Protein 4XZ6 (pdb70)

Solvent-accessible surface area: 23447 Å² total; per-residue (Å²): 76,38,110,62,45,0,29,0,1,15,7,58,14,11,1,0,35,0,0,0,18,0,0,0,54,1,0,94,87,56,68,8,53,19,90,83,62,111,34,75,1,24,56,1,3,66,30,0,40,96,24,92,6,4,0,1,1,1,0,3,31,21,10,4,0,43,32,4,93,54,3,71,141,128,33,11,8,46,64,17,25,68,5,104,11,78,2,46,10,1,1,1,0,0,85,25,0,66,120,42,0,110,46,8,36,45,33,123,12,0,43,124,23,3,79,67,6,33,50,110,148,10,46,126,88,0,24,0,11,3,1,15,92,16,8,18,98,34,5,126,45,11,11,118,12,22,59,10,63,4,76,11,60,55,9,77,48,12,61,35,0,21,65,53,0,26,67,0,69,101,105,107,89,25,5,0,0,3,0,13,40,6,8,11,0,32,93,68,32,85,20,52,20,0,59,10,18,122,54,70,144,24,1,30,105,74,10,75,39,30,74,31,76,51,3,6,13,1,7,2,19,13,52,106,1,42,0,31,3,0,0,52,109,13,0,102,85,75,7,66,90,0,30,31,9,0,62,106,0,19,0,42,53,96,38,0,26,77,0,2,96,22,31,45,64,75,147,58,109,27,77,98,0,0,108,50,6,14,144,80,31,90,120,30,11,90,73,28,38,113,73,199,110,93,93,25,0,18,0,1,16,9,49,13,10,1,0,35,0,0,0,15,0,0,0,46,0,0,88,99,54,66,25,54,16,85,70,38,84,5,40,2,20,28,0,2,17,0,0,32,46,17,32,2,2,0,0,1,1,0,3,45,22,8,4,2,44,16,6,98,35,2,61,142,81,39,9,8,57,63,6,27,72,8,103,9,76,2,31,10,0,0,1,0,0,86,30,0,56,98,44,0,99,45,6,38,57,26,119,16,0,35,128,21,5,79,58,8,29,67,93,167,9,47,110,88,0,33,0,10,2,0,7,110,16,7,17,92,46,5,125,71,10,11,140,16,19,62,15,66,7,61,15,74,41,7,77,48,11,64,38,0,21,67,28,0,27,76,0,77,99,110,123,95,28,3,0,0,3,0,11,37,4,9,10,0,37,99,66,34,85,25,47,22,0,64,7,21,102,70,58,132,6,1,34,142,61,56,66,40,29,76,42,77,129,26,54,59,1,6,2,14,17,30,106,5,46,0,41,1,0,0,54,107,20,0,96,92,100,33,78,65,0,44,34,2,0,55,87,0,35,0,39,43,96,41,0,26,78,0,0,96,21,31,47,62,74,152,58,107,31,75,100,0,0,100,55,8,11,133,77,32,66,117,33,7,104,69,29,47,138

Radius of gyration: 27.83 Å; Cα contacts (8 Å, |Δi|>4): 1197; chains: 2; bounding box: 41×76×75 Å

Organism: Ruegeria pomeroyi (strain ATCC 700808 / DSM 15171 / DSS-3) (NCBI:txid246200)

Nearest PDB structures (foldseek):
  4xz6-assembly2_B  TM=9.865E-01  e=1.610E-65  Ruegeria pomeroyi DSS-3
  7yle-assembly1_A  TM=8.391E-01  e=1.009E-19  Roseovarius nubinhibens ISM
  2reg-assembly2_B  TM=8.436E-01  e=3.469E-18  unclassified
  1r9q-assembly1_A  TM=7.915E-01  e=7.989E-17  Escherichia coli
  2rej-assembly2_B  TM=8.122E-01  e=2.324E-16  unclassified

Foldseek 3Di:
DFQDAAEEEAEFAFLQLLVRLLLQVVCVVVPGHYDYHYDQQACVLLCQLVPVHFKGQFQWCFFHVVSNVVSVVVGFKDFLWFFAEWKFKAKWWFALLCVQQVVPLAVVSCQVSQCLQDDPVLVRGHEEEEEACSTRPQPVVLCVQQVGRHDYDYDPGPLVQLVVNVVCVPVSRIYIYIDMAPAQRCVVGPIGGRQFAEDDPPLQPQLCDAPRVHDHDNGHGHPGITTTMMGGPCCCVNPVLSSQLSSVDHDYRVLSRVSSCCCNPVVDDSNVSSVVSCVVPVVPSVCSNPD/DDDDAQEEEAEFAFLQLLVSLLLQVVVVVVVTHYDYHYDQLLCVLLVQLVPVHFKGQWCFCFFHVVSNVVSVVVHFKDWLWFFQEWKFKAKKWQPLLCVQQVVPLAVVSVLVCQCLQDDPVLVNGHEEEEEACSGHPQPVQLCVLVVGRHDYDYDPGPLVVVVVNVVCPPVSRTHIYIDMAPAQCCVPRPIDHRAFAADDVCLQPQCCDEPRHNGHPNHHTHGTHTTTMMGGPPCCVVPVQSSLLSSVDHDYRVRSHVSSCCCNPVNDDSNVSSVVVCVVVVVPRVVSSD

B-factor: mean 31.14, std 8.59, range [14.41, 85.89]

Structure (mmCIF, N/CA/C/O backbone):
data_4XZ6
#
_entry.id   4XZ6
#
_cell.length_a   29.624
_cell.length_b   134.979
_cell.length_c   58.366
_cell.angle_alpha   90.00
_cell.angle_beta   90.15
_cell.angle_gamma   90.00
#
_symmetry.space_group_name_H-M   'P 1 21 1'
#
loop_
_entity.id
_entity.type
_entity.pdbx_description
1 polymer 'Glycine betaine/proline ABC transporter, periplasmic substrate-binding protein'
2 non-polymer 'trimethylamine oxide'
3 non-polymer 'CALCIUM ION'
4 non-polymer GLYCEROL
5 non-polymer 2-AMINO-2-HYDROXYMETHYL-PROPANE-1,3-DIOL
6 water water
#
loop_
_atom_site.group_PDB
_atom_site.id
_atom_site.type_symbol
_atom_site.label_atom_id
_atom_site.label_alt_id
_atom_site.label_comp_id
_atom_site.label_asym_id
_atom_site.label_entity_id
_atom_site.label_seq_id
_atom_site.pdbx_PDB_ins_code
_atom_site.Cartn_x
_atom_site.Cartn_y
_atom_site.Cartn_z
_atom_site.occupancy
_atom_site.B_iso_or_equiv
_atom_site.auth_seq_id
_atom_site.auth_comp_id
_atom_site.auth_asym_id
_atom_site.auth_atom_id
_atom_site.pdbx_PDB_model_num
ATOM 1 N N . ASP A 1 43 ? 14.409 2.603 47.040 1.00 38.24 43 ASP A N 1
ATOM 2 C CA . ASP A 1 43 ? 14.735 2.098 45.705 1.00 37.43 43 ASP A CA 1
ATOM 3 C C . ASP A 1 43 ? 16.223 2.166 45.396 1.00 39.24 43 ASP A C 1
ATOM 4 O O . ASP A 1 43 ? 16.894 3.129 45.755 1.00 34.39 43 ASP A O 1
ATOM 9 N N . SER A 1 44 ? 16.722 1.138 44.713 1.00 38.85 44 SER A N 1
ATOM 10 C CA . SER A 1 44 ? 18.124 1.061 44.305 1.00 38.14 44 SER A CA 1
ATOM 11 C C . SER A 1 44 ? 18.700 2.325 43.652 1.00 39.94 44 SER A C 1
ATOM 12 O O . SER A 1 44 ? 17.979 3.170 43.111 1.00 43.90 44 SER A O 1
ATOM 15 N N . SER A 1 45 ? 20.020 2.438 43.701 1.00 39.64 45 SER A N 1
ATOM 16 C CA . SER A 1 45 ? 20.721 3.563 43.112 1.00 38.59 45 SER A CA 1
ATOM 17 C C . SER A 1 45 ? 20.950 3.374 41.612 1.00 39.61 45 SER A C 1
ATOM 18 O O . SER A 1 45 ? 21.097 4.348 40.867 1.00 36.05 45 SER A O 1
ATOM 21 N N . ASP A 1 46 ? 21.005 2.109 41.194 1.00 38.80 46 ASP A N 1
ATOM 22 C CA . ASP A 1 46 ? 21.080 1.737 39.779 1.00 48.78 46 ASP A CA 1
ATOM 23 C C . ASP A 1 46 ? 19.969 2.417 39.000 1.00 37.09 46 ASP A C 1
ATOM 24 O O . ASP A 1 46 ? 18.825 2.452 39.455 1.00 39.58 46 ASP A O 1
ATOM 29 N N . PRO A 1 47 ? 20.293 2.933 37.807 1.00 40.19 47 PRO A N 1
ATOM 30 C CA . PRO A 1 47 ? 19.302 3.637 36.986 1.00 38.92 47 PRO A CA 1
ATOM 31 C C . PRO A 1 47 ? 18.339 2.643 36.366 1.00 35.87 47 PRO A C 1
ATOM 32 O O . PRO A 1 47 ? 18.710 1.494 36.130 1.00 35.88 47 PRO A O 1
ATOM 36 N N . ILE A 1 48 ? 17.110 3.083 36.130 1.00 32.11 48 ILE A N 1
ATOM 37 C CA . ILE A 1 48 ? 16.140 2.288 35.413 1.00 33.12 48 ILE A CA 1
ATOM 38 C C . ILE A 1 48 ? 16.349 2.477 33.913 1.00 31.82 48 ILE A C 1
ATOM 39 O O . ILE A 1 48 ? 16.504 3.598 33.429 1.00 25.00 48 ILE A O 1
ATOM 44 N N . VAL A 1 49 ? 16.377 1.365 33.185 1.00 27.66 49 VAL A N 1
ATOM 45 C CA . VAL A 1 49 ? 16.673 1.400 31.754 1.00 28.56 49 VAL A CA 1
ATOM 46 C C . VAL A 1 49 ? 15.410 1.232 30.906 1.00 21.79 49 VAL A C 1
ATOM 47 O O . VAL A 1 49 ? 14.783 0.176 30.906 1.00 19.17 49 VAL A O 1
ATOM 51 N N . ILE A 1 50 ? 15.059 2.283 30.174 1.00 26.04 50 ILE A N 1
ATOM 52 C CA . ILE A 1 50 ? 13.838 2.304 29.389 1.00 23.19 50 ILE A CA 1
ATOM 53 C C . ILE A 1 50 ? 14.133 2.233 27.891 1.00 19.76 50 ILE A C 1
ATOM 54 O O . ILE A 1 50 ? 14.797 3.102 27.348 1.00 24.36 50 ILE A O 1
ATOM 59 N N . PRO A 1 51 ? 13.631 1.189 27.221 1.00 25.06 51 PRO A N 1
ATOM 60 C CA . PRO A 1 51 ? 13.869 1.027 25.785 1.00 26.29 51 PRO A CA 1
ATOM 61 C C . PRO A 1 51 ? 12.919 1.895 24.959 1.00 24.85 51 PRO A C 1
ATOM 62 O O . PRO A 1 51 ? 11.740 2.042 25.289 1.00 21.03 51 PRO A O 1
ATOM 66 N N . ILE A 1 52 ? 13.466 2.454 23.886 1.00 24.32 52 ILE A N 1
ATOM 67 C CA . ILE A 1 52 ? 12.768 3.351 22.979 1.00 22.41 52 ILE A CA 1
ATOM 68 C C . ILE A 1 52 ? 12.828 2.707 21.609 1.00 24.40 52 ILE A C 1
ATOM 69 O O . ILE A 1 52 ? 13.880 2.208 21.208 1.00 20.10 52 ILE A O 1
ATOM 74 N N . HIS A 1 53 ? 11.712 2.717 20.888 1.00 22.50 53 HIS A N 1
ATOM 75 C CA . HIS A 1 53 ? 11.682 2.084 19.563 1.00 21.33 53 HIS A CA 1
ATOM 76 C C . HIS A 1 53 ? 11.375 3.155 18.487 1.00 22.90 53 HIS A C 1
ATOM 77 O O . HIS A 1 53 ? 11.683 4.339 18.662 1.00 26.58 53 HIS A O 1
ATOM 84 N N . ASN A 1 54 ? 10.765 2.727 17.384 1.00 22.92 54 ASN A N 1
ATOM 85 C CA . ASN A 1 54 ? 10.641 3.559 16.211 1.00 22.46 54 ASN A CA 1
ATOM 86 C C . ASN A 1 54 ? 9.249 3.973 15.709 1.00 21.33 54 ASN A C 1
ATOM 87 O O . ASN A 1 54 ? 8.978 3.939 14.514 1.00 21.72 54 ASN A O 1
ATOM 92 N N . TRP A 1 55 ? 8.356 4.289 16.636 1.00 21.64 55 TRP A N 1
ATOM 93 C CA . TRP A 1 55 ? 7.085 4.915 16.312 1.00 22.81 55 TRP A CA 1
ATOM 94 C C . TRP A 1 55 ? 6.742 5.850 17.469 1.00 24.69 55 TRP A C 1
ATOM 95 O O . TRP A 1 55 ? 7.261 5.695 18.579 1.00 23.19 55 TRP A O 1
ATOM 106 N N . SER A 1 56 ? 5.863 6.808 17.197 1.00 23.60 56 SER A N 1
ATOM 107 C CA . SER A 1 56 ? 5.765 8.019 17.993 1.00 24.90 56 SER A CA 1
ATOM 108 C C . SER A 1 56 ? 5.243 7.851 19.421 1.00 26.03 56 SER A C 1
ATOM 109 O O . SER A 1 56 ? 5.857 8.359 20.340 1.00 25.03 56 SER A O 1
ATOM 112 N N . SER A 1 57 ? 4.115 7.169 19.617 1.00 22.69 57 SER A N 1
ATOM 113 C CA . SER A 1 57 ? 3.571 7.087 20.970 1.00 23.48 57 SER A CA 1
ATOM 114 C C . SER A 1 57 ? 4.556 6.413 21.929 1.00 25.68 57 SER A C 1
ATOM 115 O O . SER A 1 57 ? 4.757 6.872 23.055 1.00 22.86 57 SER A O 1
ATOM 118 N N . GLN A 1 58 ? 5.187 5.339 21.473 1.00 24.81 58 GLN A N 1
ATOM 119 C CA . GLN A 1 58 ? 6.105 4.599 22.324 1.00 22.45 58 GLN A CA 1
ATOM 120 C C . GLN A 1 58 ? 7.231 5.500 22.847 1.00 26.48 58 GLN A C 1
ATOM 121 O O . GLN A 1 58 ? 7.537 5.483 24.029 1.00 27.14 58 GLN A O 1
ATOM 127 N N . ILE A 1 59 ? 7.829 6.304 21.977 1.00 25.47 59 ILE A N 1
ATOM 128 C CA . ILE A 1 59 ? 8.942 7.145 22.392 1.00 26.34 59 ILE A CA 1
ATOM 129 C C . ILE A 1 59 ? 8.474 8.299 23.278 1.00 27.48 59 ILE A C 1
ATOM 130 O O . ILE A 1 59 ? 9.146 8.668 24.239 1.00 25.46 59 ILE A O 1
ATOM 135 N N . VAL A 1 60 ? 7.325 8.880 22.959 1.00 28.14 60 VAL A N 1
ATOM 136 C CA . VAL A 1 60 ? 6.774 9.900 23.845 1.00 27.26 60 VAL A CA 1
ATOM 137 C C . VAL A 1 60 ? 6.394 9.273 25.191 1.00 29.94 60 VAL A C 1
ATOM 138 O O . VAL A 1 60 ? 6.794 9.763 26.249 1.00 26.78 60 VAL A O 1
ATOM 142 N N . MET A 1 61 ? 5.639 8.175 25.152 1.00 28.45 61 MET A N 1
ATOM 143 C CA . MET A 1 61 ? 5.168 7.552 26.387 1.00 26.77 61 MET A CA 1
ATOM 144 C C . MET A 1 61 ? 6.350 7.257 27.286 1.00 26.75 61 MET A C 1
ATOM 145 O O . MET A 1 61 ? 6.320 7.544 28.486 1.00 30.76 61 MET A O 1
ATOM 150 N N . SER A 1 62 ? 7.396 6.695 26.684 1.00 23.38 62 SER A N 1
ATOM 151 C CA . SER A 1 62 ? 8.599 6.326 27.409 1.00 25.08 62 SER A CA 1
ATOM 152 C C . SER A 1 62 ? 9.205 7.510 28.159 1.00 25.06 62 SER A C 1
ATOM 153 O O . SER A 1 62 ? 9.532 7.398 29.332 1.00 22.36 62 SER A O 1
ATOM 156 N N . ASN A 1 63 ? 9.353 8.638 27.476 1.00 25.64 63 ASN A N 1
ATOM 157 C CA . ASN A 1 63 ? 9.817 9.857 28.124 1.00 25.12 63 ASN A CA 1
ATOM 158 C C . ASN A 1 63 ? 8.852 10.390 29.176 1.00 27.25 63 ASN A C 1
ATOM 159 O O . ASN A 1 63 ? 9.280 10.917 30.206 1.00 26.19 63 ASN A O 1
ATOM 164 N N . VAL A 1 64 ? 7.553 10.269 28.921 1.00 22.60 64 VAL A N 1
ATOM 165 C CA . VAL A 1 64 ? 6.578 10.721 29.896 1.00 21.20 64 VAL A CA 1
ATOM 166 C C . VAL A 1 64 ? 6.820 9.967 31.205 1.00 28.09 64 VAL A C 1
ATOM 167 O O . VAL A 1 64 ? 6.913 10.563 32.274 1.00 29.99 64 VAL A O 1
ATOM 171 N N . VAL A 1 65 ? 6.960 8.651 31.096 1.00 26.26 65 VAL A N 1
ATOM 172 C CA . VAL A 1 65 ? 7.129 7.773 32.246 1.00 24.64 65 VAL A CA 1
ATOM 173 C C . VAL A 1 65 ? 8.466 7.985 32.954 1.00 29.14 65 VAL A C 1
ATOM 174 O O . VAL A 1 65 ? 8.535 7.967 34.188 1.00 27.26 65 VAL A O 1
ATOM 178 N N . GLY A 1 66 ? 9.521 8.184 32.169 1.00 26.20 66 GLY A N 1
ATOM 179 C CA . GLY A 1 66 ? 10.835 8.448 32.717 1.00 30.41 66 GLY A CA 1
ATOM 180 C C . GLY A 1 66 ? 10.815 9.634 33.661 1.00 35.15 66 GLY A C 1
ATOM 181 O O . GLY A 1 66 ? 11.314 9.557 34.790 1.00 36.56 66 GLY A O 1
ATOM 182 N N . GLN A 1 67 ? 10.227 10.736 33.205 1.00 30.64 67 GLN A N 1
ATOM 183 C CA . GLN A 1 67 ? 10.123 11.931 34.033 1.00 36.61 67 GLN A CA 1
ATOM 184 C C . GLN A 1 67 ? 9.295 11.681 35.299 1.00 32.40 67 GLN A C 1
ATOM 185 O O . GLN A 1 67 ? 9.541 12.283 36.332 1.00 30.62 67 GLN A O 1
ATOM 191 N N . ILE A 1 68 ? 8.309 10.797 35.202 1.00 32.25 68 ILE A N 1
ATOM 192 C CA . ILE A 1 68 ? 7.511 10.402 36.355 1.00 33.57 68 ILE A CA 1
ATOM 193 C C . ILE A 1 68 ? 8.380 9.672 37.380 1.00 30.55 68 ILE A C 1
ATOM 194 O O . ILE A 1 68 ? 8.338 9.970 38.566 1.00 33.57 68 ILE A O 1
ATOM 199 N N . PHE A 1 69 ? 9.169 8.714 36.908 1.00 32.60 69 PHE A N 1
ATOM 200 C CA . PHE A 1 69 ? 10.100 7.998 37.768 1.00 35.42 69 PHE A CA 1
ATOM 201 C C . PHE A 1 69 ? 11.100 8.957 38.403 1.00 39.72 69 PHE A C 1
ATOM 202 O O . PHE A 1 69 ? 11.451 8.813 39.571 1.00 36.49 69 PHE A O 1
ATOM 210 N N . GLU A 1 70 ? 11.577 9.924 37.633 1.00 36.65 70 GLU A N 1
ATOM 211 C CA . GLU A 1 70 ? 12.544 10.881 38.141 1.00 39.06 70 GLU A CA 1
ATOM 212 C C . GLU A 1 70 ? 11.884 11.754 39.188 1.00 39.50 70 GLU A C 1
ATOM 213 O O . GLU A 1 70 ? 12.487 12.083 40.193 1.00 38.18 70 GLU A O 1
ATOM 219 N N . GLU A 1 71 ? 10.622 12.078 38.953 1.00 35.68 71 GLU A N 1
ATOM 220 C CA . GLU A 1 71 ? 9.817 12.834 39.895 1.00 40.81 71 GL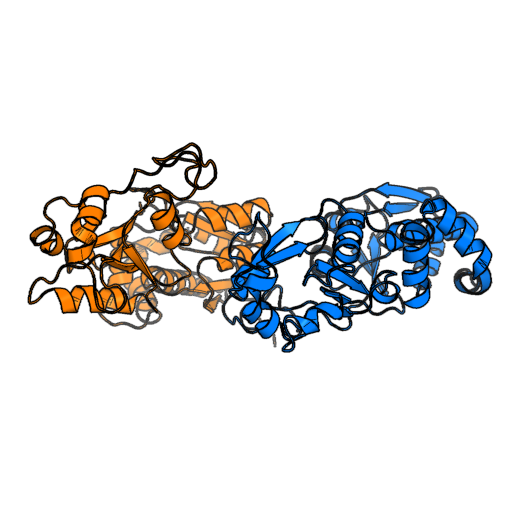U A CA 1
ATOM 221 C C . GLU A 1 71 ? 9.869 12.239 41.302 1.00 41.23 71 GLU A C 1
ATOM 222 O O . GLU A 1 71 ? 9.964 12.963 42.282 1.00 40.73 71 GLU A O 1
ATOM 228 N N . MET A 1 72 ? 9.809 10.919 41.396 1.00 36.12 72 MET A N 1
ATOM 229 C CA . MET A 1 72 ? 9.873 10.264 42.689 1.00 42.09 72 MET A CA 1
ATOM 230 C C . MET A 1 72 ? 11.275 9.797 43.028 1.00 40.42 72 MET A C 1
ATOM 231 O O . MET A 1 72 ? 11.460 8.973 43.909 1.00 42.73 72 MET A O 1
ATOM 236 N N . GLY A 1 73 ? 12.257 10.330 42.316 1.00 37.65 73 GLY A N 1
ATOM 237 C CA . GLY A 1 73 ? 13.655 10.184 42.692 1.00 36.79 73 GLY A CA 1
ATOM 238 C C . GLY A 1 73 ? 14.426 9.008 42.123 1.00 36.83 73 GLY A C 1
ATOM 239 O O . GLY A 1 73 ? 15.553 8.748 42.539 1.00 40.63 73 GLY A O 1
ATOM 240 N N . VAL A 1 74 ? 13.841 8.292 41.171 1.00 37.70 74 VAL A N 1
ATOM 241 C CA . VAL A 1 74 ? 14.561 7.198 40.534 1.00 32.24 74 VAL A CA 1
ATOM 242 C C . VAL A 1 74 ? 15.200 7.660 39.233 1.00 37.13 74 VAL A C 1
ATOM 243 O O . VAL A 1 74 ? 14.539 8.280 38.386 1.00 38.46 74 VAL A O 1
ATOM 247 N N . ALA A 1 75 ? 16.490 7.371 39.085 1.00 31.80 75 ALA A N 1
ATOM 248 C CA . ALA A 1 75 ? 17.229 7.746 37.880 1.00 38.25 75 ALA A CA 1
ATOM 249 C C . ALA A 1 75 ? 16.799 6.859 36.726 1.00 37.58 75 ALA A C 1
ATOM 250 O O . ALA A 1 75 ? 16.583 5.659 36.913 1.00 32.00 75 ALA A O 1
ATOM 252 N N . VAL A 1 76 ? 16.659 7.445 35.538 1.00 37.86 76 VAL A N 1
ATOM 253 C CA . VAL A 1 76 ? 16.335 6.657 34.349 1.00 34.84 76 VAL A CA 1
ATOM 254 C C . VAL A 1 76 ? 17.257 6.977 33.172 1.00 35.58 76 VAL A C 1
ATOM 255 O O . VAL A 1 76 ? 17.767 8.096 33.033 1.00 31.39 76 VAL A O 1
ATOM 259 N N . GLU A 1 77 ? 17.472 5.970 32.336 1.00 38.16 77 GLU A N 1
ATOM 260 C CA . GLU A 1 77 ? 18.299 6.103 31.145 1.00 34.18 77 GLU A CA 1
ATOM 261 C C . GLU A 1 77 ? 17.530 5.506 29.975 1.00 30.11 77 GLU A C 1
ATOM 262 O O . GLU A 1 77 ? 16.802 4.522 30.132 1.00 25.12 77 GLU A O 1
ATOM 268 N N . PHE A 1 78 ? 17.683 6.099 28.799 1.00 32.68 78 PHE A N 1
ATOM 269 C CA . PHE A 1 78 ? 16.992 5.597 27.618 1.00 26.43 78 PHE A CA 1
ATOM 270 C C . PHE A 1 78 ? 17.932 4.837 26.678 1.00 35.21 78 PHE A C 1
ATOM 271 O O . PHE A 1 78 ? 19.117 5.164 26.573 1.00 39.66 78 PHE A O 1
ATOM 279 N N . VAL A 1 79 ? 17.409 3.803 26.022 1.00 24.77 79 VAL A N 1
ATOM 280 C CA . VAL A 1 79 ? 18.121 3.167 24.920 1.00 31.25 79 VAL A CA 1
ATOM 281 C C . VAL A 1 79 ? 17.154 2.774 23.811 1.00 30.89 79 VAL A C 1
ATOM 282 O O . VAL A 1 79 ? 16.053 2.282 24.074 1.00 26.55 79 VAL A O 1
ATOM 286 N N . THR A 1 80 ? 17.580 3.005 22.575 1.00 32.13 80 THR A N 1
ATOM 287 C CA . THR A 1 80 ? 16.826 2.602 21.400 1.00 30.65 80 THR A CA 1
ATOM 288 C C . THR A 1 80 ? 17.127 1.161 21.067 1.00 27.20 80 THR A C 1
ATOM 289 O O . THR A 1 80 ? 18.286 0.789 20.886 1.00 35.94 80 THR A O 1
ATOM 293 N N . THR A 1 81 ? 16.086 0.344 20.979 1.00 26.25 81 THR A N 1
ATOM 294 C CA . THR A 1 81 ? 16.275 -1.047 20.594 1.00 27.11 81 THR A CA 1
ATOM 295 C C . THR A 1 81 ? 15.297 -1.482 19.507 1.00 30.79 81 THR A C 1
ATOM 296 O O . THR A 1 81 ? 14.269 -0.835 19.281 1.00 28.99 81 THR A O 1
ATOM 300 N N . ASP A 1 82 ? 15.657 -2.569 18.826 1.00 33.91 82 ASP A N 1
ATOM 301 C CA . ASP A 1 82 ? 14.781 -3.311 17.917 1.00 20.03 82 ASP A CA 1
ATOM 302 C C . ASP A 1 82 ? 13.534 -3.732 18.717 1.00 32.92 82 ASP A C 1
ATOM 303 O O . ASP A 1 82 ? 13.648 -4.119 19.894 1.00 28.72 82 ASP A O 1
ATOM 308 N N . SER A 1 83 ? 12.355 -3.648 18.096 1.00 27.85 83 SER A N 1
ATOM 309 C CA . SER A 1 83 ? 11.078 -3.703 18.825 1.00 24.43 83 SER A CA 1
ATOM 310 C C . SER A 1 83 ? 10.655 -5.116 19.219 1.00 25.78 83 SER A C 1
ATOM 311 O O . SER A 1 83 ? 9.787 -5.311 20.082 1.00 22.16 83 SER A O 1
ATOM 314 N N . GLN A 1 84 ? 11.263 -6.100 18.577 1.00 21.41 84 GLN A N 1
ATOM 315 C CA . GLN A 1 84 ? 10.932 -7.484 18.835 1.00 25.25 84 GLN A CA 1
ATOM 316 C C . GLN A 1 84 ? 11.951 -8.083 19.798 1.00 30.49 84 GLN A C 1
ATOM 317 O O . GLN A 1 84 ? 11.600 -8.878 20.679 1.00 26.01 84 GLN A O 1
ATOM 323 N N . ALA A 1 85 ? 13.213 -7.683 19.640 1.00 29.72 85 ALA A N 1
ATOM 324 C CA . ALA A 1 85 ? 14.308 -8.239 20.442 1.00 29.74 85 ALA A CA 1
ATOM 325 C C . ALA A 1 85 ? 14.315 -7.758 21.898 1.00 31.45 85 ALA A C 1
ATOM 326 O O . ALA A 1 85 ? 15.005 -8.333 22.748 1.00 27.05 85 ALA A O 1
ATOM 328 N N . VAL A 1 86 ? 13.560 -6.702 22.187 1.00 33.43 86 VAL A N 1
ATOM 329 C CA . VAL A 1 86 ? 13.590 -6.094 23.522 1.00 30.23 86 VAL A CA 1
ATOM 330 C C . VAL A 1 86 ? 13.063 -7.023 24.614 1.00 25.41 86 VAL A C 1
ATOM 331 O O . VAL A 1 86 ? 13.363 -6.835 25.791 1.00 28.25 86 VAL A O 1
ATOM 335 N N . TYR A 1 87 ? 12.282 -8.023 24.230 1.00 26.08 87 TYR A N 1
ATOM 336 C CA . TYR A 1 87 ? 11.670 -8.903 25.211 1.00 24.65 87 TYR A CA 1
ATOM 337 C C . TYR A 1 87 ? 12.665 -9.867 25.830 1.00 27.06 87 TYR A C 1
ATOM 338 O O . TYR A 1 87 ? 12.559 -10.196 27.012 1.00 27.80 87 TYR A O 1
ATOM 347 N N . GLU A 1 88 ? 13.638 -10.298 25.038 1.00 31.23 88 GLU A N 1
ATOM 348 C CA . GLU A 1 88 ? 14.731 -11.123 25.535 1.00 24.91 88 GLU A CA 1
ATOM 349 C C . GLU A 1 88 ? 15.596 -10.256 26.446 1.00 29.10 88 GLU A C 1
ATOM 350 O O . GLU A 1 88 ? 16.051 -10.699 27.502 1.00 24.31 88 GLU A O 1
ATOM 356 N N . SER A 1 89 ? 15.810 -9.008 26.037 1.00 30.24 89 SER A N 1
ATOM 357 C CA . SER A 1 89 ? 16.616 -8.075 26.831 1.00 27.42 89 SER A CA 1
ATOM 358 C C . SER A 1 89 ? 15.992 -7.765 28.193 1.00 26.70 89 SER A C 1
ATOM 359 O O . SER A 1 89 ? 16.704 -7.625 29.187 1.00 25.80 89 SER A O 1
ATOM 362 N N . VAL A 1 90 ? 14.669 -7.631 28.232 1.00 24.29 90 VAL A N 1
ATOM 363 C CA . VAL A 1 90 ? 13.980 -7.376 29.490 1.00 27.39 90 VAL A CA 1
ATOM 364 C C . VAL A 1 90 ? 14.055 -8.618 30.360 1.00 24.44 90 VAL A C 1
ATOM 365 O O . VAL A 1 90 ? 14.285 -8.533 31.561 1.00 25.41 90 VAL A O 1
ATOM 369 N N . ARG A 1 91 ? 13.873 -9.773 29.733 1.00 21.12 91 ARG A N 1
ATOM 370 C CA . ARG A 1 91 ? 13.958 -11.057 30.416 1.00 25.66 91 ARG A CA 1
ATOM 371 C C . ARG A 1 91 ? 15.283 -11.206 31.161 1.00 25.33 91 ARG A C 1
ATOM 372 O O . ARG A 1 91 ? 15.328 -11.741 32.267 1.00 30.24 91 ARG A O 1
ATOM 380 N N . LEU A 1 92 ? 16.356 -10.724 30.540 1.00 25.80 92 LEU A N 1
ATOM 381 C CA . LEU A 1 92 ? 17.699 -10.769 31.107 1.00 26.58 92 LEU A CA 1
ATOM 382 C C . LEU A 1 92 ? 17.998 -9.576 32.027 1.00 28.13 92 LEU A C 1
ATOM 383 O O . LEU A 1 92 ? 18.995 -9.568 32.743 1.00 33.40 92 LEU A O 1
ATOM 388 N N . GLY A 1 93 ? 17.137 -8.570 32.007 1.00 23.51 93 GLY A N 1
ATOM 389 C CA . GLY A 1 93 ? 17.410 -7.352 32.738 1.00 23.65 93 GLY A CA 1
ATOM 390 C C . GLY A 1 93 ? 18.426 -6.441 32.062 1.00 31.25 93 GLY A C 1
ATOM 391 O O . GLY A 1 93 ? 18.891 -5.493 32.675 1.00 32.56 93 GLY A O 1
ATOM 392 N N . ASP A 1 94 ? 18.795 -6.711 30.811 1.00 32.93 94 ASP A N 1
ATOM 393 C CA . ASP A 1 94 ? 19.625 -5.738 30.084 1.00 32.87 94 ASP A CA 1
ATOM 394 C C . ASP A 1 94 ? 18.840 -4.433 29.939 1.00 26.14 94 ASP A C 1
ATOM 395 O O . ASP A 1 94 ? 19.404 -3.344 29.840 1.00 26.92 94 ASP A O 1
ATOM 400 N N . VAL A 1 95 ? 17.521 -4.580 29.934 1.00 28.76 95 VAL A N 1
ATOM 401 C CA . VAL A 1 95 ? 16.574 -3.475 29.911 1.00 27.73 95 VAL A CA 1
ATOM 402 C C . VAL A 1 95 ? 15.553 -3.810 30.996 1.00 22.94 95 VAL A C 1
ATOM 403 O O . VAL A 1 95 ? 15.256 -4.981 31.223 1.00 28.16 95 VAL A O 1
ATOM 407 N N . THR A 1 96 ? 15.034 -2.800 31.683 1.00 27.66 96 THR A N 1
ATOM 408 C CA . THR A 1 96 ? 14.281 -3.030 32.923 1.00 25.15 96 THR A CA 1
ATOM 409 C C . THR A 1 96 ? 12.825 -3.341 32.641 1.00 21.70 96 THR A C 1
ATOM 410 O O . THR A 1 96 ? 12.197 -4.111 33.357 1.00 25.47 96 THR A O 1
ATOM 414 N N . LEU A 1 97 ? 12.286 -2.702 31.611 1.00 22.33 97 LEU A N 1
ATOM 415 C CA . LEU A 1 97 ? 10.857 -2.782 31.332 1.00 24.18 97 LEU A CA 1
ATOM 416 C C . LEU A 1 97 ? 10.526 -2.418 29.879 1.00 27.68 97 LEU A C 1
ATOM 417 O O . LEU A 1 97 ? 11.369 -1.891 29.136 1.00 19.91 97 LEU A O 1
ATOM 422 N N . GLU A 1 98 ? 9.287 -2.712 29.491 1.00 29.97 98 GLU A N 1
ATOM 423 C CA . GLU A 1 98 ? 8.727 -2.246 28.223 1.00 23.90 98 GLU A CA 1
ATOM 424 C C . GLU A 1 98 ? 7.304 -1.743 28.465 1.00 21.73 98 GLU A C 1
ATOM 425 O O . GLU A 1 98 ? 6.486 -2.429 29.104 1.00 23.33 98 GLU A O 1
ATOM 431 N N . LEU A 1 99 ? 7.025 -0.545 27.959 1.00 22.33 99 LEU A N 1
ATOM 432 C CA . LEU A 1 99 ? 5.802 0.190 28.278 1.00 26.22 99 LEU A CA 1
ATOM 433 C C . LEU A 1 99 ? 4.673 -0.026 27.272 1.00 26.81 99 LEU A C 1
ATOM 434 O O . LEU A 1 99 ? 3.504 0.174 27.595 1.00 24.51 99 LEU A O 1
ATOM 439 N N . GLU A 1 100 ? 5.022 -0.413 26.049 1.00 23.84 100 GLU A N 1
ATOM 440 C CA . GLU A 1 100 ? 4.019 -0.669 25.027 1.00 23.77 100 GLU A CA 1
ATOM 441 C C . GLU A 1 100 ? 4.111 -2.088 24.472 1.00 22.47 100 GLU A C 1
ATOM 442 O O . GLU A 1 100 ? 4.633 -2.305 23.369 1.00 21.51 100 GLU A O 1
ATOM 448 N N . VAL A 1 101 ? 3.587 -3.057 25.206 1.00 20.47 101 VAL A N 1
ATOM 449 C CA . VAL A 1 101 ? 3.540 -4.409 24.661 1.00 23.89 101 VAL A CA 1
ATOM 450 C C . VAL A 1 101 ? 2.265 -4.648 23.857 1.00 24.98 101 VAL A C 1
ATOM 451 O O . VAL A 1 101 ? 1.294 -5.207 24.378 1.00 20.18 101 VAL A O 1
ATOM 455 N N . TRP A 1 102 ? 2.279 -4.211 22.594 1.00 23.82 102 TRP A N 1
ATOM 456 C CA . TRP A 1 102 ? 1.147 -4.421 21.695 1.00 22.50 102 TRP A CA 1
ATOM 457 C C . TRP A 1 102 ? 0.905 -5.901 21.541 1.00 21.43 102 TRP A C 1
ATOM 458 O O . TRP A 1 102 ? 1.834 -6.667 21.270 1.00 22.81 102 TRP A O 1
ATOM 469 N N . GLU A 1 103 ? -0.342 -6.317 21.727 1.00 20.81 103 GLU A N 1
ATOM 470 C CA . GLU A 1 103 ? -0.645 -7.732 21.607 1.00 20.79 103 GLU A CA 1
ATOM 471 C C . GLU A 1 103 ? -0.366 -8.241 20.197 1.00 19.82 103 GLU A C 1
ATOM 472 O O . GLU A 1 103 ? 0.234 -9.300 20.029 1.00 18.36 103 G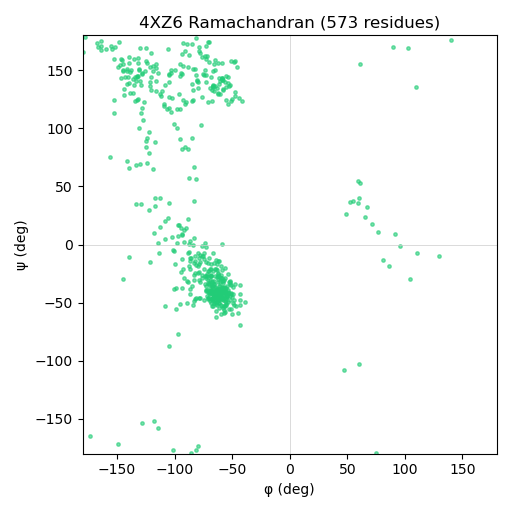LU A O 1
ATOM 478 N N . GLY A 1 104 ? -0.806 -7.488 19.183 1.00 24.02 104 GLY A N 1
ATOM 479 C CA . GLY A 1 104 ? -0.693 -7.940 17.806 1.00 18.02 104 GLY A CA 1
ATOM 480 C C . GLY A 1 104 ? 0.747 -8.101 17.346 1.00 23.53 104 GLY A C 1
ATOM 481 O O . GLY A 1 104 ? 1.186 -9.200 17.014 1.00 21.38 104 GLY A O 1
ATOM 482 N N . ALA A 1 105 ? 1.488 -6.997 17.335 1.00 21.50 105 ALA A N 1
ATOM 483 C CA . ALA A 1 105 ? 2.872 -7.014 16.884 1.00 23.16 105 ALA A CA 1
ATOM 484 C C . ALA A 1 105 ? 3.853 -7.766 17.815 1.00 23.28 105 ALA A C 1
ATOM 485 O O . ALA A 1 105 ? 4.719 -8.496 17.340 1.00 17.82 105 ALA A O 1
ATOM 487 N N . PHE A 1 106 ? 3.714 -7.610 19.130 1.00 20.83 106 PHE A N 1
ATOM 488 C CA . PHE A 1 106 ? 4.738 -8.130 20.040 1.00 24.14 106 PHE A CA 1
ATOM 489 C C . PHE A 1 106 ? 4.307 -9.271 20.982 1.00 23.11 106 PHE A C 1
ATOM 490 O O . PHE A 1 106 ? 5.108 -9.743 21.791 1.00 23.12 106 PHE A O 1
ATOM 498 N N . GLY A 1 107 ? 3.056 -9.705 20.876 1.00 19.50 107 GLY A N 1
ATOM 499 C CA . GLY A 1 107 ? 2.503 -10.672 21.813 1.00 22.14 107 GLY A CA 1
ATOM 500 C C . GLY A 1 107 ? 3.240 -11.999 21.815 1.00 24.80 107 GLY A C 1
ATOM 501 O O . GLY A 1 107 ? 3.388 -12.641 22.853 1.00 26.99 107 GLY A O 1
ATOM 502 N N . ALA A 1 108 ? 3.708 -12.410 20.642 1.00 28.42 108 ALA A N 1
ATOM 503 C CA . ALA A 1 108 ? 4.416 -13.673 20.510 1.00 27.41 108 ALA A CA 1
ATOM 504 C C . ALA A 1 108 ? 5.790 -13.596 21.157 1.00 21.53 108 ALA A C 1
ATOM 505 O O . ALA A 1 108 ? 6.181 -14.505 21.891 1.00 27.04 108 ALA A O 1
ATOM 507 N N . SER A 1 109 ? 6.526 -12.524 20.880 1.00 21.59 109 SER A N 1
ATOM 508 C CA . SER A 1 109 ? 7.842 -12.336 21.485 1.00 23.32 109 SER A CA 1
ATOM 509 C C . SER A 1 109 ? 7.739 -12.220 23.005 1.00 27.23 109 SER A C 1
ATOM 510 O O . SER A 1 109 ? 8.551 -12.777 23.743 1.00 22.43 109 SER A O 1
ATOM 513 N N . PHE A 1 110 ? 6.735 -11.492 23.470 1.00 25.92 110 PHE A N 1
ATOM 514 C CA . PHE A 1 110 ? 6.450 -11.447 24.900 1.00 26.08 110 PHE A CA 1
ATOM 515 C C . PHE A 1 110 ? 6.223 -12.857 25.465 1.00 28.89 110 PHE A C 1
ATOM 516 O O . PHE A 1 110 ? 6.920 -13.288 26.389 1.00 27.46 110 PHE A O 1
ATOM 524 N N . ARG A 1 111 ? 5.246 -13.563 24.901 1.00 27.00 111 ARG A N 1
ATOM 525 C CA . ARG A 1 111 ? 4.892 -14.919 25.330 1.00 24.76 111 ARG A CA 1
ATOM 526 C C . ARG A 1 111 ? 6.102 -15.833 25.399 1.00 22.89 111 ARG A C 1
ATOM 527 O O . ARG A 1 111 ? 6.201 -16.709 26.260 1.00 26.35 111 ARG A O 1
ATOM 535 N N . ALA A 1 112 ? 7.021 -15.613 24.479 1.00 19.34 112 ALA A N 1
ATOM 536 C CA . ALA A 1 112 ? 8.178 -16.462 24.310 1.00 25.86 112 ALA A CA 1
ATOM 537 C C . ALA A 1 112 ? 9.163 -16.193 25.432 1.00 29.69 112 ALA A C 1
ATOM 538 O O . ALA A 1 112 ? 9.674 -17.120 26.074 1.00 30.17 112 ALA A O 1
ATOM 540 N N . ALA A 1 113 ? 9.421 -14.913 25.677 1.00 26.49 113 ALA A N 1
ATOM 541 C CA . ALA A 1 113 ? 10.217 -14.527 26.824 1.00 25.90 113 ALA A CA 1
ATOM 542 C C . ALA A 1 113 ? 9.608 -15.091 28.101 1.00 23.97 113 ALA A C 1
ATOM 543 O O . ALA A 1 113 ? 10.303 -15.724 28.896 1.00 29.03 113 ALA A O 1
ATOM 545 N N . LEU A 1 114 ? 8.310 -14.863 28.294 1.00 23.17 114 LEU A N 1
ATOM 546 C CA . LEU A 1 114 ? 7.636 -15.305 29.512 1.00 29.84 114 LEU A CA 1
ATOM 547 C C . LEU A 1 114 ? 7.855 -16.790 29.726 1.00 26.40 114 LEU A C 1
ATOM 548 O O . LEU A 1 114 ? 8.152 -17.228 30.835 1.00 27.51 114 LEU A O 1
ATOM 553 N N . GLU A 1 115 ? 7.714 -17.552 28.646 1.00 23.82 115 GLU A N 1
ATOM 554 C CA . GLU A 1 115 ? 7.897 -18.997 28.674 1.00 28.53 115 GLU A CA 1
ATOM 555 C C . GLU A 1 115 ? 9.327 -19.365 29.071 1.00 27.18 115 GLU A C 1
ATOM 556 O O . GLU A 1 115 ? 9.529 -20.274 29.881 1.00 28.40 115 GLU A O 1
ATOM 562 N N . LYS A 1 116 ? 10.315 -18.660 28.518 1.00 26.37 116 LYS A N 1
ATOM 563 C CA . LYS A 1 116 ? 11.712 -18.886 28.916 1.00 33.45 116 LYS A CA 1
ATOM 564 C C . LYS A 1 116 ? 11.920 -18.591 30.401 1.00 26.61 116 LYS A C 1
ATOM 565 O O . LYS A 1 116 ? 12.541 -19.375 31.113 1.00 30.68 116 LYS A O 1
ATOM 571 N N . GLY A 1 117 ? 11.384 -17.461 30.858 1.00 31.48 117 GLY A N 1
ATOM 572 C CA . GLY A 1 117 ? 11.456 -17.062 32.252 1.00 23.34 117 GLY A CA 1
ATOM 573 C C . GLY A 1 117 ? 12.380 -15.878 32.433 1.00 27.41 117 GLY A C 1
ATOM 574 O O . GLY A 1 117 ? 13.467 -15.848 31.850 1.00 30.04 117 GLY A O 1
ATOM 575 N N . GLY A 1 118 ? 11.946 -14.904 33.232 1.00 19.46 118 GLY A N 1
ATOM 576 C CA . GLY A 1 118 ? 12.781 -13.770 33.598 1.00 27.67 118 GLY A CA 1
ATOM 577 C C . GLY A 1 118 ? 12.114 -12.423 33.382 1.00 23.63 118 GLY A C 1
ATOM 578 O O . GLY A 1 118 ? 12.627 -11.382 33.795 1.00 20.65 118 GLY A O 1
ATOM 579 N N . ILE A 1 119 ? 10.971 -12.459 32.702 1.00 23.44 119 ILE A N 1
ATOM 580 C CA . ILE A 1 119 ? 10.195 -11.270 32.398 1.00 23.34 119 ILE A CA 1
ATOM 581 C C . ILE A 1 119 ? 8.856 -11.403 33.106 1.00 26.75 119 ILE A C 1
ATOM 582 O O . ILE A 1 119 ? 8.386 -12.516 33.365 1.00 26.02 119 ILE A O 1
ATOM 587 N N . VAL A 1 120 ? 8.253 -10.274 33.444 1.00 24.73 120 VAL A N 1
ATOM 588 C CA . VAL A 1 120 ? 6.999 -10.301 34.191 1.00 26.38 120 VAL A CA 1
ATOM 589 C C . VAL A 1 120 ? 5.945 -9.429 33.534 1.00 26.25 120 VAL A C 1
ATOM 590 O O . VAL A 1 120 ? 6.241 -8.324 33.051 1.00 23.47 120 VAL A O 1
ATOM 594 N N . ASP A 1 121 ? 4.727 -9.969 33.495 1.00 23.40 121 ASP A N 1
ATOM 595 C CA . ASP A 1 121 ? 3.538 -9.258 33.053 1.00 24.95 121 ASP A CA 1
ATOM 596 C C . ASP A 1 121 ? 3.139 -8.348 34.197 1.00 26.92 121 ASP A C 1
ATOM 597 O O . ASP A 1 121 ? 2.596 -8.820 35.201 1.00 30.61 121 ASP A O 1
ATOM 602 N N . VAL A 1 122 ? 3.440 -7.056 34.068 1.00 21.25 122 VAL A N 1
ATOM 603 C CA . VAL A 1 122 ? 3.164 -6.109 35.140 1.00 22.06 122 VAL A CA 1
ATOM 604 C C . VAL A 1 122 ? 1.700 -5.692 35.174 1.00 30.32 122 VAL A C 1
ATOM 605 O O . VAL A 1 122 ? 1.188 -5.295 36.218 1.00 33.82 122 VAL A O 1
ATOM 609 N N . GLY A 1 123 ? 1.026 -5.807 34.035 1.00 25.21 123 GLY A N 1
ATOM 610 C CA . GLY A 1 123 ? -0.367 -5.426 33.932 1.00 28.60 123 GLY A CA 1
ATOM 611 C C . GLY A 1 123 ? -0.627 -4.726 32.611 1.00 25.74 123 GLY A C 1
ATOM 612 O O . GLY A 1 123 ? 0.298 -4.463 31.856 1.00 18.82 123 GLY A O 1
ATOM 613 N N . ASP A 1 124 ? -1.888 -4.403 32.353 1.00 24.94 124 ASP A N 1
ATOM 614 C CA . ASP A 1 124 ? -2.291 -3.777 31.102 1.00 28.83 124 ASP A CA 1
ATOM 615 C C . ASP A 1 124 ? -2.599 -2.301 31.255 1.00 24.90 124 ASP A C 1
ATOM 616 O O . ASP A 1 124 ? -3.118 -1.879 32.278 1.00 24.06 124 ASP A O 1
ATOM 621 N N . HIS A 1 125 ? -2.312 -1.520 30.216 1.00 28.32 125 HIS A N 1
ATOM 622 C CA . HIS A 1 125 ? -2.867 -0.178 30.135 1.00 23.29 125 HIS A CA 1
ATOM 623 C C . HIS A 1 125 ? -4.350 -0.313 29.862 1.00 24.87 125 HIS A C 1
ATOM 624 O O . HIS A 1 125 ? -4.800 -1.318 29.327 1.00 28.90 125 HIS A O 1
ATOM 631 N N . ASP A 1 126 ? -5.109 0.711 30.210 1.00 24.71 126 ASP A N 1
ATOM 632 C CA . ASP A 1 126 ? -6.516 0.734 29.872 1.00 31.82 126 ASP A CA 1
ATOM 633 C C . ASP A 1 126 ? -6.677 1.237 28.431 1.00 36.08 126 ASP A C 1
ATOM 634 O O . ASP A 1 126 ? -7.192 2.333 28.178 1.00 36.06 126 ASP A O 1
ATOM 639 N N . ALA A 1 127 ? -6.191 0.431 27.493 1.00 29.28 127 ALA A N 1
ATOM 640 C CA . ALA A 1 127 ? -6.254 0.747 26.079 1.00 25.86 127 ALA A CA 1
ATOM 641 C C . ALA A 1 127 ? -6.560 -0.548 25.367 1.00 25.51 127 ALA A C 1
ATOM 642 O O . ALA A 1 127 ? -6.188 -1.615 25.850 1.00 31.30 127 ALA A O 1
ATOM 644 N N . VAL A 1 128 ? -7.261 -0.482 24.243 1.00 21.46 128 VAL A N 1
ATOM 645 C CA . VAL A 1 128 ? -7.312 -1.646 23.367 1.00 29.08 128 VAL A CA 1
ATOM 646 C C . VAL A 1 128 ? -6.765 -1.299 21.984 1.00 26.43 128 VAL A C 1
ATOM 647 O O . VAL A 1 128 ? -6.947 -0.189 21.475 1.00 23.97 128 VAL A O 1
ATOM 651 N N . THR A 1 129 ? -6.082 -2.269 21.396 1.00 24.39 129 THR A N 1
ATOM 652 C CA . THR A 1 129 ? -5.223 -2.016 20.262 1.00 23.76 129 THR A CA 1
ATOM 653 C C . THR A 1 129 ? -5.649 -2.841 19.046 1.00 27.16 129 THR A C 1
ATOM 654 O O . THR A 1 129 ? -6.234 -3.916 19.171 1.00 26.34 129 THR A O 1
ATOM 658 N N . ARG A 1 130 ? -5.348 -2.340 17.860 1.00 23.89 130 ARG A N 1
ATOM 659 C CA . ARG A 1 130 ? -5.499 -3.150 16.665 1.00 25.74 130 ARG A CA 1
ATOM 660 C C . ARG A 1 130 ? -4.371 -2.786 15.719 1.00 24.47 130 ARG A C 1
ATOM 661 O O . ARG A 1 130 ? -4.122 -1.616 15.461 1.00 26.13 130 ARG A O 1
ATOM 669 N N . GLU A 1 131 ? -3.656 -3.790 15.237 1.00 22.91 131 GLU A N 1
ATOM 670 C CA . GLU A 1 131 ? -2.545 -3.534 14.346 1.00 21.61 131 GLU A CA 1
ATOM 671 C C . GLU A 1 131 ? -2.742 -4.419 13.148 1.00 24.36 131 GLU A C 1
ATOM 672 O O . GLU A 1 131 ? -2.671 -5.637 13.253 1.00 22.39 131 GLU A O 1
ATOM 678 N N . ASP A 1 132 ? -3.002 -3.822 11.999 1.00 22.27 132 ASP A N 1
ATOM 679 C CA . ASP A 1 132 ? -3.263 -4.656 10.844 1.00 27.09 132 ASP A CA 1
ATOM 680 C C . ASP A 1 132 ? -3.245 -3.869 9.557 1.00 23.79 132 ASP A C 1
ATOM 681 O O . ASP A 1 132 ? -3.114 -2.636 9.564 1.00 22.37 132 ASP A O 1
ATOM 686 N N . TRP A 1 133 ? -3.338 -4.608 8.454 1.00 22.22 133 TRP A N 1
ATOM 687 C CA . TRP A 1 133 ? -3.490 -4.022 7.136 1.00 23.30 133 TRP A CA 1
ATOM 688 C C . TRP A 1 133 ? -4.670 -3.083 7.191 1.00 22.53 133 TRP A C 1
ATOM 689 O O . TRP A 1 133 ? -5.709 -3.394 7.776 1.00 21.92 133 TRP A O 1
ATOM 700 N N . TRP A 1 134 ? -4.524 -1.936 6.557 1.00 25.73 134 TRP A N 1
ATOM 701 C CA . TRP A 1 134 ? -5.487 -0.875 6.737 1.00 23.30 134 TRP A CA 1
ATOM 702 C C . TRP A 1 134 ? -5.632 -0.146 5.418 1.00 20.40 134 TRP A C 1
ATOM 703 O O . TRP A 1 134 ? -4.680 -0.084 4.633 1.00 19.82 134 TRP A O 1
ATOM 714 N N . TYR A 1 135 ? -6.817 0.393 5.152 1.00 17.15 135 TYR A N 1
ATOM 715 C CA . TYR A 1 135 ? -6.989 1.231 3.959 1.00 21.33 135 TYR A CA 1
ATOM 716 C C . TYR A 1 135 ? -7.750 2.508 4.284 1.00 22.61 135 TYR A C 1
ATOM 717 O O . TYR A 1 135 ? -8.644 2.504 5.133 1.00 22.03 135 TYR A O 1
ATOM 726 N N . PRO A 1 136 ? -7.375 3.612 3.623 1.00 21.74 136 PRO A N 1
ATOM 727 C CA . PRO A 1 136 ? -8.162 4.849 3.690 1.00 24.23 136 PRO A CA 1
ATOM 728 C C . PRO A 1 136 ? -9.503 4.663 2.982 1.00 21.01 136 PRO A C 1
ATOM 729 O O . PRO A 1 136 ? -9.583 3.962 1.976 1.00 21.07 136 PRO A O 1
ATOM 733 N N . MET A 1 137 ? -10.540 5.290 3.517 1.00 19.52 137 MET A N 1
ATOM 734 C CA . MET A 1 137 ? -11.918 5.007 3.138 1.00 21.63 137 MET A CA 1
ATOM 735 C C . MET A 1 137 ? -12.212 5.059 1.622 1.00 28.11 137 MET A C 1
ATOM 736 O O . MET A 1 137 ? -13.034 4.290 1.130 1.00 26.67 137 MET A O 1
ATOM 741 N N . TRP A 1 138 ? -11.540 5.947 0.888 1.00 23.80 138 TRP A N 1
ATOM 742 C CA . TRP A 1 138 ? -11.762 6.079 -0.553 1.00 33.57 138 TRP A CA 1
ATOM 743 C C . TRP A 1 138 ? -11.478 4.792 -1.328 1.00 35.20 138 TRP A C 1
ATOM 744 O O . TRP A 1 138 ? -11.917 4.625 -2.466 1.00 38.96 138 TRP A O 1
ATOM 755 N N . THR A 1 139 ? -10.728 3.894 -0.709 1.00 33.14 139 THR A N 1
ATOM 756 C CA . THR A 1 139 ? -10.428 2.599 -1.302 1.00 27.11 139 THR A CA 1
ATOM 757 C C . THR A 1 139 ? -11.711 1.825 -1.618 1.00 29.45 139 THR A C 1
ATOM 758 O O . THR A 1 139 ? -11.807 1.173 -2.648 1.00 31.99 139 THR A O 1
ATOM 762 N N . LYS A 1 140 ? -12.702 1.916 -0.737 1.00 29.21 140 LYS A N 1
ATOM 763 C CA . LYS A 1 140 ? -14.002 1.293 -0.974 1.00 24.84 140 LYS A CA 1
ATOM 764 C C . LYS A 1 140 ? -14.532 1.606 -2.373 1.00 36.05 140 LYS A C 1
ATOM 765 O O . LYS A 1 140 ? -15.218 0.785 -2.996 1.00 31.17 140 LYS A O 1
ATOM 771 N N . ASP A 1 141 ? -14.233 2.802 -2.864 1.00 38.63 141 ASP A N 1
ATOM 772 C CA . ASP A 1 141 ? -14.712 3.202 -4.182 1.00 42.38 141 ASP A CA 1
ATOM 773 C C . ASP A 1 141 ? -14.248 2.208 -5.243 1.00 36.64 141 ASP A C 1
ATOM 774 O O . ASP A 1 141 ? -15.001 1.870 -6.154 1.00 34.66 141 ASP A O 1
ATOM 779 N N . ALA A 1 142 ? -13.015 1.732 -5.080 1.00 35.65 142 ALA A N 1
ATOM 780 C CA . ALA A 1 142 ? -12.353 0.847 -6.028 1.00 32.01 142 ALA A CA 1
ATOM 781 C C . ALA A 1 142 ? -12.658 -0.627 -5.755 1.00 37.52 142 ALA A C 1
ATOM 782 O O . ALA A 1 142 ? -12.476 -1.474 -6.625 1.00 32.23 142 ALA A O 1
ATOM 784 N N . CYS A 1 143 ? -13.115 -0.929 -4.545 1.00 37.77 143 CYS A N 1
ATOM 785 C CA . CYS A 1 143 ? -13.286 -2.310 -4.115 1.00 28.64 143 CYS A CA 1
ATOM 786 C C . CYS A 1 143 ? -14.332 -2.385 -2.997 1.00 30.97 143 CYS A C 1
ATOM 787 O O . CYS A 1 143 ? -13.990 -2.543 -1.827 1.00 31.75 143 CYS A O 1
ATOM 790 N N . PRO A 1 144 ? -15.615 -2.255 -3.360 1.00 30.61 144 PRO A N 1
ATOM 791 C CA . PRO A 1 144 ? -16.711 -2.109 -2.390 1.00 28.55 144 PRO A CA 1
ATOM 792 C C . PRO A 1 144 ? -17.073 -3.394 -1.638 1.00 28.79 144 PRO A C 1
ATOM 793 O O . PRO A 1 144 ? -17.990 -3.396 -0.804 1.00 27.34 144 PRO A O 1
ATOM 797 N N . GLY A 1 145 ? -16.357 -4.472 -1.919 1.00 23.43 145 GLY A N 1
ATOM 798 C CA . GLY A 1 145 ? -16.501 -5.679 -1.130 1.00 28.81 145 GLY A CA 1
ATOM 799 C C . GLY A 1 145 ? -15.793 -5.574 0.217 1.00 27.93 145 GLY A C 1
ATOM 800 O O . GLY A 1 145 ? -15.963 -6.432 1.088 1.00 25.72 145 GLY A O 1
ATOM 801 N N . LEU A 1 146 ? -14.996 -4.522 0.389 1.00 24.75 146 LEU A N 1
ATOM 802 C CA . LEU A 1 146 ? -14.223 -4.333 1.617 1.00 25.35 146 LEU A CA 1
ATOM 803 C C . LEU A 1 146 ? -15.147 -4.107 2.821 1.00 31.17 146 LEU A C 1
ATOM 804 O O . LEU A 1 146 ? -16.303 -3.696 2.651 1.00 25.40 146 LEU A O 1
ATOM 809 N N . PRO A 1 147 ? -14.637 -4.358 4.047 1.00 28.52 147 PRO A N 1
ATOM 810 C CA . PRO A 1 147 ? -13.230 -4.648 4.368 1.00 25.06 147 PRO A CA 1
ATOM 811 C C . PRO A 1 147 ? -12.816 -6.118 4.256 1.00 25.53 147 PRO A C 1
ATOM 812 O O . PRO A 1 147 ? -11.673 -6.430 4.576 1.00 25.38 147 PRO A O 1
ATOM 816 N N . ASP A 1 148 ? -13.712 -7.002 3.832 1.00 26.52 148 ASP A N 1
ATOM 817 C CA . ASP A 1 148 ? -13.381 -8.424 3.718 1.00 24.68 148 ASP A CA 1
ATOM 818 C C . ASP A 1 148 ? -12.051 -8.631 2.993 1.00 26.30 148 ASP A C 1
ATOM 819 O O . ASP A 1 148 ? -11.847 -8.116 1.896 1.00 21.66 148 ASP A O 1
ATOM 824 N N . TRP A 1 149 ? -11.159 -9.400 3.613 1.00 25.85 149 TRP A N 1
ATOM 825 C CA . TRP A 1 149 ? -9.838 -9.668 3.054 1.00 24.24 149 TRP A CA 1
ATOM 826 C C . TRP A 1 149 ? -9.928 -10.379 1.712 1.00 23.53 149 TRP A C 1
ATOM 827 O O . TRP A 1 149 ? -9.034 -10.234 0.881 1.00 26.08 149 TRP A O 1
ATOM 838 N N . LYS A 1 150 ? -11.007 -11.134 1.495 1.00 20.94 150 LYS A N 1
ATOM 839 C CA . LYS A 1 150 ? -11.216 -11.800 0.202 1.00 27.24 150 LYS A CA 1
ATOM 840 C C . LYS A 1 150 ? -11.559 -10.804 -0.930 1.00 27.16 150 LYS A C 1
ATOM 841 O O . LYS A 1 150 ? -11.186 -11.008 -2.083 1.00 25.10 150 LYS A O 1
ATOM 847 N N . ALA A 1 151 ? -12.280 -9.740 -0.586 1.00 25.78 151 ALA A N 1
ATOM 848 C CA . ALA A 1 151 ? -12.507 -8.618 -1.490 1.00 24.49 151 ALA A CA 1
ATOM 849 C C . ALA A 1 151 ? -11.170 -7.983 -1.853 1.00 25.83 151 ALA A C 1
ATOM 850 O O . ALA A 1 151 ? -10.872 -7.757 -3.024 1.00 34.71 151 ALA A O 1
ATOM 852 N N . LEU A 1 152 ? -10.377 -7.693 -0.830 1.00 24.47 152 LEU A N 1
ATOM 853 C CA . LEU A 1 152 ? -9.060 -7.096 -0.993 1.00 28.01 152 LEU A CA 1
ATOM 854 C C . LEU A 1 152 ? -8.279 -7.864 -2.045 1.00 20.74 152 LEU A C 1
ATOM 855 O O . LEU A 1 152 ? -7.680 -7.285 -2.946 1.00 24.02 152 LEU A O 1
ATOM 860 N N . ASN A 1 153 ? -8.297 -9.181 -1.914 1.00 21.45 153 ASN A N 1
ATOM 861 C CA . ASN A 1 153 ? -7.558 -10.056 -2.810 1.00 25.70 153 ASN A CA 1
ATOM 862 C C . ASN A 1 153 ? -8.222 -10.115 -4.188 1.00 26.34 153 ASN A C 1
ATOM 863 O O . ASN A 1 153 ? -7.549 -10.105 -5.217 1.00 29.08 153 ASN A O 1
ATOM 868 N N . ASP A 1 154 ? -9.547 -10.149 -4.205 1.00 27.96 154 ASP A N 1
ATOM 869 C CA . ASP A 1 154 ? -10.296 -10.061 -5.459 1.00 29.07 154 ASP A CA 1
ATOM 870 C C . ASP A 1 154 ? -9.916 -8.803 -6.267 1.00 31.58 154 ASP A C 1
ATOM 871 O O . ASP A 1 154 ? -9.831 -8.847 -7.506 1.00 27.45 154 ASP A O 1
ATOM 876 N N . CYS A 1 155 ? -9.675 -7.696 -5.564 1.00 25.45 155 CYS A N 1
ATOM 877 C CA . CYS A 1 155 ? -9.331 -6.422 -6.204 1.00 25.08 155 CYS A CA 1
ATOM 878 C C . CYS A 1 155 ? -7.826 -6.232 -6.280 1.00 24.81 155 CYS A C 1
ATOM 879 O O . CYS A 1 155 ? -7.349 -5.131 -6.514 1.00 19.91 155 CYS A O 1
ATOM 882 N N . ALA A 1 156 ? -7.077 -7.302 -6.048 1.00 22.46 156 ALA A N 1
ATOM 883 C CA . ALA A 1 156 ? -5.631 -7.184 -5.932 1.00 27.05 156 ALA A CA 1
ATOM 884 C C . ALA A 1 156 ? -5.004 -6.276 -6.998 1.00 24.72 156 ALA A C 1
ATOM 885 O O . ALA A 1 156 ? -4.252 -5.364 -6.675 1.00 27.30 156 ALA A O 1
ATOM 887 N N . ALA A 1 157 ? -5.306 -6.527 -8.263 1.00 25.46 157 ALA A N 1
ATOM 888 C CA . ALA A 1 157 ? -4.624 -5.827 -9.361 1.00 32.43 157 ALA A CA 1
ATOM 889 C C . ALA A 1 157 ? -4.743 -4.309 -9.253 1.00 27.51 157 ALA A C 1
ATOM 890 O O . ALA A 1 157 ? -3.956 -3.561 -9.833 1.00 25.00 157 ALA A O 1
ATOM 892 N N . VAL A 1 158 ? -5.740 -3.868 -8.497 1.00 30.26 158 VAL A N 1
ATOM 893 C CA . VAL A 1 158 ? -5.985 -2.448 -8.263 1.00 31.21 158 VAL A CA 1
ATOM 894 C C . VAL A 1 158 ? -4.922 -1.828 -7.341 1.00 29.41 158 VAL A C 1
ATOM 895 O O . VAL A 1 158 ? -4.670 -0.623 -7.384 1.00 22.85 158 VAL A O 1
ATOM 899 N N . PHE A 1 159 ? -4.308 -2.673 -6.513 1.00 27.27 159 PHE A N 1
ATOM 900 C CA . PHE A 1 159 ? -3.279 -2.262 -5.554 1.00 28.74 159 PHE A CA 1
ATOM 901 C C . PHE A 1 159 ? -1.854 -2.476 -6.061 1.00 29.11 159 PHE A C 1
ATOM 902 O O . PHE A 1 159 ? -0.894 -2.307 -5.297 1.00 23.34 159 PHE A O 1
ATOM 910 N N . ALA A 1 160 ? -1.714 -2.848 -7.334 1.00 22.58 160 ALA A N 1
ATOM 911 C CA . ALA A 1 160 ? -0.396 -3.126 -7.894 1.00 26.95 160 ALA A CA 1
ATOM 912 C C . ALA A 1 160 ? 0.394 -1.841 -8.149 1.00 31.96 160 ALA A C 1
ATOM 913 O O . ALA A 1 160 ? -0.181 -0.798 -8.471 1.00 29.22 160 ALA A O 1
ATOM 915 N N . THR A 1 161 ? 1.711 -1.924 -7.977 1.00 32.15 161 THR A N 1
ATOM 916 C CA . THR A 1 161 ? 2.612 -0.824 -8.292 1.00 26.84 161 THR 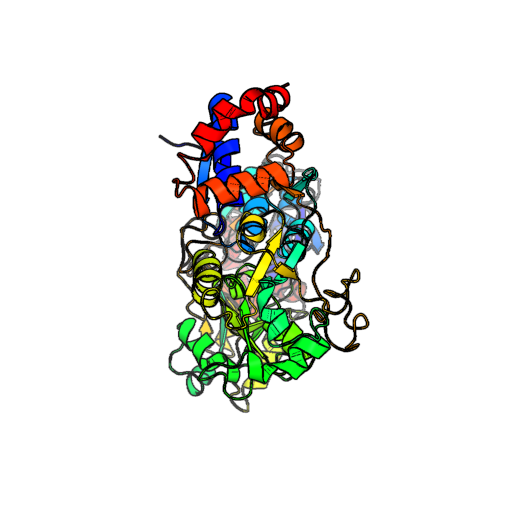A CA 1
ATOM 917 C C . THR A 1 161 ? 3.654 -1.349 -9.260 1.00 31.90 161 THR A C 1
ATOM 918 O O . THR A 1 161 ? 3.751 -2.558 -9.470 1.00 32.20 161 THR A O 1
ATOM 922 N N . ALA A 1 162 ? 4.441 -0.451 -9.840 1.00 31.02 162 ALA A N 1
ATOM 923 C CA . ALA A 1 162 ? 5.405 -0.852 -10.856 1.00 37.57 162 ALA A CA 1
ATOM 924 C C . ALA A 1 162 ? 6.219 -2.030 -10.360 1.00 31.81 162 ALA A C 1
ATOM 925 O O . ALA A 1 162 ? 6.542 -2.938 -11.120 1.00 31.76 162 ALA A O 1
ATOM 927 N N . GLU A 1 163 ? 6.521 -2.010 -9.066 1.00 37.81 163 GLU A N 1
ATOM 928 C CA . GLU A 1 163 ? 7.405 -2.992 -8.445 1.00 36.07 163 GLU A CA 1
ATOM 929 C C . GLU A 1 163 ? 6.790 -4.373 -8.186 1.00 36.90 163 GLU A C 1
ATOM 930 O O . GLU A 1 163 ? 7.508 -5.369 -8.135 1.00 36.35 163 GLU A O 1
ATOM 936 N N . THR A 1 164 ? 5.471 -4.429 -8.021 1.00 31.99 164 THR A N 1
ATOM 937 C CA . THR A 1 164 ? 4.786 -5.696 -7.801 1.00 34.50 164 THR A CA 1
ATOM 938 C C . THR A 1 164 ? 4.116 -6.216 -9.081 1.00 35.70 164 THR A C 1
ATOM 939 O O . THR A 1 164 ? 3.584 -7.329 -9.125 1.00 27.85 164 THR A O 1
ATOM 943 N N . GLY A 1 165 ? 4.159 -5.395 -10.124 1.00 35.85 165 GLY A N 1
ATOM 944 C CA . GLY A 1 165 ? 3.656 -5.788 -11.425 1.00 29.76 165 GLY A CA 1
ATOM 945 C C . GLY A 1 165 ? 2.187 -6.143 -11.384 1.00 36.78 165 GLY A C 1
ATOM 946 O O . GLY A 1 165 ? 1.335 -5.252 -11.333 1.00 35.93 165 GLY A O 1
ATOM 947 N N . ASP A 1 166 ? 1.894 -7.445 -11.396 1.00 32.74 166 ASP A N 1
ATOM 948 C CA A ASP A 1 166 ? 0.508 -7.901 -11.410 0.57 32.12 166 ASP A CA 1
ATOM 949 C CA B ASP A 1 166 ? 0.525 -7.951 -11.418 0.43 31.99 166 ASP A CA 1
ATOM 950 C C . ASP A 1 166 ? -0.030 -8.250 -10.026 1.00 33.61 166 ASP A C 1
ATOM 951 O O . ASP A 1 166 ? -1.219 -8.548 -9.875 1.00 34.12 166 ASP A O 1
ATOM 960 N N . LYS A 1 167 ? 0.830 -8.195 -9.015 1.00 30.41 167 LYS A N 1
ATOM 961 C CA . LYS A 1 167 ? 0.383 -8.478 -7.659 1.00 33.05 167 LYS A CA 1
ATOM 962 C C . LYS A 1 167 ? 0.004 -7.191 -6.937 1.00 28.35 167 LYS A C 1
ATOM 963 O O . LYS A 1 167 ? 0.583 -6.129 -7.196 1.00 32.73 167 LYS A O 1
ATOM 969 N N . GLY A 1 168 ? -0.977 -7.278 -6.044 1.00 24.89 168 GLY A N 1
ATOM 970 C CA . GLY A 1 168 ? -1.245 -6.180 -5.128 1.00 25.90 168 GLY A CA 1
ATOM 971 C C . GLY A 1 168 ? -0.017 -5.846 -4.275 1.00 27.59 168 GLY A C 1
ATOM 972 O O . GLY A 1 168 ? 0.723 -6.737 -3.855 1.00 24.66 168 GLY A O 1
ATOM 973 N N . ARG A 1 169 ? 0.203 -4.555 -4.039 1.00 26.05 169 ARG A N 1
ATOM 974 C CA . ARG A 1 169 ? 1.270 -4.085 -3.160 1.00 29.51 169 ARG A CA 1
ATOM 975 C C . ARG A 1 169 ? 0.729 -3.839 -1.749 1.00 29.00 169 ARG A C 1
ATOM 976 O O . ARG A 1 169 ? -0.131 -2.982 -1.542 1.00 29.26 169 ARG A O 1
ATOM 984 N N . TYR A 1 170 ? 1.219 -4.591 -0.771 1.00 31.22 170 TYR A N 1
ATOM 985 C CA . TYR A 1 170 ? 0.962 -4.217 0.617 1.00 28.10 170 TYR A CA 1
ATOM 986 C C . TYR A 1 170 ? 2.206 -3.560 1.182 1.00 22.67 170 TYR A C 1
ATOM 987 O O . TYR A 1 170 ? 3.294 -4.124 1.103 1.00 23.75 170 TYR A O 1
ATOM 996 N N . LEU A 1 171 ? 2.047 -2.355 1.726 1.00 24.13 171 LEU A N 1
ATOM 997 C CA . LEU A 1 171 ? 3.164 -1.664 2.359 1.00 24.56 171 LEU A CA 1
ATOM 998 C C . LEU A 1 171 ? 3.136 -1.860 3.870 1.00 26.96 171 LEU A C 1
ATOM 999 O O . LEU A 1 171 ? 2.373 -1.200 4.574 1.00 25.35 171 LEU A O 1
ATOM 1004 N N . ASP A 1 172 ? 3.968 -2.782 4.350 1.00 26.54 172 ASP A N 1
ATOM 1005 C CA . ASP A 1 172 ? 4.130 -3.033 5.777 1.00 26.74 172 ASP A CA 1
ATOM 1006 C C . ASP A 1 172 ? 5.021 -1.958 6.413 1.00 31.14 172 ASP A C 1
ATOM 1007 O O . ASP A 1 172 ? 5.717 -1.215 5.712 1.00 25.64 172 ASP A O 1
ATOM 1012 N N . GLY A 1 173 ? 5.002 -1.866 7.737 1.00 23.08 173 GLY A N 1
ATOM 1013 C CA . GLY A 1 173 ? 5.920 -0.973 8.416 1.00 25.01 173 GLY A CA 1
ATOM 1014 C C . GLY A 1 173 ? 7.299 -1.607 8.526 1.00 24.61 173 GLY A C 1
ATOM 1015 O O . GLY A 1 173 ? 7.539 -2.664 7.959 1.00 22.72 173 GLY A O 1
ATOM 1016 N N . PRO A 1 174 ? 8.218 -0.959 9.253 1.00 28.60 174 PRO A N 1
ATOM 1017 C CA . PRO A 1 174 ? 9.549 -1.532 9.489 1.00 26.12 174 PRO A CA 1
ATOM 1018 C C . PRO A 1 174 ? 9.468 -2.995 9.898 1.00 27.49 174 PRO A C 1
ATOM 1019 O O . PRO A 1 174 ? 8.466 -3.415 10.487 1.00 22.71 174 PRO A O 1
ATOM 1023 N N . VAL A 1 175 ? 10.522 -3.748 9.595 1.00 26.96 175 VAL A N 1
ATOM 1024 C CA . VAL A 1 175 ? 10.520 -5.198 9.739 1.00 27.92 175 VAL A CA 1
ATOM 1025 C C . VAL A 1 175 ? 10.516 -5.677 11.194 1.00 34.19 175 VAL A C 1
ATOM 1026 O O . VAL A 1 175 ? 10.311 -6.861 11.447 1.00 33.01 175 VAL A O 1
ATOM 1030 N N . ASP A 1 176 ? 10.743 -4.776 12.151 1.00 28.23 176 ASP A N 1
ATOM 1031 C CA . ASP A 1 176 ? 10.701 -5.184 13.558 1.00 28.42 176 ASP A CA 1
ATOM 1032 C C . ASP A 1 176 ? 9.303 -5.041 14.172 1.00 31.02 176 ASP A C 1
ATOM 1033 O O . ASP A 1 176 ? 9.139 -5.088 15.389 1.00 31.10 176 ASP A O 1
ATOM 1038 N N . TRP A 1 177 ? 8.296 -4.874 13.323 1.00 25.17 177 TRP A N 1
ATOM 1039 C CA . TRP A 1 177 ? 6.916 -4.814 13.796 1.00 30.51 177 TRP A CA 1
ATOM 1040 C C . TRP A 1 177 ? 5.973 -5.998 13.602 1.00 29.36 177 TRP A C 1
ATOM 1041 O O . TRP A 1 177 ? 5.852 -6.851 14.475 1.00 29.47 177 TRP A O 1
ATOM 1052 N N . LEU A 1 178 ? 5.301 -6.046 12.459 1.00 33.60 178 LEU A N 1
ATOM 1053 C CA . LEU A 1 178 ? 4.537 -7.235 12.102 1.00 34.39 178 LEU A CA 1
ATOM 1054 C C . LEU A 1 178 ? 5.631 -8.086 11.462 1.00 35.20 178 LEU A C 1
ATOM 1055 O O . LEU A 1 178 ? 6.309 -7.653 10.531 1.00 33.72 178 LEU A O 1
ATOM 1060 N N . LYS A 1 179 ? 5.837 -9.288 11.979 1.00 35.38 179 LYS A N 1
ATOM 1061 C CA . LYS A 1 179 ? 6.940 -10.093 11.475 1.00 42.95 179 LYS A CA 1
ATOM 1062 C C . LYS A 1 179 ? 6.562 -10.850 10.202 1.00 44.44 179 LYS A C 1
ATOM 1063 O O . LYS A 1 179 ? 7.401 -11.071 9.328 1.00 42.72 179 LYS A O 1
ATOM 1069 N N . HIS A 1 180 ? 5.288 -11.206 10.086 1.00 36.72 180 HIS A N 1
ATOM 1070 C CA . HIS A 1 180 ? 4.899 -12.294 9.207 1.00 38.15 180 HIS A CA 1
ATOM 1071 C C . HIS A 1 180 ? 3.982 -11.937 8.039 1.00 32.01 180 HIS A C 1
ATOM 1072 O O . HIS A 1 180 ? 3.154 -12.749 7.606 1.00 27.57 180 HIS A O 1
ATOM 1079 N N . GLY A 1 181 ? 4.150 -10.728 7.515 1.00 33.92 181 GLY A N 1
ATOM 1080 C CA . GLY A 1 181 ? 3.403 -10.306 6.345 1.00 25.08 181 GLY A CA 1
ATOM 1081 C C . GLY A 1 181 ? 3.505 -11.345 5.243 1.00 34.78 181 GLY A C 1
ATOM 1082 O O . GLY A 1 181 ? 2.492 -11.901 4.799 1.00 29.90 181 GLY A O 1
ATOM 1083 N N . LYS A 1 182 ? 4.734 -11.619 4.811 1.00 21.98 182 LYS A N 1
ATOM 1084 C CA . LYS A 1 182 ? 4.965 -12.542 3.716 1.00 29.23 182 LYS A CA 1
ATOM 1085 C C . LYS A 1 182 ? 4.393 -13.906 4.044 1.00 33.24 182 LYS A C 1
ATOM 1086 O O . LYS A 1 182 ? 3.836 -14.581 3.179 1.00 34.43 182 LYS A O 1
ATOM 1092 N N . GLU A 1 183 ? 4.531 -14.313 5.299 1.00 31.28 183 GLU A N 1
ATOM 1093 C CA . GLU A 1 183 ? 3.960 -15.574 5.719 1.00 30.27 183 GLU A CA 1
ATOM 1094 C C . GLU A 1 183 ? 2.442 -15.552 5.597 1.00 27.14 183 GLU A C 1
ATOM 1095 O O . GLU A 1 183 ? 1.842 -16.507 5.121 1.00 33.61 183 GLU A O 1
ATOM 1101 N N . ARG A 1 184 ? 1.819 -14.464 6.018 1.00 24.09 184 ARG A N 1
ATOM 1102 C CA . ARG A 1 184 ? 0.371 -14.369 5.923 1.00 28.16 184 ARG A CA 1
ATOM 1103 C C . ARG A 1 184 ? -0.102 -14.459 4.466 1.00 30.60 184 ARG A C 1
ATOM 1104 O O . ARG A 1 184 ? -1.115 -15.089 4.174 1.00 24.56 184 ARG A O 1
ATOM 1112 N N . VAL A 1 185 ? 0.629 -13.808 3.563 1.00 30.94 185 VAL A N 1
ATOM 1113 C CA . VAL A 1 185 ? 0.279 -13.809 2.143 1.00 34.76 185 VAL A CA 1
ATOM 1114 C C . VAL A 1 185 ? 0.324 -15.227 1.594 1.00 30.23 185 VAL A C 1
ATOM 1115 O O . VAL A 1 185 ? -0.600 -15.667 0.915 1.00 29.33 185 VAL A O 1
ATOM 1119 N N . GLU A 1 186 ? 1.391 -15.945 1.912 1.00 26.28 186 GLU A N 1
ATOM 1120 C CA . GLU A 1 186 ? 1.530 -17.321 1.457 1.00 31.16 186 GLU A CA 1
ATOM 1121 C C . GLU A 1 186 ? 0.466 -18.236 2.076 1.00 25.53 186 GLU A C 1
ATOM 1122 O O . GLU A 1 186 ? -0.105 -19.081 1.397 1.00 28.51 186 GLU A O 1
ATOM 1128 N N . ALA A 1 187 ? 0.183 -18.063 3.358 1.00 25.69 187 ALA A N 1
ATOM 1129 C CA . ALA A 1 187 ? -0.781 -18.937 4.033 1.00 30.38 187 ALA A CA 1
ATOM 1130 C C . ALA A 1 187 ? -2.190 -18.777 3.461 1.00 29.03 187 ALA A C 1
ATOM 1131 O O . ALA A 1 187 ? -2.909 -19.753 3.266 1.00 28.13 187 ALA A O 1
ATOM 1133 N N . LEU A 1 188 ? -2.581 -17.539 3.197 1.00 23.65 188 LEU A N 1
ATOM 1134 C CA . LEU A 1 188 ? -3.908 -17.271 2.675 1.00 30.09 188 LEU A CA 1
ATOM 1135 C C . LEU A 1 188 ? -3.922 -17.353 1.153 1.00 28.05 188 LEU A C 1
ATOM 1136 O O . LEU A 1 188 ? -4.979 -17.276 0.541 1.00 32.14 188 LEU A O 1
ATOM 1141 N N . GLY A 1 189 ? -2.743 -17.509 0.557 1.00 27.28 189 GLY A N 1
ATOM 1142 C CA . GLY A 1 189 ? -2.615 -17.632 -0.887 1.00 27.95 189 GLY A CA 1
ATOM 1143 C C . GLY A 1 189 ? -3.115 -16.404 -1.618 1.00 24.95 189 GLY A C 1
ATOM 1144 O O . GLY A 1 189 ? -3.946 -16.497 -2.516 1.00 30.14 189 GLY A O 1
ATOM 1145 N N . MET A 1 190 ? -2.609 -15.246 -1.220 1.00 27.01 190 MET A N 1
ATOM 1146 C CA . MET A 1 190 ? -3.082 -13.978 -1.738 1.00 22.80 190 MET A CA 1
ATOM 1147 C C . MET A 1 190 ? -2.205 -13.528 -2.869 1.00 27.51 190 MET A C 1
ATOM 1148 O O . MET A 1 190 ? -1.001 -13.751 -2.848 1.00 30.12 190 MET A O 1
ATOM 1153 N N . ASN A 1 191 ? -2.826 -12.875 -3.847 1.00 24.73 191 ASN A N 1
ATOM 1154 C CA . ASN A 1 191 ? -2.118 -12.282 -4.959 1.00 26.28 191 ASN A CA 1
ATOM 1155 C C . ASN A 1 191 ? -1.559 -10.934 -4.560 1.00 22.87 191 ASN A C 1
ATOM 1156 O O . ASN A 1 191 ? -1.859 -9.914 -5.181 1.00 26.79 191 ASN A O 1
ATOM 1161 N N . PHE A 1 192 ? -0.757 -10.927 -3.502 1.00 29.21 192 PHE A N 1
ATOM 1162 C CA . PHE A 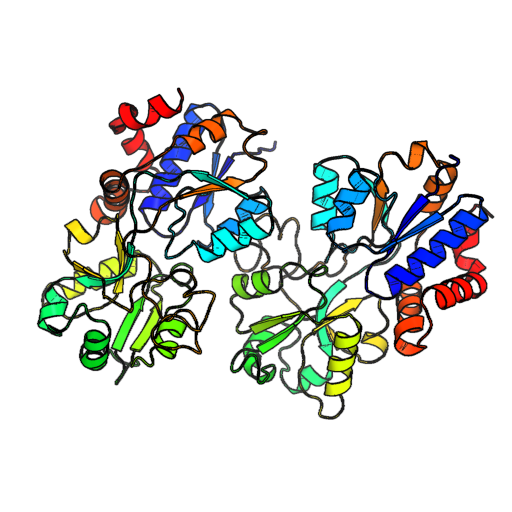1 192 ? -0.154 -9.694 -3.014 1.00 27.36 192 PHE A CA 1
ATOM 1163 C C . PHE A 1 192 ? 1.322 -9.938 -2.787 1.00 29.06 192 PHE A C 1
ATOM 1164 O O . PHE A 1 192 ? 1.741 -11.077 -2.594 1.00 32.83 192 PHE A O 1
ATOM 1172 N N . GLU A 1 193 ? 2.101 -8.863 -2.819 1.00 25.61 193 GLU A N 1
ATOM 1173 C CA . GLU A 1 193 ? 3.497 -8.900 -2.416 1.00 30.81 193 GLU A CA 1
ATOM 1174 C C . GLU A 1 193 ? 3.739 -7.831 -1.353 1.00 28.82 193 GLU A C 1
ATOM 1175 O O . GLU A 1 193 ? 3.076 -6.788 -1.357 1.00 22.46 193 GLU A O 1
ATOM 1181 N N . VAL A 1 194 ? 4.682 -8.089 -0.448 1.00 24.40 194 VAL A N 1
ATOM 1182 C CA . VAL A 1 194 ? 4.880 -7.221 0.705 1.00 28.96 194 VAL A CA 1
ATOM 1183 C C . VAL A 1 194 ? 6.198 -6.461 0.694 1.00 32.97 194 VAL A C 1
ATOM 1184 O O . VAL A 1 194 ? 7.268 -7.042 0.525 1.00 27.52 194 VAL A O 1
ATOM 1188 N N . ILE A 1 195 ? 6.097 -5.152 0.901 1.00 29.66 195 ILE A N 1
ATOM 1189 C CA . ILE A 1 195 ? 7.257 -4.273 0.959 1.00 30.43 195 ILE A CA 1
ATOM 1190 C C . ILE A 1 195 ? 7.278 -3.598 2.321 1.00 31.02 195 ILE A C 1
ATOM 1191 O O . ILE A 1 195 ? 6.250 -3.126 2.814 1.00 27.97 195 ILE A O 1
ATOM 1196 N N . ASN A 1 196 ? 8.444 -3.592 2.952 1.00 31.42 196 ASN A N 1
ATOM 1197 C CA . ASN A 1 196 ? 8.576 -2.999 4.269 1.00 25.54 196 ASN A CA 1
ATOM 1198 C C . ASN A 1 196 ? 8.965 -1.544 4.154 1.00 28.60 196 ASN A C 1
ATOM 1199 O O . ASN A 1 196 ? 10.001 -1.218 3.570 1.00 27.48 196 ASN A O 1
ATOM 1204 N N . ALA A 1 197 ? 8.127 -0.666 4.694 1.00 27.99 197 ALA A N 1
ATOM 1205 C CA . ALA A 1 197 ? 8.450 0.757 4.709 1.00 32.95 197 ALA A CA 1
ATOM 1206 C C . ALA A 1 197 ? 9.715 0.935 5.531 1.00 25.26 197 ALA A C 1
ATOM 1207 O O . ALA A 1 197 ? 10.051 0.091 6.355 1.00 23.98 197 ALA A O 1
ATOM 1209 N N . GLY A 1 198 ? 10.435 2.015 5.288 1.00 26.79 198 GLY A N 1
ATOM 1210 C CA . GLY A 1 198 ? 11.672 2.241 6.003 1.00 28.21 198 GLY A CA 1
ATOM 1211 C C . GLY A 1 198 ? 11.426 2.943 7.317 1.00 29.65 198 GLY A C 1
ATOM 1212 O O . GLY A 1 198 ? 12.327 3.036 8.150 1.00 31.85 198 GLY A O 1
ATOM 1213 N N . SER A 1 199 ? 10.208 3.443 7.509 1.00 25.37 199 SER A N 1
ATOM 1214 C CA . SER A 1 199 ? 9.869 4.129 8.756 1.00 27.15 199 SER A CA 1
ATOM 1215 C C . SER A 1 199 ? 8.364 4.259 8.907 1.00 25.75 199 SER A C 1
ATOM 1216 O O . SER A 1 199 ? 7.613 3.883 8.017 1.00 28.27 199 SER A O 1
ATOM 1219 N N . ALA A 1 200 ? 7.921 4.780 10.044 1.00 26.65 200 ALA A N 1
ATOM 1220 C CA . ALA A 1 200 ? 6.497 4.975 10.256 1.00 27.57 200 ALA A CA 1
ATOM 1221 C C . ALA A 1 200 ? 6.010 6.079 9.333 1.00 24.17 200 ALA A C 1
ATOM 1222 O O . ALA A 1 200 ? 4.900 6.013 8.809 1.00 23.66 200 ALA A O 1
ATOM 1224 N N . ALA A 1 201 ? 6.855 7.095 9.151 1.00 26.49 201 ALA A N 1
ATOM 1225 C CA . ALA A 1 201 ? 6.527 8.271 8.345 1.00 22.79 201 ALA A CA 1
ATOM 1226 C C . ALA A 1 201 ? 6.189 7.924 6.900 1.00 26.50 201 ALA A C 1
ATOM 1227 O O . ALA A 1 201 ? 5.379 8.604 6.259 1.00 29.36 201 ALA A O 1
ATOM 1229 N N . ALA A 1 202 ? 6.812 6.871 6.381 1.00 24.64 202 ALA A N 1
ATOM 1230 C CA . ALA A 1 202 ? 6.559 6.466 5.011 1.00 26.39 202 ALA A CA 1
ATOM 1231 C C . ALA A 1 202 ? 5.139 5.931 4.891 1.00 30.01 202 ALA A C 1
ATOM 1232 O O . ALA A 1 202 ? 4.530 5.995 3.831 1.00 24.18 202 ALA A O 1
ATOM 1234 N N . LEU A 1 203 ? 4.604 5.397 5.983 1.00 30.96 203 LEU A N 1
ATOM 1235 C CA . LEU A 1 203 ? 3.232 4.908 5.944 1.00 26.74 203 LEU A CA 1
ATOM 1236 C C . LEU A 1 203 ? 2.321 6.121 5.765 1.00 26.12 203 LEU A C 1
ATOM 1237 O O . LEU A 1 203 ? 1.366 6.099 4.979 1.00 24.03 203 LEU A O 1
ATOM 1242 N N . TRP A 1 204 ? 2.633 7.192 6.487 1.00 23.17 204 TRP A N 1
ATOM 1243 C CA . TRP A 1 204 ? 1.790 8.373 6.455 1.00 23.96 204 TRP A CA 1
ATOM 1244 C C . TRP A 1 204 ? 1.963 9.081 5.119 1.00 20.54 204 TRP A C 1
ATOM 1245 O O . TRP A 1 204 ? 1.004 9.621 4.577 1.00 26.21 204 TRP A O 1
ATOM 1256 N N . ALA A 1 205 ? 3.182 9.069 4.581 1.00 24.24 205 ALA A N 1
ATOM 1257 C CA . ALA A 1 205 ? 3.436 9.658 3.269 1.00 22.86 205 ALA A CA 1
ATOM 1258 C C . ALA A 1 205 ? 2.574 9.002 2.206 1.00 32.22 205 ALA A C 1
ATOM 1259 O O . ALA A 1 205 ? 1.875 9.693 1.458 1.00 28.12 205 ALA A O 1
ATOM 1261 N N . GLU A 1 206 ? 2.631 7.669 2.143 1.00 31.21 206 GLU A N 1
ATOM 1262 C CA . GLU A 1 206 ? 1.863 6.900 1.163 1.00 20.60 206 GLU A CA 1
ATOM 1263 C C . GLU A 1 206 ? 0.376 7.177 1.257 1.00 24.96 206 GLU A C 1
ATOM 1264 O O . GLU A 1 206 ? -0.236 7.561 0.276 1.00 28.87 206 GLU A O 1
ATOM 1270 N N . ILE A 1 207 ? -0.208 6.974 2.435 1.00 23.36 207 ILE A N 1
ATOM 1271 C CA . ILE A 1 207 ? -1.629 7.248 2.632 1.00 22.91 207 ILE A CA 1
ATOM 1272 C C . ILE A 1 207 ? -1.989 8.662 2.177 1.00 28.96 207 ILE A C 1
ATOM 1273 O O . ILE A 1 207 ? -2.971 8.861 1.458 1.00 30.89 207 ILE A O 1
ATOM 1278 N N . GLY A 1 208 ? -1.193 9.642 2.595 1.00 26.70 208 GLY A N 1
ATOM 1279 C CA . GLY A 1 208 ? -1.478 11.029 2.268 1.00 30.03 208 GLY A CA 1
ATOM 1280 C C . GLY A 1 208 ? -1.445 11.289 0.775 1.00 32.50 208 GLY A C 1
ATOM 1281 O O . GLY A 1 208 ? -2.287 12.002 0.233 1.00 30.11 208 GLY A O 1
ATOM 1282 N N . ALA A 1 209 ? -0.473 10.671 0.115 1.00 31.49 209 ALA A N 1
ATOM 1283 C CA . ALA A 1 209 ? -0.193 10.882 -1.299 1.00 31.91 209 ALA A CA 1
ATOM 1284 C C . ALA A 1 209 ? -1.230 10.199 -2.213 1.00 39.76 209 ALA A C 1
ATOM 1285 O O . ALA A 1 209 ? -1.292 10.457 -3.418 1.00 35.04 209 ALA A O 1
ATOM 1287 N N . ALA A 1 210 ? -2.049 9.333 -1.631 1.00 35.38 210 ALA A N 1
ATOM 1288 C CA . ALA A 1 210 ? -3.063 8.634 -2.401 1.00 34.37 210 ALA A CA 1
ATOM 1289 C C . ALA A 1 210 ? -4.370 9.395 -2.340 1.00 29.13 210 ALA A C 1
ATOM 1290 O O . ALA A 1 210 ? -5.284 9.121 -3.096 1.00 30.61 210 ALA A O 1
ATOM 1292 N N . GLU A 1 211 ? -4.456 10.358 -1.434 1.00 34.30 211 GLU A N 1
ATOM 1293 C CA . GLU A 1 211 ? -5.722 11.049 -1.211 1.00 35.36 211 GLU A CA 1
ATOM 1294 C C . GLU A 1 211 ? -6.198 11.818 -2.449 1.00 31.11 211 GLU A C 1
ATOM 1295 O O . GLU A 1 211 ? -7.368 11.728 -2.830 1.00 30.67 211 GLU A O 1
ATOM 1301 N N . ALA A 1 212 ? -5.290 12.543 -3.097 1.00 34.21 212 ALA A N 1
ATOM 1302 C CA . ALA A 1 212 ? -5.680 13.450 -4.184 1.00 29.70 212 ALA A CA 1
ATOM 1303 C C . ALA A 1 212 ? -6.423 12.746 -5.304 1.00 35.20 212 ALA A C 1
ATOM 1304 O O . ALA A 1 212 ? -7.510 13.176 -5.693 1.00 37.06 212 ALA A O 1
ATOM 1306 N N . ASP A 1 213 ? -5.842 11.679 -5.846 1.00 38.11 213 ASP A N 1
ATOM 1307 C CA . ASP A 1 213 ? -6.552 10.920 -6.880 1.00 33.84 213 ASP A CA 1
ATOM 1308 C C . ASP A 1 213 ? -7.349 9.737 -6.334 1.00 29.95 213 ASP A C 1
ATOM 1309 O O . ASP A 1 213 ? -7.881 8.936 -7.097 1.00 25.81 213 ASP A O 1
ATOM 1314 N N . LYS A 1 214 ? -7.455 9.648 -5.009 1.00 30.81 214 LYS A N 1
ATOM 1315 C CA . LYS A 1 214 ? -8.247 8.598 -4.377 1.00 29.60 214 LYS A CA 1
ATOM 1316 C C . LYS A 1 214 ? -7.782 7.221 -4.861 1.00 34.03 214 LYS A C 1
ATOM 1317 O O . LYS A 1 214 ? -8.581 6.301 -5.083 1.00 29.17 214 LYS A O 1
ATOM 1323 N N . ARG A 1 215 ? -6.471 7.110 -5.032 1.00 26.62 215 ARG A N 1
ATOM 1324 C CA . ARG A 1 215 ? -5.834 5.872 -5.416 1.00 29.88 215 ARG A CA 1
ATOM 1325 C C . ARG A 1 215 ? -5.990 4.821 -4.307 1.00 31.80 215 ARG A C 1
ATOM 1326 O O . ARG A 1 215 ? -5.747 5.102 -3.137 1.00 31.07 215 ARG A O 1
ATOM 1334 N N . PRO A 1 216 ? -6.403 3.600 -4.673 1.00 27.88 216 PRO A N 1
ATOM 1335 C CA . PRO A 1 216 ? -6.541 2.547 -3.668 1.00 32.80 216 PRO A CA 1
ATOM 1336 C C . PRO A 1 216 ? -5.173 2.163 -3.121 1.00 31.69 216 PRO A C 1
ATOM 1337 O O . PRO A 1 216 ? -4.226 1.973 -3.897 1.00 30.23 216 PRO A O 1
ATOM 1341 N N . VAL A 1 217 ? -5.079 2.081 -1.798 1.00 24.10 217 VAL A N 1
ATOM 1342 C CA . VAL A 1 217 ? -3.868 1.641 -1.126 1.00 24.97 217 VAL A CA 1
ATOM 1343 C C . VAL A 1 217 ? -4.216 0.835 0.120 1.00 27.97 217 VAL A C 1
ATOM 1344 O O . VAL A 1 217 ? -5.256 1.028 0.754 1.00 23.56 217 VAL A O 1
ATOM 1348 N N . VAL A 1 218 ? -3.326 -0.085 0.448 1.00 20.80 218 VAL A N 1
ATOM 1349 C CA . VAL A 1 218 ? -3.436 -0.865 1.649 1.00 22.55 218 VAL A CA 1
ATOM 1350 C C . VAL A 1 218 ? -2.052 -0.837 2.304 1.00 23.15 218 VAL A C 1
ATOM 1351 O O . VAL A 1 218 ? -1.032 -1.133 1.670 1.00 23.72 218 VAL A O 1
ATOM 1355 N N . VAL A 1 219 ? -2.020 -0.407 3.558 1.00 25.70 219 VAL A N 1
ATOM 1356 C CA . VAL A 1 219 ? -0.770 -0.218 4.287 1.00 28.19 219 VAL A CA 1
ATOM 1357 C C . VAL A 1 219 ? -0.994 -0.558 5.743 1.00 24.49 219 VAL A C 1
ATOM 1358 O O . VAL A 1 219 ? -2.125 -0.524 6.227 1.00 22.67 219 VAL A O 1
ATOM 1362 N N . PHE A 1 220 ? 0.091 -0.857 6.442 1.00 21.65 220 PHE A N 1
ATOM 1363 C CA . PHE A 1 220 ? 0.016 -1.158 7.858 1.00 28.09 220 PHE A CA 1
ATOM 1364 C C . PHE A 1 220 ? -0.398 0.069 8.661 1.00 25.25 220 PHE A C 1
ATOM 1365 O O . PHE A 1 220 ? 0.092 1.165 8.420 1.00 21.79 220 PHE A O 1
ATOM 1373 N N . ASN A 1 221 ? -1.291 -0.120 9.625 1.00 23.34 221 ASN A N 1
ATOM 1374 C CA . ASN A 1 221 ? -1.701 0.979 10.499 1.00 23.13 221 ASN A CA 1
ATOM 1375 C C . ASN A 1 221 ? -2.214 0.424 11.822 1.00 26.04 221 ASN A C 1
ATOM 1376 O O . ASN A 1 221 ? -2.398 -0.791 11.969 1.00 26.18 221 ASN A O 1
ATOM 1381 N N . TRP A 1 222 ? -2.441 1.298 12.795 1.00 26.16 222 TRP A N 1
ATOM 1382 C CA . TRP A 1 222 ? -2.866 0.824 14.096 1.00 23.95 222 TRP A CA 1
ATOM 1383 C C . TRP A 1 222 ? -3.688 1.856 14.849 1.00 28.78 222 TRP A C 1
ATOM 1384 O O . TRP A 1 222 ? -3.658 3.049 14.552 1.00 27.24 222 TRP A O 1
ATOM 1395 N N . THR A 1 223 ? -4.443 1.374 15.817 1.00 21.81 223 THR A N 1
ATOM 1396 C CA . THR A 1 223 ? -5.126 2.241 16.743 1.00 26.47 223 THR A CA 1
ATOM 1397 C C . THR A 1 223 ? -4.863 1.647 18.121 1.00 26.07 223 THR A C 1
ATOM 1398 O O . THR A 1 223 ? -4.883 0.422 18.267 1.00 23.14 223 THR A O 1
ATOM 1402 N N . PRO A 1 224 ? -4.628 2.509 19.135 1.00 23.46 224 PRO A N 1
ATOM 1403 C CA . PRO A 1 224 ? -4.782 3.958 18.986 1.00 19.02 224 PRO A CA 1
ATOM 1404 C C . PRO A 1 224 ? -3.560 4.617 18.350 1.00 19.43 224 PRO A C 1
ATOM 1405 O O . PRO A 1 224 ? -2.437 4.142 18.480 1.00 19.84 224 PRO A O 1
ATOM 1409 N N . ASN A 1 225 ? -3.805 5.720 17.653 1.00 22.30 225 ASN A N 1
ATOM 1410 C CA . ASN A 1 225 ? -2.790 6.379 16.847 1.00 25.14 225 ASN A CA 1
ATOM 1411 C C . ASN A 1 225 ? -3.454 7.609 16.226 1.00 22.70 225 ASN A C 1
ATOM 1412 O O . ASN A 1 225 ? -4.679 7.724 16.247 1.00 24.46 225 ASN A O 1
ATOM 1417 N N . PHE A 1 226 ? -2.667 8.531 15.686 1.00 23.47 226 PHE A N 1
ATOM 1418 C CA . PHE A 1 226 ? -3.223 9.785 15.153 1.00 23.90 226 PHE A CA 1
ATOM 1419 C C . PHE A 1 226 ? -3.857 9.669 13.750 1.00 26.34 226 PHE A C 1
ATOM 1420 O O . PHE A 1 226 ? -4.702 10.493 13.380 1.00 26.34 226 PHE A O 1
ATOM 1428 N N . ALA A 1 227 ? -3.429 8.676 12.967 1.00 23.71 227 ALA A N 1
ATOM 1429 C CA . ALA A 1 227 ? -3.638 8.678 11.498 1.00 23.77 227 ALA A CA 1
ATOM 1430 C C . ALA A 1 227 ? -5.094 8.631 11.034 1.00 27.77 227 ALA A C 1
ATOM 1431 O O . ALA A 1 227 ? -5.517 9.426 10.200 1.00 26.83 227 ALA A O 1
ATOM 1433 N N . GLU A 1 228 ? -5.836 7.666 11.560 1.00 24.49 228 GLU A N 1
ATOM 1434 C CA . GLU A 1 228 ? -7.240 7.452 11.224 1.00 25.91 228 GLU A CA 1
ATOM 1435 C C . GLU A 1 228 ? -8.066 8.719 11.374 1.00 24.35 228 GLU A C 1
ATOM 1436 O O . GLU A 1 228 ? -9.048 8.932 10.659 1.00 30.82 228 GLU A O 1
ATOM 1442 N N . ALA A 1 229 ? -7.661 9.559 12.316 1.00 23.04 229 ALA A N 1
ATOM 1443 C CA . ALA A 1 229 ? -8.330 10.822 12.582 1.00 24.69 229 ALA A CA 1
ATOM 1444 C C . ALA A 1 229 ? -8.028 11.791 11.458 1.00 26.47 229 ALA A C 1
ATOM 1445 O O . ALA A 1 229 ? -8.818 12.688 11.162 1.00 25.84 229 ALA A O 1
ATOM 1447 N N . VAL A 1 230 ? -6.867 11.613 10.837 1.00 22.51 230 VAL A N 1
ATOM 1448 C CA . VAL A 1 230 ? -6.519 12.410 9.675 1.00 24.28 230 VAL A CA 1
ATOM 1449 C C . VAL A 1 230 ? -7.137 11.834 8.396 1.00 22.23 230 VAL A C 1
ATOM 1450 O O . VAL A 1 230 ? -7.749 12.557 7.628 1.00 22.33 230 VAL A O 1
ATOM 1454 N N . TRP A 1 231 ? -6.984 10.527 8.188 1.00 23.74 231 TRP A N 1
ATOM 1455 C CA . TRP A 1 231 ? -7.525 9.858 7.010 1.00 22.59 231 TRP A CA 1
ATOM 1456 C C . TRP A 1 231 ? -8.443 8.711 7.408 1.00 24.52 231 TRP A C 1
ATOM 1457 O O . TRP A 1 231 ? -7.990 7.581 7.603 1.00 25.51 231 TRP A O 1
ATOM 1468 N N . PRO A 1 232 ? -9.743 8.991 7.532 1.00 24.12 232 PRO A N 1
ATOM 1469 C CA . PRO A 1 232 ? -10.672 7.945 7.969 1.00 28.03 232 PRO A CA 1
ATOM 1470 C C . PRO A 1 232 ? -10.545 6.697 7.093 1.00 26.34 232 PRO A C 1
ATOM 1471 O O . PRO A 1 232 ? -10.315 6.813 5.893 1.00 27.26 232 PRO A O 1
ATOM 1475 N N . GLY A 1 233 ? -10.688 5.518 7.682 1.00 23.98 233 GLY A N 1
ATOM 1476 C CA . GLY A 1 233 ? -10.494 4.290 6.937 1.00 20.68 233 GLY A CA 1
ATOM 1477 C C . GLY A 1 233 ? -10.874 3.103 7.786 1.00 29.88 233 GLY A C 1
ATOM 1478 O O . GLY A 1 233 ? -11.537 3.245 8.815 1.00 28.59 233 GLY A O 1
ATOM 1479 N N . GLU A 1 234 ? -10.460 1.921 7.357 1.00 24.37 234 GLU A N 1
ATOM 1480 C CA . GLU A 1 234 ? -10.791 0.715 8.083 1.00 24.21 234 GLU A CA 1
ATOM 1481 C C . GLU A 1 234 ? -9.635 -0.227 7.983 1.00 25.47 234 GLU A C 1
ATOM 1482 O O . GLU A 1 234 ? -8.854 -0.170 7.024 1.00 21.31 234 GLU A O 1
ATOM 1488 N N . PHE A 1 235 ? -9.547 -1.116 8.964 1.00 20.50 235 PHE A N 1
ATOM 1489 C CA . PHE A 1 235 ? -8.658 -2.250 8.858 1.00 22.59 235 PHE A CA 1
ATOM 1490 C C . PHE A 1 235 ? -9.279 -3.259 7.914 1.00 22.22 235 PHE A C 1
ATOM 1491 O O . PHE A 1 235 ? -10.498 -3.384 7.829 1.00 24.22 235 PHE A O 1
ATOM 1499 N N . VAL A 1 236 ? -8.435 -3.964 7.183 1.00 24.84 236 VAL A N 1
ATOM 1500 C CA . VAL A 1 236 ? -8.897 -5.091 6.411 1.00 20.59 236 VAL A CA 1
ATOM 1501 C C . VAL A 1 236 ? -9.422 -6.120 7.402 1.00 24.41 236 VAL A C 1
ATOM 1502 O O . VAL A 1 236 ? -8.794 -6.383 8.422 1.00 22.77 236 VAL A O 1
ATOM 1506 N N . GLU A 1 237 ? -10.581 -6.694 7.118 1.00 24.52 237 GLU A N 1
ATOM 1507 C CA . GLU A 1 237 ? -11.073 -7.774 7.945 1.00 23.95 237 GLU A CA 1
ATOM 1508 C C . GLU A 1 237 ? -10.474 -9.087 7.476 1.00 22.46 237 GLU A C 1
ATOM 1509 O O . GLU A 1 237 ? -11.004 -9.743 6.566 1.00 23.91 237 GLU A O 1
ATOM 1515 N N . PHE A 1 238 ? -9.336 -9.431 8.076 1.00 20.89 238 PHE A N 1
ATOM 1516 C CA . PHE A 1 238 ? -8.716 -10.731 7.899 1.00 18.30 238 PHE A CA 1
ATOM 1517 C C . PHE A 1 238 ? -9.386 -11.749 8.812 1.00 19.29 238 PHE A C 1
ATOM 1518 O O . PHE A 1 238 ? -10.311 -11.404 9.535 1.00 21.00 238 PHE A O 1
ATOM 1526 N N . PRO A 1 239 ? -8.961 -13.021 8.747 1.00 23.45 239 PRO A N 1
ATOM 1527 C CA . PRO A 1 239 ? -9.601 -14.012 9.608 1.00 27.50 239 PRO A CA 1
ATOM 1528 C C . PRO A 1 239 ? -9.483 -13.629 11.084 1.00 27.65 239 PRO A C 1
ATOM 1529 O O . PRO A 1 239 ? -8.446 -13.096 11.522 1.00 22.85 239 PRO A O 1
ATOM 1533 N N . GLU A 1 240 ? -10.552 -13.886 11.834 1.00 29.94 240 GLU A N 1
ATOM 1534 C CA . GLU A 1 240 ? -10.612 -13.501 13.235 1.00 28.69 240 GLU A CA 1
ATOM 1535 C C . GLU A 1 240 ? -9.418 -14.080 13.974 1.00 30.46 240 GLU A C 1
ATOM 1536 O O . GLU A 1 240 ? -9.049 -15.242 13.772 1.00 28.17 240 GLU A O 1
ATOM 1542 N N . TRP A 1 241 ? -8.782 -13.277 14.815 1.00 31.39 241 TRP A N 1
ATOM 1543 C CA . TRP A 1 241 ? -7.730 -13.846 15.629 1.00 32.84 241 TRP A CA 1
ATOM 1544 C C . TRP A 1 241 ? -8.364 -14.781 16.642 1.00 36.90 241 TRP A C 1
ATOM 1545 O O . TRP A 1 241 ? -9.377 -14.454 17.265 1.00 40.02 241 TRP A O 1
ATOM 1556 N N . VAL A 1 242 ? -7.782 -15.959 16.795 1.00 39.95 242 VAL A N 1
ATOM 1557 C CA . VAL A 1 242 ? -8.182 -16.822 17.890 1.00 41.59 242 VAL A CA 1
ATOM 1558 C C . VAL A 1 242 ? -6.958 -17.411 18.561 1.00 36.25 242 VAL A C 1
ATOM 1559 O O . VAL A 1 242 ? -5.868 -17.428 17.984 1.00 33.93 242 VAL A O 1
ATOM 1563 N N . ASP A 1 243 ? -7.156 -17.865 19.795 1.00 42.02 243 ASP A N 1
ATOM 1564 C CA . ASP A 1 243 ? -6.092 -18.410 20.626 1.00 42.46 243 ASP A CA 1
ATOM 1565 C C . ASP A 1 243 ? -5.158 -19.294 19.818 1.00 36.91 243 ASP A C 1
ATOM 1566 O O . ASP A 1 243 ? -5.588 -20.251 19.180 1.00 32.79 243 ASP A O 1
ATOM 1571 N N . GLY A 1 244 ? -3.875 -18.945 19.843 1.00 42.62 244 GLY A N 1
ATOM 1572 C CA . GLY A 1 244 ? -2.844 -19.738 19.203 1.00 50.81 244 GLY A CA 1
ATOM 1573 C C . GLY A 1 244 ? -3.011 -19.941 17.710 1.00 51.33 244 GLY A C 1
ATOM 1574 O O . GLY A 1 244 ? -3.031 -21.078 17.232 1.00 49.80 244 GLY A O 1
ATOM 1575 N N . CYS A 1 245 ? -3.140 -18.847 16.967 1.00 48.05 245 CYS A N 1
ATOM 1576 C CA . CYS A 1 245 ? -3.093 -18.929 15.514 1.00 48.51 245 CYS A CA 1
ATOM 1577 C C . CYS A 1 245 ? -1.635 -18.837 15.055 1.00 55.11 245 CYS A C 1
ATOM 1578 O O . CYS A 1 245 ? -1.307 -19.150 13.904 1.00 55.90 245 CYS A O 1
ATOM 1581 N N . ASP A 1 246 ? -0.771 -18.409 15.973 1.00 58.69 246 ASP A N 1
ATOM 1582 C CA . ASP A 1 246 ? 0.668 -18.301 15.721 1.00 59.96 246 ASP A CA 1
ATOM 1583 C C . ASP A 1 246 ? 1.417 -19.523 16.244 1.00 58.18 246 ASP A C 1
ATOM 1584 O O . ASP A 1 246 ? 2.639 -19.489 16.418 1.00 54.51 246 ASP A O 1
ATOM 1589 N N . LYS A 1 247 ? 0.672 -20.596 16.497 1.00 56.79 247 LYS A N 1
ATOM 1590 C CA . LYS A 1 247 ? 1.257 -21.852 16.938 1.00 53.12 247 LYS A CA 1
ATOM 1591 C C . LYS A 1 247 ? 0.529 -23.086 16.378 1.00 53.73 247 LYS A C 1
ATOM 1592 O O . LYS A 1 247 ? 1.159 -24.116 16.161 1.00 51.99 247 LYS A O 1
ATOM 1598 N N . ASP A 1 248 ? -0.775 -22.988 16.117 1.00 48.04 248 ASP A N 1
ATOM 1599 C CA . ASP A 1 248 ? -1.539 -24.183 15.740 1.00 54.07 248 ASP A CA 1
ATOM 1600 C C . ASP A 1 248 ? -2.259 -24.136 14.388 1.00 53.44 248 ASP A C 1
ATOM 1601 O O . ASP A 1 248 ? -3.386 -23.643 14.294 1.00 47.73 248 ASP A O 1
ATOM 1606 N N . PRO A 1 249 ? -1.625 -24.708 13.350 1.00 50.45 249 PRO A N 1
ATOM 1607 C CA . PRO A 1 249 ? -2.127 -24.750 11.970 1.00 42.66 249 PRO A CA 1
ATOM 1608 C C . PRO A 1 249 ? -3.614 -25.088 11.826 1.00 41.85 249 PRO A C 1
ATOM 1609 O O . PRO A 1 249 ? -4.247 -24.564 10.922 1.00 40.99 249 PRO A O 1
ATOM 1613 N N . ALA A 1 250 ? -4.160 -25.949 12.682 1.00 49.85 250 ALA A N 1
ATOM 1614 C CA . ALA A 1 250 ? -5.536 -26.428 12.499 1.00 49.02 250 ALA A CA 1
ATOM 1615 C C . ALA A 1 250 ? -6.572 -25.307 12.561 1.00 48.39 250 ALA A C 1
ATOM 1616 O O . ALA A 1 250 ? -7.728 -25.488 12.159 1.00 46.70 250 ALA A O 1
ATOM 1618 N N . VAL A 1 251 ? -6.156 -24.147 13.056 1.00 45.00 251 VAL A N 1
ATOM 1619 C CA . VAL A 1 251 ? -7.062 -23.008 13.141 1.00 44.58 251 VAL A CA 1
ATOM 1620 C C . VAL A 1 251 ? -6.919 -22.080 11.921 1.00 42.88 251 VAL A C 1
ATOM 1621 O O . VAL A 1 251 ? -5.889 -22.058 11.261 1.00 34.06 251 VAL A O 1
ATOM 1625 N N . GLY A 1 252 ? -7.964 -21.324 11.615 1.00 31.65 252 GLY A N 1
ATOM 1626 C CA . GLY A 1 252 ? -7.884 -20.363 10.543 1.00 30.63 252 GLY A CA 1
ATOM 1627 C C . GLY A 1 252 ? -8.281 -20.967 9.217 1.00 32.40 252 GLY A C 1
ATOM 1628 O O . GLY A 1 252 ? -8.450 -22.178 9.100 1.00 38.80 252 GLY A O 1
ATOM 1629 N N . PRO A 1 253 ? -8.433 -20.118 8.201 1.00 34.24 253 PRO A N 1
ATOM 1630 C CA . PRO A 1 253 ? -8.892 -20.539 6.876 1.00 32.68 253 PRO A CA 1
ATOM 1631 C C . PRO A 1 253 ? -7.906 -21.498 6.204 1.00 42.26 253 PRO A C 1
ATOM 1632 O O . PRO A 1 253 ? -8.253 -22.116 5.192 1.00 34.40 253 PRO A O 1
ATOM 1636 N N . ASN A 1 254 ? -6.693 -21.601 6.748 1.00 35.15 254 ASN A N 1
ATOM 1637 C CA . ASN A 1 254 ? -5.721 -22.570 6.259 1.00 33.90 254 ASN A CA 1
ATOM 1638 C C . ASN A 1 254 ? -5.389 -23.557 7.358 1.00 35.35 254 ASN A C 1
ATOM 1639 O O . ASN A 1 254 ? -4.457 -23.350 8.120 1.00 31.75 254 ASN A O 1
ATOM 1644 N N . PRO A 1 255 ? -6.164 -24.640 7.447 1.00 40.43 255 PRO A N 1
ATOM 1645 C CA . PRO A 1 255 ? -5.918 -25.667 8.466 1.00 38.75 255 PRO A CA 1
ATOM 1646 C C . PRO A 1 255 ? -4.526 -26.318 8.387 1.00 39.50 255 PRO A C 1
ATOM 1647 O O . PRO A 1 255 ? -4.239 -27.179 9.218 1.00 40.05 255 PRO A O 1
ATOM 1651 N N . ASP A 1 256 ? -3.681 -25.911 7.434 1.00 38.21 256 ASP A N 1
ATOM 1652 C CA . ASP A 1 256 ? -2.385 -26.566 7.205 1.00 35.14 256 ASP A CA 1
ATOM 1653 C C . ASP A 1 256 ? -1.134 -25.694 7.406 1.00 32.35 256 ASP A C 1
ATOM 1654 O O . ASP A 1 256 ? -0.031 -26.107 7.058 1.00 25.31 256 ASP A O 1
ATOM 1659 N N . ALA A 1 257 ? -1.288 -24.493 7.951 1.00 34.87 257 ALA A N 1
ATOM 1660 C CA . ALA A 1 257 ? -0.129 -23.626 8.153 1.00 31.22 257 ALA A CA 1
ATOM 1661 C C . ALA A 1 257 ? -0.466 -22.503 9.114 1.00 33.93 257 ALA A C 1
ATOM 1662 O O . ALA A 1 257 ? -1.627 -22.271 9.399 1.00 30.82 257 ALA A O 1
ATOM 1664 N N . LEU A 1 258 ? 0.555 -21.801 9.593 1.00 34.46 258 LEU A N 1
ATOM 1665 C CA . LEU A 1 258 ? 0.371 -20.694 10.523 1.00 38.82 258 LEU A CA 1
ATOM 1666 C C . LEU A 1 258 ? 0.168 -19.349 9.831 1.00 37.39 258 LEU A C 1
ATOM 1667 O O . LEU A 1 258 ? 0.317 -19.227 8.615 1.00 33.63 258 LEU A O 1
ATOM 1672 N N . TYR A 1 259 ? -0.159 -18.344 10.640 1.00 37.38 259 TYR A N 1
ATOM 1673 C CA . TYR A 1 259 ? -0.123 -16.945 10.230 1.00 35.90 259 TYR A CA 1
ATOM 1674 C C . TYR A 1 259 ? -1.228 -16.579 9.250 1.00 38.64 259 TYR A C 1
ATOM 1675 O O . TYR A 1 259 ? -1.147 -15.557 8.571 1.00 32.03 259 TYR A O 1
ATOM 1684 N N . ASP A 1 260 ? -2.259 -17.412 9.178 1.00 33.43 260 ASP A N 1
ATOM 1685 C CA . ASP A 1 260 ? -3.379 -17.129 8.299 1.00 32.96 260 ASP A CA 1
ATOM 1686 C C . ASP A 1 260 ? -4.453 -16.353 9.050 1.00 36.35 260 ASP A C 1
ATOM 1687 O O . ASP A 1 260 ? -5.581 -16.206 8.561 1.00 39.59 260 ASP A O 1
ATOM 1692 N N . CYS A 1 261 ? -4.111 -15.854 10.233 1.00 33.61 261 CYS A N 1
ATOM 1693 C CA . CYS A 1 261 ? -5.066 -15.067 11.003 1.00 28.92 261 CYS A CA 1
ATOM 1694 C C . CYS A 1 261 ? -4.746 -13.588 10.914 1.00 27.56 261 CYS A C 1
ATOM 1695 O O . CYS A 1 261 ? -3.587 -13.201 10.810 1.00 28.50 261 CYS A O 1
ATOM 1698 N N . GLY A 1 262 ? -5.778 -12.755 10.955 1.00 26.70 262 GLY A N 1
ATOM 1699 C CA . GLY A 1 262 ? -5.564 -11.334 11.154 1.00 24.86 262 GLY A CA 1
ATOM 1700 C C . GLY A 1 262 ? -5.167 -11.164 12.616 1.00 30.89 262 GLY A C 1
ATOM 1701 O O . GLY A 1 262 ? -5.246 -12.121 13.386 1.00 30.64 262 GLY A O 1
ATOM 1702 N N . ASN A 1 263 ? -4.741 -9.967 13.005 1.00 24.97 263 ASN A N 1
ATOM 1703 C CA . ASN A 1 263 ? -4.390 -9.709 14.401 1.00 25.89 263 ASN A CA 1
ATOM 1704 C C . ASN A 1 263 ? -5.628 -9.486 15.281 1.00 25.13 263 ASN A C 1
ATOM 1705 O O . ASN A 1 263 ? -6.733 -9.310 14.782 1.00 31.67 263 ASN A O 1
ATOM 1710 N N . PRO A 1 264 ? -5.455 -9.525 16.602 1.00 31.53 264 PRO A N 1
ATOM 1711 C CA . PRO A 1 264 ? -6.608 -9.341 17.488 1.00 25.42 264 PRO A CA 1
ATOM 1712 C C . PRO A 1 264 ? -7.327 -8.013 17.254 1.00 26.90 264 PRO A C 1
ATOM 1713 O O . PRO A 1 264 ? -6.688 -6.965 17.148 1.00 28.94 264 PRO A O 1
ATOM 1717 N N . ALA A 1 265 ? -8.650 -8.055 17.174 1.00 23.33 265 ALA A N 1
ATOM 1718 C CA . ALA A 1 265 ? -9.423 -6.834 17.002 1.00 25.94 265 ALA A CA 1
ATOM 1719 C C . ALA A 1 265 ? -9.387 -5.985 18.266 1.00 32.92 265 ALA A C 1
ATOM 1720 O O . ALA A 1 265 ? -9.412 -4.746 18.194 1.00 27.05 265 ALA A O 1
ATOM 1722 N N . THR A 1 266 ? -9.348 -6.658 19.420 1.00 30.39 266 THR A N 1
ATOM 1723 C CA . THR A 1 266 ? -9.212 -5.979 20.705 1.00 27.35 266 THR A CA 1
ATOM 1724 C C . THR A 1 266 ? -7.931 -6.416 21.403 1.00 30.26 266 THR A C 1
ATOM 1725 O O . THR A 1 266 ? -7.965 -7.046 22.456 1.00 27.85 266 THR A O 1
ATOM 1729 N N . GLY A 1 267 ? -6.798 -6.086 20.800 1.00 24.06 267 GLY A N 1
ATOM 1730 C CA . GLY A 1 267 ? -5.522 -6.425 21.380 1.00 25.65 267 GLY A CA 1
ATOM 1731 C C . GLY A 1 267 ? -5.293 -5.662 22.671 1.00 28.89 267 GLY A C 1
ATOM 1732 O O . GLY A 1 267 ? -5.775 -4.539 22.853 1.00 23.33 267 GLY A O 1
ATOM 1733 N N . TYR A 1 268 ? -4.551 -6.278 23.579 1.00 25.71 268 TYR A N 1
ATOM 1734 C CA . TYR A 1 268 ? -4.144 -5.583 24.786 1.00 24.14 268 TYR A CA 1
ATOM 1735 C C . TYR A 1 268 ? -2.973 -4.660 24.489 1.00 24.72 268 TYR A C 1
ATOM 1736 O O . TYR A 1 268 ? -2.390 -4.698 23.390 1.00 24.57 268 TYR A O 1
ATOM 1745 N N . LEU A 1 269 ? -2.648 -3.816 25.465 1.00 24.02 269 LEU A N 1
ATOM 1746 C CA . LEU A 1 269 ? -1.370 -3.116 25.488 1.00 22.86 269 LEU A CA 1
ATOM 1747 C C . LEU A 1 269 ? -0.743 -3.281 26.880 1.00 23.88 269 LEU A C 1
ATOM 1748 O O . LEU A 1 269 ? -1.122 -2.586 27.828 1.00 30.60 269 LEU A O 1
ATOM 1753 N N . LYS A 1 270 ? 0.211 -4.201 26.997 1.00 27.66 270 LYS A N 1
ATOM 1754 C CA . LYS A 1 270 ? 0.737 -4.607 28.297 1.00 26.10 270 LYS A CA 1
ATOM 1755 C C . LYS A 1 270 ? 1.975 -3.844 28.739 1.00 27.59 270 LYS A C 1
ATOM 1756 O O . LYS A 1 270 ? 2.630 -3.187 27.937 1.00 25.78 270 LYS A O 1
ATOM 1762 N N . LYS A 1 271 ? 2.284 -3.951 30.030 1.00 23.23 271 LYS A N 1
ATOM 1763 C CA . LYS A 1 271 ? 3.564 -3.488 30.569 1.00 22.68 271 LYS A CA 1
ATOM 1764 C C . LYS A 1 271 ? 4.382 -4.699 31.010 1.00 21.51 271 LYS A C 1
ATOM 1765 O O . LYS A 1 271 ? 3.894 -5.560 31.740 1.00 20.26 271 LYS A O 1
ATOM 1771 N N . ALA A 1 272 ? 5.618 -4.782 30.538 1.00 23.71 272 ALA A N 1
ATOM 1772 C CA . ALA A 1 272 ? 6.486 -5.886 30.917 1.00 22.05 272 ALA A CA 1
ATOM 1773 C C . ALA A 1 272 ? 7.666 -5.369 31.732 1.00 29.88 272 ALA A C 1
ATOM 1774 O O . ALA A 1 272 ? 8.131 -4.246 31.514 1.00 24.99 272 ALA A O 1
ATOM 1776 N N . ALA A 1 273 ? 8.139 -6.188 32.673 1.00 23.02 273 ALA A N 1
ATOM 1777 C CA . ALA A 1 273 ? 9.295 -5.828 33.478 1.00 23.81 273 ALA A CA 1
ATOM 1778 C C . ALA A 1 273 ? 10.264 -6.993 33.684 1.00 25.56 273 ALA A C 1
ATOM 1779 O O . ALA A 1 273 ? 9.878 -8.167 33.720 1.00 24.08 273 ALA A O 1
ATOM 1781 N N . TRP A 1 274 ? 11.531 -6.646 33.832 1.00 23.47 274 TRP A N 1
ATOM 1782 C CA . TRP A 1 274 ? 12.522 -7.583 34.313 1.00 21.47 274 TRP A CA 1
ATOM 1783 C C . TRP A 1 274 ? 12.124 -8.094 35.702 1.00 26.81 274 TRP A C 1
ATOM 1784 O O . TRP A 1 274 ? 11.579 -7.343 36.521 1.00 25.82 274 TRP A O 1
ATOM 1795 N N . GLU A 1 275 ? 12.399 -9.373 35.958 1.00 25.64 275 GLU A N 1
ATOM 1796 C CA . GLU A 1 275 ? 12.035 -10.024 37.206 1.00 23.32 275 GLU A CA 1
ATOM 1797 C C . GLU A 1 275 ? 12.695 -9.351 38.395 1.00 27.40 275 GLU A C 1
ATOM 1798 O O . GLU A 1 275 ? 12.162 -9.370 39.501 1.00 23.85 275 GLU A O 1
ATOM 1804 N N . GLY A 1 276 ? 13.858 -8.755 38.168 1.00 25.31 276 GLY A N 1
ATOM 1805 C CA . GLY A 1 276 ? 14.557 -8.080 39.237 1.00 25.65 276 GLY A CA 1
ATOM 1806 C C . GLY A 1 276 ? 14.010 -6.701 39.582 1.00 30.27 276 GLY A C 1
ATOM 1807 O O . GLY A 1 276 ? 14.418 -6.118 40.586 1.00 32.97 276 GLY A O 1
ATOM 1808 N N . MET A 1 277 ? 13.095 -6.163 38.776 1.00 25.62 277 MET A N 1
ATOM 1809 C CA . MET A 1 277 ? 12.693 -4.765 38.975 1.00 25.96 277 MET A CA 1
ATOM 1810 C C . MET A 1 277 ? 11.945 -4.506 40.298 1.00 28.83 277 MET A C 1
ATOM 1811 O O . MET A 1 277 ? 12.250 -3.546 41.003 1.00 27.75 277 MET A O 1
ATOM 1816 N N . GLU A 1 278 ? 10.973 -5.355 40.629 1.00 29.27 278 GLU A N 1
ATOM 1817 C CA . GLU A 1 278 ? 10.232 -5.209 41.886 1.00 30.77 278 GLU A CA 1
ATOM 1818 C C . GLU A 1 278 ? 11.164 -5.254 43.101 1.00 32.60 278 GLU A C 1
ATOM 1819 O O . GLU A 1 278 ? 10.963 -4.528 44.074 1.00 26.18 278 GLU A O 1
ATOM 1825 N N . ALA A 1 279 ? 12.183 -6.106 43.042 1.00 29.59 279 ALA A N 1
ATOM 1826 C CA . ALA A 1 279 ? 13.139 -6.220 44.143 1.00 27.63 279 ALA A CA 1
ATOM 1827 C C . ALA A 1 279 ? 13.986 -4.962 44.328 1.00 34.40 279 ALA A C 1
ATOM 1828 O O . ALA A 1 279 ? 14.181 -4.486 45.450 1.00 35.63 279 ALA A O 1
ATOM 1830 N N . LYS A 1 280 ? 14.498 -4.432 43.224 1.00 30.32 280 LYS A N 1
ATOM 1831 C CA . LYS A 1 280 ? 15.418 -3.304 43.273 1.00 30.02 280 LYS A CA 1
ATOM 1832 C C . LYS A 1 280 ? 14.701 -1.982 43.487 1.00 31.57 280 LYS A C 1
ATOM 1833 O O . LYS A 1 280 ? 15.119 -1.181 44.313 1.00 34.92 280 LYS A O 1
ATOM 1839 N N . TRP A 1 281 ? 13.619 -1.759 42.744 1.00 29.48 281 TRP A N 1
ATOM 1840 C CA . TRP A 1 281 ? 12.914 -0.488 42.803 1.00 27.15 281 TRP A CA 1
ATOM 1841 C C . TRP A 1 281 ? 11.447 -0.676 43.152 1.00 27.23 281 TRP A C 1
ATOM 1842 O O . TRP A 1 281 ? 10.579 -0.456 42.312 1.00 26.81 281 TRP A O 1
ATOM 1853 N N . PRO A 1 282 ? 11.159 -1.067 44.404 1.00 32.13 282 PRO A N 1
ATOM 1854 C CA . PRO A 1 282 ? 9.775 -1.388 44.769 1.00 29.22 282 PRO A CA 1
ATOM 1855 C C . PRO A 1 282 ? 8.815 -0.229 44.503 1.00 24.49 282 PRO A C 1
ATOM 1856 O O . PRO A 1 282 ? 7.714 -0.462 44.031 1.00 30.76 282 PRO A O 1
ATOM 1860 N N . ASP A 1 283 ? 9.237 0.992 44.798 1.00 22.47 283 ASP A N 1
ATOM 1861 C CA . ASP A 1 283 ? 8.404 2.172 44.622 1.00 23.89 283 ASP A CA 1
ATOM 1862 C C . ASP A 1 283 ? 8.147 2.442 43.127 1.00 27.67 283 ASP A C 1
ATOM 1863 O O . ASP A 1 283 ? 7.013 2.680 42.714 1.00 24.15 283 ASP A O 1
ATOM 1868 N N . ALA A 1 284 ? 9.205 2.396 42.320 1.00 26.53 284 ALA A N 1
ATOM 1869 C CA . ALA A 1 284 ? 9.079 2.608 40.881 1.00 29.12 284 ALA A CA 1
ATOM 1870 C C . ALA A 1 284 ? 8.230 1.503 40.268 1.00 28.45 284 ALA A C 1
ATOM 1871 O O . ALA A 1 284 ? 7.438 1.741 39.353 1.00 25.34 284 ALA A O 1
ATOM 1873 N N . TYR A 1 285 ? 8.399 0.294 40.788 1.00 25.16 285 TYR A N 1
ATOM 1874 C CA . TYR A 1 285 ? 7.624 -0.842 40.333 1.00 24.91 285 TYR A CA 1
ATOM 1875 C C . TYR A 1 285 ? 6.157 -0.658 40.672 1.00 27.00 285 TYR A C 1
ATOM 1876 O O . TYR A 1 285 ? 5.287 -0.997 39.882 1.00 29.94 285 TYR A O 1
ATOM 1885 N N . ALA A 1 286 ? 5.885 -0.134 41.862 1.00 28.28 286 ALA A N 1
ATOM 1886 C CA . ALA A 1 286 ? 4.505 0.052 42.303 1.00 31.54 286 ALA A CA 1
ATOM 1887 C C . ALA A 1 286 ? 3.819 1.096 41.434 1.00 27.40 286 ALA A C 1
ATOM 1888 O O . ALA A 1 286 ? 2.669 0.928 41.040 1.00 26.75 286 ALA A O 1
ATOM 1890 N N . VAL A 1 287 ? 4.535 2.176 41.136 1.00 24.47 287 VAL A N 1
ATOM 1891 C CA . VAL A 1 287 ? 4.029 3.200 40.230 1.00 21.25 287 VAL A CA 1
ATOM 1892 C C . VAL A 1 287 ? 3.779 2.570 38.862 1.00 27.40 287 VAL A C 1
ATOM 1893 O O . VAL A 1 287 ? 2.742 2.814 38.232 1.00 28.13 287 VAL A O 1
ATOM 1897 N N . LEU A 1 288 ? 4.718 1.738 38.419 1.00 27.82 288 LEU A N 1
ATOM 1898 C CA . LEU A 1 288 ? 4.591 1.078 37.125 1.00 25.28 288 LEU A CA 1
ATOM 1899 C C . LEU A 1 288 ? 3.332 0.227 37.054 1.00 25.40 288 LEU A C 1
ATOM 1900 O O . LEU A 1 288 ? 2.695 0.174 36.015 1.00 30.10 288 LEU A O 1
ATOM 1905 N N . THR A 1 289 ? 2.953 -0.415 38.156 1.00 26.83 289 THR A N 1
ATOM 1906 C CA . THR A 1 289 ? 1.725 -1.208 38.169 1.00 24.18 289 THR A CA 1
ATOM 1907 C C . THR A 1 289 ? 0.504 -0.307 38.057 1.00 29.84 289 THR A C 1
ATOM 1908 O O . THR A 1 289 ? -0.572 -0.750 37.654 1.00 34.87 289 THR A O 1
ATOM 1912 N N . ARG A 1 290 ? 0.668 0.963 38.403 1.00 26.69 290 ARG A N 1
ATOM 1913 C CA . ARG A 1 290 ? -0.457 1.894 38.367 1.00 31.70 290 ARG A CA 1
ATOM 1914 C C . ARG A 1 290 ? -0.561 2.622 37.026 1.00 31.59 290 ARG A C 1
ATOM 1915 O O . ARG A 1 290 ? -1.657 2.998 36.601 1.00 29.70 290 ARG A O 1
ATOM 1923 N N . ILE A 1 291 ? 0.584 2.793 36.366 1.00 31.00 291 ILE A N 1
ATOM 1924 C CA . ILE A 1 291 ? 0.671 3.466 35.067 1.00 26.21 291 ILE A CA 1
ATOM 1925 C C . ILE A 1 291 ? -0.253 2.893 33.987 1.00 26.11 291 ILE A C 1
ATOM 1926 O O . ILE A 1 291 ? -0.172 1.718 33.621 1.00 26.72 291 ILE A O 1
ATOM 1931 N N . SER A 1 292 ? -1.125 3.744 33.463 1.00 23.76 292 SER A N 1
ATOM 1932 C CA . SER A 1 292 ? -2.105 3.310 32.484 1.00 23.47 292 SER A CA 1
ATOM 1933 C C . SER A 1 292 ? -2.516 4.464 31.569 1.00 28.47 292 SER A C 1
ATOM 1934 O O . SER A 1 292 ? -3.124 5.447 32.018 1.00 28.63 292 SER A O 1
ATOM 1937 N N . PHE A 1 293 ? -2.160 4.365 30.291 1.00 25.26 293 PHE A N 1
ATOM 1938 C CA . PHE A 1 293 ? -2.606 5.365 29.325 1.00 27.28 293 PHE A CA 1
ATOM 1939 C C . PHE A 1 293 ? -3.739 4.798 28.481 1.00 31.07 293 PHE A C 1
ATOM 1940 O O . PHE A 1 293 ? -3.812 3.582 28.246 1.00 27.25 293 PHE A O 1
ATOM 1948 N N . THR A 1 294 ? -4.621 5.686 28.029 1.00 27.33 294 THR A N 1
ATOM 1949 C CA . THR A 1 294 ? -5.799 5.280 27.284 1.00 25.99 294 THR A CA 1
ATOM 1950 C C . THR A 1 294 ? -5.661 5.597 25.791 1.00 28.73 294 THR A C 1
ATOM 1951 O O . THR A 1 294 ? -4.746 6.312 25.370 1.00 28.71 294 THR A O 1
ATOM 1955 N N . ASN A 1 295 ? -6.567 5.060 24.990 1.00 20.95 295 ASN A N 1
ATOM 1956 C CA . ASN A 1 295 ? -6.555 5.358 23.563 1.00 29.07 295 ASN A CA 1
ATOM 1957 C C . ASN A 1 295 ? -6.347 6.854 23.269 1.00 28.60 295 ASN A C 1
ATOM 1958 O O . ASN A 1 295 ? -5.366 7.233 22.615 1.00 26.98 295 ASN A O 1
ATOM 1963 N N . PRO A 1 296 ? -7.250 7.712 23.775 1.00 24.72 296 PRO A N 1
ATOM 1964 C CA . PRO A 1 296 ? -7.125 9.143 23.480 1.00 23.40 296 PRO A CA 1
ATOM 1965 C C . PRO A 1 296 ? -5.728 9.681 23.783 1.00 22.00 296 PRO A C 1
ATOM 1966 O O . PRO A 1 296 ? -5.157 10.440 22.998 1.00 27.30 296 PRO A O 1
ATOM 1970 N N . GLN A 1 297 ? -5.180 9.299 24.925 1.00 26.22 297 GLN A N 1
ATOM 1971 C CA . GLN A 1 297 ? -3.900 9.845 25.360 1.00 23.36 297 GLN A CA 1
ATOM 1972 C C . GLN A 1 297 ? -2.787 9.358 24.447 1.00 23.07 297 GLN A C 1
ATOM 1973 O O . GLN A 1 297 ? -1.906 10.118 24.052 1.00 23.38 297 GLN A O 1
ATOM 1979 N N . ILE A 1 298 ? -2.860 8.085 24.090 1.00 23.82 298 ILE A N 1
ATOM 1980 C CA . ILE A 1 298 ? -1.889 7.493 23.192 1.00 26.14 298 ILE A CA 1
ATOM 1981 C C . ILE A 1 298 ? -1.989 8.129 21.800 1.00 22.35 298 ILE A C 1
ATOM 1982 O O . ILE A 1 298 ? -0.990 8.568 21.256 1.00 19.90 298 ILE A O 1
ATOM 1987 N N . ALA A 1 299 ? -3.197 8.214 21.251 1.00 24.94 299 ALA A N 1
ATOM 1988 C CA . ALA A 1 299 ? -3.399 8.859 19.955 1.00 25.37 299 ALA A CA 1
ATOM 1989 C C . ALA A 1 299 ? -2.896 10.306 19.978 1.00 25.95 299 ALA A C 1
ATOM 1990 O O . ALA A 1 299 ? -2.334 10.799 18.992 1.00 24.37 299 ALA A O 1
ATOM 1992 N N . GLU A 1 300 ? -3.080 10.982 21.108 1.00 24.75 300 GLU A N 1
ATOM 1993 C CA . GLU A 1 300 ? -2.599 12.356 21.240 1.00 26.03 300 GLU A CA 1
ATOM 1994 C C . GLU A 1 300 ? -1.070 12.455 21.220 1.00 23.19 300 GLU A C 1
ATOM 1995 O O . GLU A 1 300 ? -0.494 13.315 20.553 1.00 24.55 300 GLU A O 1
ATOM 2001 N N . MET A 1 301 ? -0.420 11.590 21.983 1.00 25.32 301 MET A N 1
ATOM 2002 C CA . MET A 1 301 ? 1.033 11.509 21.987 1.00 24.22 301 MET A CA 1
ATOM 2003 C C . MET A 1 301 ? 1.574 11.275 20.572 1.00 26.54 301 MET A C 1
ATOM 2004 O O . MET A 1 301 ? 2.520 11.928 20.137 1.00 25.28 301 MET A O 1
ATOM 2009 N N . ALA A 1 302 ? 0.964 10.339 19.849 1.00 25.33 302 ALA A N 1
ATOM 2010 C CA . ALA A 1 302 ? 1.367 10.085 18.474 1.00 28.56 302 ALA A CA 1
ATOM 2011 C C . ALA A 1 302 ? 1.211 11.373 17.663 1.00 26.51 302 ALA A C 1
ATOM 2012 O O . ALA A 1 302 ? 2.123 11.780 16.939 1.00 26.11 302 ALA A O 1
ATOM 2014 N N . LYS A 1 303 ? 0.061 12.025 17.821 1.00 25.18 303 LYS A N 1
ATOM 2015 C CA . LYS A 1 303 ? -0.274 13.224 17.059 1.00 24.88 303 LYS A CA 1
ATOM 2016 C C . LYS A 1 303 ? 0.738 14.353 17.234 1.00 31.90 303 LYS A C 1
ATOM 2017 O O . LYS A 1 303 ? 0.977 15.137 16.304 1.00 33.07 303 LYS A O 1
ATOM 2023 N N . LEU A 1 304 ? 1.328 14.433 18.426 1.00 28.89 304 LEU A N 1
ATOM 2024 C CA . LEU A 1 304 ? 2.220 15.533 18.777 1.00 27.43 304 LEU A CA 1
ATOM 2025 C C . LEU A 1 304 ? 3.512 15.493 17.968 1.00 28.94 304 LEU A C 1
ATOM 2026 O O . LEU A 1 304 ? 4.097 16.524 17.655 1.00 33.10 304 LEU A O 1
ATOM 2031 N N . VAL A 1 305 ? 3.957 14.295 17.632 1.00 26.97 305 VAL A N 1
ATOM 2032 C CA . VAL A 1 305 ? 5.158 14.135 16.829 1.00 32.35 305 VAL A CA 1
ATOM 2033 C C . VAL A 1 305 ? 4.838 14.201 15.340 1.00 33.57 305 VAL A C 1
ATOM 2034 O O . VAL A 1 305 ? 5.557 14.838 14.573 1.00 36.64 305 VAL A O 1
ATOM 2038 N N . ASP A 1 306 ? 3.752 13.546 14.940 1.00 31.65 306 ASP A N 1
ATOM 2039 C CA . ASP A 1 306 ? 3.504 13.283 13.528 1.00 29.67 306 ASP A CA 1
ATOM 2040 C C . ASP A 1 306 ? 2.749 14.397 12.827 1.00 31.97 306 ASP A C 1
ATOM 2041 O O . ASP A 1 306 ? 2.947 14.639 11.641 1.00 39.44 306 ASP A O 1
ATOM 2046 N N . VAL A 1 307 ? 1.874 15.064 13.562 1.00 29.81 307 VAL A N 1
ATOM 2047 C CA . VAL A 1 307 ? 1.139 16.197 13.027 1.00 27.80 307 VAL A CA 1
ATOM 2048 C C . VAL A 1 307 ? 1.797 17.504 13.469 1.00 30.14 307 VAL A C 1
ATOM 2049 O O . VAL A 1 307 ? 2.148 18.339 12.643 1.00 34.76 307 VAL A O 1
ATOM 2053 N N . ASP A 1 308 ? 1.966 17.672 14.780 1.00 31.92 308 ASP A N 1
ATOM 2054 C CA . ASP A 1 308 ? 2.472 18.923 15.332 1.00 27.10 308 ASP A CA 1
ATOM 2055 C C . ASP A 1 308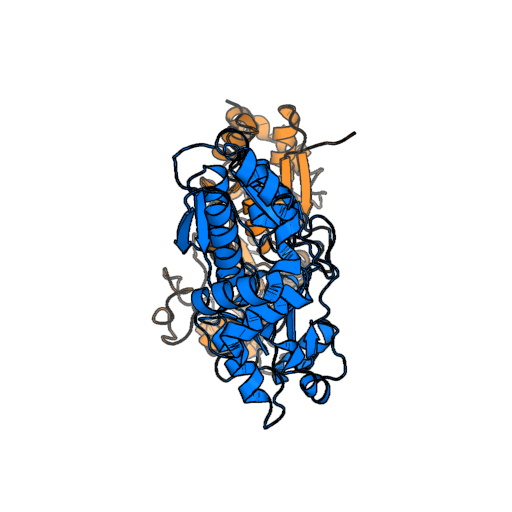 ? 3.979 19.017 15.201 1.00 29.23 308 ASP A C 1
ATOM 2056 O O . ASP A 1 308 ? 4.571 20.053 15.503 1.00 29.33 308 ASP A O 1
ATOM 2061 N N . GLU A 1 309 ? 4.586 17.922 14.758 1.00 30.58 309 GLU A N 1
ATOM 2062 C CA . GLU A 1 309 ? 6.008 17.885 14.415 1.00 37.72 309 GLU A CA 1
ATOM 2063 C C . GLU A 1 309 ? 6.936 18.232 15.581 1.00 38.67 309 GLU A C 1
ATOM 2064 O O . GLU A 1 309 ? 7.948 18.913 15.417 1.00 37.51 309 GLU A O 1
ATOM 2070 N N . MET A 1 310 ? 6.598 17.745 16.763 1.00 36.08 310 MET A N 1
ATOM 2071 C CA . MET A 1 310 ? 7.450 17.984 17.915 1.00 39.33 310 MET A CA 1
ATOM 2072 C C . MET A 1 310 ? 8.433 16.850 18.089 1.00 42.06 310 MET A C 1
ATOM 2073 O O . MET A 1 310 ? 8.177 15.727 17.644 1.00 42.92 310 MET A O 1
ATOM 2078 N N . GLU A 1 311 ? 9.572 17.154 18.706 1.00 39.77 311 GLU A N 1
ATOM 2079 C CA . GLU A 1 311 ? 10.484 16.117 19.165 1.00 42.05 311 GLU A CA 1
ATOM 2080 C C . GLU A 1 311 ? 9.783 15.353 20.279 1.00 39.69 311 GLU A C 1
ATOM 2081 O O . GLU A 1 311 ? 9.127 15.952 21.130 1.00 32.12 311 GLU A O 1
ATOM 2087 N N . PRO A 1 312 ? 9.893 14.018 20.255 1.00 43.41 312 PRO A N 1
ATOM 2088 C CA . PRO A 1 312 ? 9.217 13.166 21.234 1.00 37.35 312 PRO A CA 1
ATOM 2089 C C . PRO A 1 312 ? 9.433 13.600 22.686 1.00 33.77 312 PRO A C 1
ATOM 2090 O O . PRO A 1 312 ? 8.473 13.588 23.455 1.00 38.82 312 PRO A O 1
ATOM 2094 N N . ASP A 1 313 ? 10.653 13.983 23.057 1.00 40.30 313 ASP A N 1
ATOM 2095 C CA . ASP A 1 313 ? 10.938 14.395 24.438 1.00 41.97 313 ASP A CA 1
ATOM 2096 C C . ASP A 1 313 ? 10.317 15.749 24.807 1.00 40.56 313 ASP A C 1
ATOM 2097 O O . ASP A 1 313 ? 9.978 15.996 25.970 1.00 33.64 313 ASP A O 1
ATOM 2102 N N . GLU A 1 314 ? 10.193 16.629 23.815 1.00 39.05 314 GLU A N 1
ATOM 2103 C CA . GLU A 1 314 ? 9.551 17.921 24.017 1.00 39.34 314 GLU A CA 1
ATOM 2104 C C . GLU A 1 314 ? 8.073 17.700 24.298 1.00 35.24 314 GLU A C 1
ATOM 2105 O O . GLU A 1 314 ? 7.503 18.280 25.222 1.00 35.25 314 GLU A O 1
ATOM 2111 N N . ALA A 1 315 ? 7.462 16.837 23.495 1.00 36.63 315 ALA A N 1
ATOM 2112 C CA . ALA A 1 315 ? 6.045 16.542 23.621 1.00 36.53 315 ALA A CA 1
ATOM 2113 C C . ALA A 1 315 ? 5.773 15.895 24.969 1.00 35.81 315 ALA A C 1
ATOM 2114 O O . ALA A 1 315 ? 4.818 16.252 25.665 1.00 32.72 315 ALA A O 1
ATOM 2116 N N . ALA A 1 316 ? 6.632 14.950 25.335 1.00 33.90 316 ALA A N 1
ATOM 2117 C CA . ALA A 1 316 ? 6.522 14.280 26.625 1.00 34.15 316 ALA A CA 1
ATOM 2118 C C . ALA A 1 316 ? 6.516 15.290 27.766 1.00 31.73 316 ALA A C 1
ATOM 2119 O O . ALA A 1 316 ? 5.629 15.263 28.621 1.00 33.95 316 ALA A O 1
ATOM 2121 N N . GLU A 1 317 ? 7.500 16.185 27.785 1.00 35.14 317 GLU A N 1
ATOM 2122 C CA . GLU A 1 317 ? 7.545 17.204 28.837 1.00 42.99 317 GLU A CA 1
ATOM 2123 C C . GLU A 1 317 ? 6.309 18.107 28.805 1.00 36.88 317 GLU A C 1
ATOM 2124 O O . GLU A 1 317 ? 5.773 18.475 29.850 1.00 34.57 317 GLU A O 1
ATOM 2130 N N . ALA A 1 318 ? 5.847 18.441 27.602 1.00 34.88 318 ALA A N 1
ATOM 2131 C CA . ALA A 1 318 ? 4.645 19.253 27.462 1.00 36.37 318 ALA A CA 1
ATOM 2132 C C . ALA A 1 318 ? 3.409 18.487 27.932 1.00 35.25 318 ALA A C 1
ATOM 2133 O O . ALA A 1 318 ? 2.581 19.010 28.682 1.00 32.58 318 ALA A O 1
ATOM 2135 N N . TRP A 1 319 ? 3.285 17.245 27.487 1.00 33.86 319 TRP A N 1
ATOM 2136 C CA . TRP A 1 319 ? 2.120 16.450 27.822 1.00 31.70 319 TRP A CA 1
ATOM 2137 C C . TRP A 1 319 ? 2.003 16.257 29.331 1.00 37.42 319 TRP A C 1
ATOM 2138 O O . TRP A 1 319 ? 0.916 16.355 29.904 1.00 35.06 319 TRP A O 1
ATOM 2149 N N . LEU A 1 320 ? 3.134 15.977 29.967 1.00 33.44 320 LEU A N 1
ATOM 2150 C CA . LEU A 1 320 ? 3.172 15.794 31.407 1.00 38.47 320 LEU A CA 1
ATOM 2151 C C . LEU A 1 320 ? 2.617 17.018 32.136 1.00 38.98 320 LEU A C 1
ATOM 2152 O O . LEU A 1 320 ? 1.729 16.903 32.991 1.00 35.77 320 LEU A O 1
ATOM 2157 N N . GLU A 1 321 ? 3.169 18.181 31.794 1.00 36.99 321 GLU A N 1
ATOM 2158 C CA . GLU A 1 321 ? 2.792 19.455 32.402 1.00 42.71 321 GLU A CA 1
ATOM 2159 C C . GLU A 1 321 ? 1.322 19.785 32.160 1.00 40.17 321 GLU A C 1
ATOM 2160 O O . GLU A 1 321 ? 0.655 20.359 33.018 1.00 37.24 321 GLU A O 1
ATOM 2166 N N . ALA A 1 322 ? 0.819 19.412 30.989 1.00 37.32 322 ALA A N 1
ATOM 2167 C CA . ALA A 1 322 ? -0.553 19.741 30.620 1.00 38.83 322 ALA A CA 1
ATOM 2168 C C . ALA A 1 322 ? -1.569 18.752 31.187 1.00 41.05 322 ALA A C 1
ATOM 2169 O O . ALA A 1 322 ? -2.763 19.042 31.240 1.00 40.37 322 ALA A O 1
ATOM 2171 N N . ASN A 1 323 ? -1.090 17.595 31.635 1.00 41.42 323 ASN A N 1
ATOM 2172 C CA . ASN A 1 323 ? -1.984 16.534 32.076 1.00 40.66 323 ASN A CA 1
ATOM 2173 C C . ASN A 1 323 ? -1.659 15.971 33.462 1.00 43.00 323 ASN A C 1
ATOM 2174 O O . ASN A 1 323 ? -1.846 14.776 33.704 1.00 44.62 323 ASN A O 1
ATOM 2179 N N . GLU A 1 324 ? -1.187 16.807 34.380 1.00 42.56 324 GLU A N 1
ATOM 2180 C CA . GLU A 1 324 ? -0.851 16.283 35.704 1.00 42.94 324 GLU A CA 1
ATOM 2181 C C . GLU A 1 324 ? -2.090 15.797 36.462 1.00 46.27 324 GLU A C 1
ATOM 2182 O O . GLU A 1 324 ? -1.964 15.175 37.512 1.00 45.13 324 GLU A O 1
ATOM 2188 N N . ASP A 1 325 ? -3.282 16.045 35.914 1.00 41.85 325 ASP A N 1
ATOM 2189 C CA . ASP A 1 325 ? -4.496 15.461 36.493 1.00 45.25 325 ASP A CA 1
ATOM 2190 C C . ASP A 1 325 ? -4.490 13.952 36.259 1.00 40.62 325 ASP A C 1
ATOM 2191 O O . ASP A 1 325 ? -5.160 13.192 36.954 1.00 33.85 325 ASP A O 1
ATOM 2196 N N . VAL A 1 326 ? -3.708 13.532 35.271 1.00 44.65 326 VAL A N 1
ATOM 2197 C CA . VAL A 1 326 ? -3.705 12.148 34.817 1.00 43.73 326 VAL A CA 1
ATOM 2198 C C . VAL A 1 326 ? -2.792 11.249 35.648 1.00 40.41 326 VAL A C 1
ATOM 2199 O O . VAL A 1 326 ? -3.220 10.204 36.141 1.00 40.61 326 VAL A O 1
ATOM 2203 N N . TRP A 1 327 ? -1.539 11.658 35.816 1.00 39.60 327 TRP A N 1
ATOM 2204 C CA . TRP A 1 327 ? -0.529 10.751 36.360 1.00 41.15 327 TRP A CA 1
ATOM 2205 C C . TRP A 1 327 ? -0.232 10.948 37.844 1.00 41.28 327 TRP A C 1
ATOM 2206 O O . TRP A 1 327 ? 0.361 10.082 38.486 1.00 33.88 327 TRP A O 1
ATOM 2217 N N . ARG A 1 328 ? -0.643 12.092 38.379 1.00 46.66 328 ARG A N 1
ATOM 2218 C CA . ARG A 1 328 ? -0.430 12.401 39.786 1.00 36.84 328 ARG A CA 1
ATOM 2219 C C . ARG A 1 328 ? -0.803 11.263 40.741 1.00 43.47 328 ARG A C 1
ATOM 2220 O O . ARG A 1 328 ? 0.013 10.876 41.582 1.00 44.90 328 ARG A O 1
ATOM 2228 N N . PRO A 1 329 ? -2.033 10.728 40.621 1.00 40.46 329 PRO A N 1
ATOM 2229 C CA . PRO A 1 329 ? -2.525 9.712 41.564 1.00 40.81 329 PRO A CA 1
ATOM 2230 C C . PRO A 1 329 ? -1.717 8.421 41.532 1.00 46.36 329 PRO A C 1
ATOM 2231 O O . PRO A 1 329 ? -1.805 7.602 42.461 1.00 43.87 329 PRO A O 1
ATOM 2235 N N . TRP A 1 330 ? -0.935 8.246 40.471 1.00 37.54 330 TRP A N 1
ATOM 2236 C CA . TRP A 1 330 ? -0.072 7.081 40.341 1.00 37.96 330 TRP A CA 1
ATOM 2237 C C . TRP A 1 330 ? 1.046 7.137 41.378 1.00 38.99 330 TRP A C 1
ATOM 2238 O O . TRP A 1 330 ? 1.566 6.111 41.798 1.00 36.05 330 TRP A O 1
ATOM 2249 N N . LEU A 1 331 ? 1.400 8.345 41.791 1.00 43.95 331 LEU A N 1
ATOM 2250 C CA . LEU A 1 331 ? 2.421 8.547 42.808 1.00 44.63 331 LEU A CA 1
ATOM 2251 C C . LEU A 1 331 ? 1.796 8.499 44.203 1.00 45.65 331 LEU A C 1
ATOM 2252 O O . LEU A 1 331 ? 2.486 8.641 45.197 1.00 43.98 331 LEU A O 1
ATOM 2257 N N . ASP A 1 332 ? 0.483 8.282 44.226 1.00 47.89 332 ASP A N 1
ATOM 2258 C CA . ASP A 1 332 ? -0.400 8.431 45.383 1.00 50.94 332 ASP A CA 1
ATOM 2259 C C . ASP A 1 332 ? -0.881 9.823 45.745 1.00 50.90 332 ASP A C 1
ATOM 2260 O O . ASP A 1 332 ? -1.802 9.985 46.541 1.00 54.82 332 ASP A O 1
ATOM 2265 N N . GLY A 1 333 ? -0.259 10.831 45.154 1.00 52.74 333 GLY A N 1
ATOM 2266 C CA . GLY A 1 333 ? -0.669 12.197 45.422 1.00 58.45 333 GLY A CA 1
ATOM 2267 C C . GLY A 1 333 ? -1.381 12.501 44.119 1.00 55.44 333 GLY A C 1
ATOM 2268 O O . GLY A 1 333 ? -2.589 12.286 43.999 1.00 54.00 333 GLY A O 1
ATOM 2269 N N . ASP B 1 43 ? -5.195 -33.724 32.518 1.00 68.12 43 ASP B N 1
ATOM 2270 C CA . ASP B 1 43 ? -6.119 -33.817 31.389 1.00 83.19 43 ASP B CA 1
ATOM 2271 C C . ASP B 1 43 ? -5.487 -33.308 30.096 1.00 81.34 43 ASP B C 1
ATOM 2272 O O . ASP B 1 43 ? -6.157 -33.201 29.064 1.00 81.43 43 ASP B O 1
ATOM 2277 N N . SER B 1 44 ? -4.198 -32.989 30.159 1.00 78.07 44 SER B N 1
ATOM 2278 C CA . SER B 1 44 ? -3.489 -32.445 29.006 1.00 71.69 44 SER B CA 1
ATOM 2279 C C . SER B 1 44 ? -2.310 -33.318 28.596 1.00 66.03 44 SER B C 1
ATOM 2280 O O . SER B 1 44 ? -1.871 -34.192 29.349 1.00 61.21 44 SER B O 1
ATOM 2283 N N . SER B 1 45 ? -1.815 -33.071 27.388 1.00 62.37 45 SER B N 1
ATOM 2284 C CA . SER B 1 45 ? -0.689 -33.806 26.838 1.00 44.84 45 SER B CA 1
ATOM 2285 C C . SER B 1 45 ? 0.222 -32.828 26.105 1.00 45.20 45 SER B C 1
ATOM 2286 O O . SER B 1 45 ? -0.205 -31.751 25.687 1.00 42.85 45 SER B O 1
ATOM 2289 N N . ASP B 1 46 ? 1.488 -33.195 25.976 1.00 41.91 46 ASP B N 1
ATOM 2290 C CA . ASP B 1 46 ? 2.438 -32.366 25.257 1.00 34.82 46 ASP B CA 1
ATOM 2291 C C . ASP B 1 46 ? 3.341 -33.266 24.420 1.00 34.92 46 ASP B C 1
ATOM 2292 O O . ASP B 1 46 ? 4.544 -33.359 24.662 1.00 33.69 46 ASP B O 1
ATOM 2297 N N . PRO B 1 47 ? 2.753 -33.929 23.418 1.00 34.89 47 PRO B N 1
ATOM 2298 C CA . PRO B 1 47 ? 3.470 -34.947 22.652 1.00 37.70 47 PRO B CA 1
ATOM 2299 C C . PRO B 1 47 ? 4.499 -34.338 21.708 1.00 30.31 47 PRO B C 1
ATOM 2300 O O . PRO B 1 47 ? 4.453 -33.146 21.407 1.00 27.25 47 PRO B O 1
ATOM 2304 N N . ILE B 1 48 ? 5.438 -35.159 21.259 1.00 27.21 48 ILE B N 1
ATOM 2305 C CA . ILE B 1 48 ? 6.220 -34.785 20.102 1.00 30.85 48 ILE B CA 1
ATOM 2306 C C . ILE B 1 48 ? 5.222 -34.663 18.962 1.00 31.16 48 ILE B C 1
ATOM 2307 O O . ILE B 1 48 ? 4.383 -35.547 18.752 1.00 34.01 48 ILE B O 1
ATOM 2312 N N . VAL B 1 49 ? 5.281 -33.545 18.258 1.00 26.49 49 VAL B N 1
ATOM 2313 C CA . VAL B 1 49 ? 4.356 -33.284 17.164 1.00 29.66 49 VAL B CA 1
ATOM 2314 C C . VAL B 1 49 ? 5.068 -33.480 15.820 1.00 27.61 49 VAL B C 1
ATOM 2315 O O . VAL B 1 49 ? 6.037 -32.784 15.501 1.00 26.23 49 VAL B O 1
ATOM 2319 N N . ILE B 1 50 ? 4.592 -34.444 15.042 1.00 33.22 50 ILE B N 1
ATOM 2320 C CA . ILE B 1 50 ? 5.238 -34.785 13.782 1.00 24.73 50 ILE B CA 1
ATOM 2321 C C . ILE B 1 50 ? 4.370 -34.337 12.613 1.00 26.93 50 ILE B C 1
ATOM 2322 O O . ILE B 1 50 ? 3.218 -34.749 12.505 1.00 34.27 50 ILE B O 1
ATOM 2327 N N . PRO B 1 51 ? 4.920 -33.464 11.748 1.00 27.82 51 PRO B N 1
ATOM 2328 C CA . PRO B 1 51 ? 4.193 -32.914 10.601 1.00 27.61 51 PRO B CA 1
ATOM 2329 C C . PRO B 1 51 ? 4.162 -33.898 9.461 1.00 29.95 51 PRO B C 1
ATOM 2330 O O . PRO B 1 51 ? 5.152 -34.576 9.183 1.00 32.89 51 PRO B O 1
ATOM 2334 N N . ILE B 1 52 ? 3.018 -33.964 8.801 1.00 32.49 52 ILE B N 1
ATOM 2335 C CA . ILE B 1 52 ? 2.827 -34.875 7.691 1.00 31.64 52 ILE B CA 1
ATOM 2336 C C . ILE B 1 52 ? 2.290 -34.093 6.513 1.00 28.95 52 ILE B C 1
ATOM 2337 O O . ILE B 1 52 ? 1.573 -33.107 6.682 1.00 27.12 52 ILE B O 1
ATOM 2342 N N . HIS B 1 53 ? 2.665 -34.519 5.316 1.00 25.21 53 HIS B N 1
ATOM 2343 C CA . HIS B 1 53 ? 2.350 -33.737 4.137 1.00 21.43 53 HIS B CA 1
ATOM 2344 C C . HIS B 1 53 ? 1.677 -34.636 3.115 1.00 29.64 53 HIS B C 1
ATOM 2345 O O . HIS B 1 53 ? 1.052 -35.643 3.489 1.00 26.22 53 HIS B O 1
ATOM 2352 N N . ASN B 1 54 ? 1.802 -34.287 1.837 1.00 26.48 54 ASN B N 1
ATOM 2353 C CA . ASN B 1 54 ? 1.010 -34.939 0.795 1.00 23.84 54 ASN B CA 1
ATOM 2354 C C . ASN B 1 54 ? 1.732 -35.810 -0.231 1.00 26.02 54 ASN B C 1
ATOM 2355 O O . ASN B 1 54 ? 1.413 -35.774 -1.417 1.00 29.67 54 ASN B O 1
ATOM 2360 N N . TRP B 1 55 ? 2.714 -36.578 0.226 1.00 23.26 55 TRP B N 1
ATOM 2361 C CA . TRP B 1 55 ? 3.303 -37.620 -0.598 1.00 24.25 55 TRP B CA 1
ATOM 2362 C C . TRP B 1 55 ? 3.725 -38.772 0.287 1.00 23.87 55 TRP B C 1
ATOM 2363 O O . TRP B 1 55 ? 4.007 -38.595 1.477 1.00 26.21 55 TRP B O 1
ATOM 2374 N N . SER B 1 56 ? 3.773 -39.950 -0.322 1.00 25.73 56 SER B N 1
ATOM 2375 C CA . SER B 1 56 ? 3.820 -41.213 0.396 1.00 23.37 56 SER B CA 1
ATOM 2376 C C . SER B 1 56 ? 4.969 -41.403 1.379 1.00 24.59 56 SER B C 1
ATOM 2377 O O . SER B 1 56 ? 4.733 -41.640 2.561 1.00 22.35 56 SER B O 1
ATOM 2380 N N . SER B 1 57 ? 6.203 -41.313 0.891 1.00 22.46 57 SER B N 1
ATOM 2381 C CA . SER B 1 57 ? 7.351 -41.646 1.708 1.00 20.49 57 SER B CA 1
ATOM 2382 C C . SER B 1 57 ? 7.439 -40.771 2.962 1.00 28.58 57 SER B C 1
ATOM 2383 O O . SER B 1 57 ? 7.792 -41.243 4.040 1.00 28.52 57 SER B O 1
ATOM 2386 N N . GLN B 1 58 ? 7.119 -39.494 2.826 1.00 26.01 58 GLN B N 1
ATOM 2387 C CA . GLN B 1 58 ? 7.180 -38.607 3.970 1.00 24.28 58 GLN B CA 1
ATOM 2388 C C . GLN B 1 58 ? 6.201 -39.072 5.051 1.00 27.90 58 GLN B C 1
ATOM 2389 O O . GLN B 1 58 ? 6.553 -39.166 6.231 1.00 27.51 58 GLN B O 1
ATOM 2395 N N . ILE B 1 59 ? 4.973 -39.365 4.647 1.00 23.85 59 ILE B N 1
ATOM 2396 C CA . ILE B 1 59 ? 3.950 -39.762 5.606 1.00 27.35 59 ILE B CA 1
ATOM 2397 C C . ILE B 1 59 ? 4.309 -41.097 6.251 1.00 30.51 59 ILE B C 1
ATOM 2398 O O . ILE B 1 59 ? 4.186 -41.274 7.463 1.00 29.52 59 ILE B O 1
ATOM 2403 N N . VAL B 1 60 ? 4.756 -42.042 5.438 1.00 30.31 60 VAL B N 1
ATOM 2404 C CA . VAL B 1 60 ? 5.200 -43.310 5.980 1.00 28.62 60 VAL B CA 1
ATOM 2405 C C . VAL B 1 60 ? 6.385 -43.099 6.928 1.00 29.60 60 VAL B C 1
ATOM 2406 O O . VAL B 1 60 ? 6.371 -43.587 8.053 1.00 30.23 60 VAL B O 1
ATOM 2410 N N . MET B 1 61 ? 7.400 -42.364 6.482 1.00 28.57 61 MET B N 1
ATOM 2411 C CA . MET B 1 61 ? 8.598 -42.187 7.296 1.00 28.08 61 MET B CA 1
ATOM 2412 C C . MET B 1 61 ? 8.234 -41.567 8.626 1.00 26.47 61 MET B C 1
ATOM 2413 O O . MET B 1 61 ? 8.764 -41.957 9.666 1.00 25.39 61 MET B O 1
ATOM 2418 N N . SER B 1 62 ? 7.328 -40.594 8.577 1.00 27.99 62 SER B N 1
ATOM 2419 C CA . SER B 1 62 ? 6.863 -39.894 9.772 1.00 30.49 62 SER B CA 1
ATOM 2420 C C . SER B 1 62 ? 6.215 -40.878 10.729 1.00 30.34 62 SER B C 1
ATOM 2421 O O . SER B 1 62 ? 6.430 -40.817 11.942 1.00 25.42 62 SER B O 1
ATOM 2424 N N . ASN B 1 63 ? 5.413 -41.785 10.178 1.00 27.63 63 ASN B N 1
ATOM 2425 C CA . ASN B 1 63 ? 4.719 -42.770 11.006 1.00 30.98 63 ASN B CA 1
ATOM 2426 C C . ASN B 1 63 ? 5.635 -43.854 11.564 1.00 30.23 63 ASN B C 1
ATOM 2427 O O . ASN B 1 63 ? 5.366 -44.425 12.622 1.00 32.57 63 ASN B O 1
ATOM 2432 N N . VAL B 1 64 ? 6.721 -44.132 10.851 1.00 26.80 64 VAL B N 1
ATOM 2433 C CA . VAL B 1 64 ? 7.746 -45.036 11.346 1.00 26.08 64 VAL B CA 1
ATOM 2434 C C . VAL B 1 64 ? 8.400 -44.456 12.600 1.00 27.94 64 VAL B C 1
ATOM 2435 O O . VAL B 1 64 ? 8.430 -45.079 13.661 1.00 32.07 64 VAL B O 1
ATOM 2439 N N . VAL B 1 65 ? 8.944 -43.257 12.461 1.00 29.77 65 VAL B N 1
ATOM 2440 C CA . VAL B 1 65 ? 9.638 -42.601 13.552 1.00 23.39 65 VAL B CA 1
ATOM 2441 C C . VAL B 1 65 ? 8.694 -42.346 14.703 1.00 21.26 65 VAL B C 1
ATOM 2442 O O . VAL B 1 65 ? 9.059 -42.487 15.860 1.00 31.12 65 VAL B O 1
ATOM 2446 N N . GLY B 1 66 ? 7.469 -41.962 14.382 1.00 28.20 66 GLY B N 1
ATOM 2447 C CA . GLY B 1 66 ? 6.453 -41.780 15.400 1.00 27.81 66 GLY B CA 1
ATOM 2448 C C . GLY B 1 66 ? 6.353 -42.974 16.332 1.00 34.11 66 GLY B C 1
ATOM 2449 O O . GLY B 1 66 ? 6.273 -42.814 17.552 1.00 33.05 66 GLY B O 1
ATOM 2450 N N . GLN B 1 67 ? 6.359 -44.171 15.748 1.00 32.10 67 GLN B N 1
ATOM 2451 C CA . GLN B 1 67 ? 6.194 -45.413 16.497 1.00 34.18 67 GLN B CA 1
ATOM 2452 C C . GLN B 1 67 ? 7.509 -45.854 17.127 1.00 35.02 67 GLN B C 1
ATOM 2453 O O . GLN B 1 67 ? 7.532 -46.686 18.028 1.00 34.28 67 GLN B O 1
ATOM 2459 N N . ILE B 1 68 ? 8.608 -45.308 16.631 1.00 29.05 68 ILE B N 1
ATOM 2460 C CA . ILE B 1 68 ? 9.889 -45.552 17.25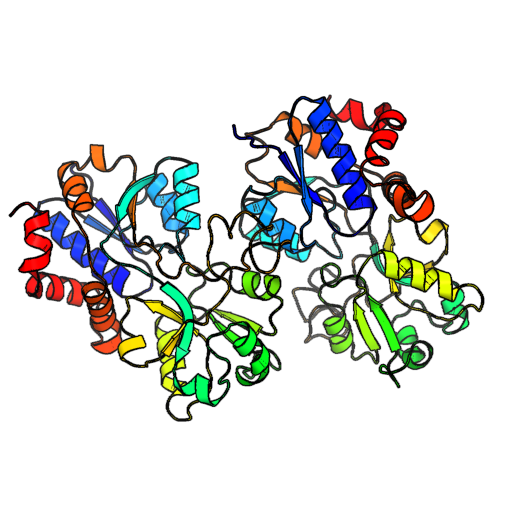3 1.00 33.41 68 ILE B CA 1
ATOM 2461 C C . ILE B 1 68 ? 9.925 -44.787 18.570 1.00 38.41 68 ILE B C 1
ATOM 2462 O O . ILE B 1 68 ? 10.332 -45.318 19.598 1.00 33.34 68 ILE B O 1
ATOM 2467 N N . PHE B 1 69 ? 9.471 -43.540 18.527 1.00 36.21 69 PHE B N 1
ATOM 2468 C CA . PHE B 1 69 ? 9.404 -42.708 19.718 1.00 32.23 69 PHE B CA 1
ATOM 2469 C C . PHE B 1 69 ? 8.412 -43.258 20.733 1.00 30.99 69 PHE B C 1
ATOM 2470 O O . PHE B 1 69 ? 8.673 -43.236 21.927 1.00 38.78 69 PHE B O 1
ATOM 2478 N N . GLU B 1 70 ? 7.273 -43.750 20.270 1.00 34.48 70 GLU B N 1
ATOM 2479 C CA . GLU B 1 70 ? 6.279 -44.291 21.194 1.00 41.07 70 GLU B CA 1
ATOM 2480 C C . GLU B 1 70 ? 6.760 -45.588 21.833 1.00 42.32 70 GLU B C 1
ATOM 2481 O O . GLU B 1 70 ? 6.396 -45.909 22.964 1.00 40.39 70 GLU B O 1
ATOM 2487 N N . GLU B 1 71 ? 7.572 -46.332 21.094 1.00 38.95 71 GLU B N 1
ATOM 2488 C CA . GLU B 1 71 ? 8.257 -47.477 21.651 1.00 40.20 71 GLU B CA 1
ATOM 2489 C C . GLU B 1 71 ? 9.065 -47.005 22.850 1.00 46.13 71 GLU B C 1
ATOM 2490 O O . GLU B 1 71 ? 9.075 -47.659 23.898 1.00 44.72 71 GLU B O 1
ATOM 2496 N N . MET B 1 72 ? 9.728 -45.855 22.694 1.00 39.72 72 MET B N 1
ATOM 2497 C CA . MET B 1 72 ? 10.593 -45.307 23.743 1.00 40.21 72 MET B CA 1
ATOM 2498 C C . MET B 1 72 ? 9.823 -44.732 24.934 1.00 34.54 72 MET B C 1
ATOM 2499 O O . MET B 1 72 ? 10.428 -44.279 25.901 1.00 37.37 72 MET B O 1
ATOM 2504 N N . GLY B 1 73 ? 8.496 -44.751 24.861 1.00 36.56 73 GLY B N 1
ATOM 2505 C CA . GLY B 1 73 ? 7.662 -44.234 25.935 1.00 40.25 73 GLY B CA 1
ATOM 2506 C C . GLY B 1 73 ? 7.040 -42.880 25.625 1.00 39.35 73 GLY B C 1
ATOM 2507 O O . GLY B 1 73 ? 5.949 -42.564 26.109 1.00 34.20 73 GLY B O 1
ATOM 2508 N N . VAL B 1 74 ? 7.733 -42.083 24.811 1.00 40.85 74 VAL B N 1
ATOM 2509 C CA . VAL B 1 74 ? 7.247 -40.758 24.421 1.00 38.54 74 VAL B CA 1
ATOM 2510 C C . VAL B 1 74 ? 5.922 -40.849 23.681 1.00 37.91 74 VAL B C 1
ATOM 2511 O O . VAL B 1 74 ? 5.722 -41.754 22.871 1.00 43.86 74 VAL B O 1
ATOM 2515 N N . ALA B 1 75 ? 5.017 -39.915 23.962 1.00 33.56 75 ALA B N 1
ATOM 2516 C CA . ALA B 1 75 ? 3.784 -39.801 23.186 1.00 37.79 75 ALA B CA 1
ATOM 2517 C C . ALA B 1 75 ? 4.032 -38.960 21.936 1.00 33.46 75 ALA B C 1
ATOM 2518 O O . ALA B 1 75 ? 4.733 -37.948 21.988 1.00 34.39 75 ALA B O 1
ATOM 2520 N N . VAL B 1 76 ? 3.473 -39.383 20.808 1.00 38.55 76 VAL B N 1
ATOM 2521 C CA . VAL B 1 76 ? 3.621 -38.622 19.574 1.00 34.28 76 VAL B CA 1
ATOM 2522 C C . VAL B 1 76 ? 2.281 -38.393 18.892 1.00 40.32 76 VAL B C 1
ATOM 2523 O O . VAL B 1 76 ? 1.415 -39.271 18.878 1.00 42.54 76 VAL B O 1
ATOM 2527 N N . GLU B 1 77 ? 2.116 -37.192 18.345 1.00 39.46 77 GLU B N 1
ATOM 2528 C CA . GLU B 1 77 ? 0.921 -36.833 17.597 1.00 39.41 77 GLU B CA 1
ATOM 2529 C C . GLU B 1 77 ? 1.321 -36.491 16.170 1.00 38.49 77 GLU B C 1
ATOM 2530 O O . GLU B 1 77 ? 2.423 -35.996 15.944 1.00 33.74 77 GLU B O 1
ATOM 2536 N N . PHE B 1 78 ? 0.430 -36.753 15.214 1.00 34.77 78 PHE B N 1
ATOM 2537 C CA . PHE B 1 78 ? 0.682 -36.397 13.817 1.00 35.50 78 PHE B CA 1
ATOM 2538 C C . PHE B 1 78 ? -0.184 -35.229 13.355 1.00 38.46 78 PHE B C 1
ATOM 2539 O O . PHE B 1 78 ? -1.371 -35.170 13.667 1.00 38.63 78 PHE B O 1
ATOM 2547 N N . VAL B 1 79 ? 0.417 -34.297 12.618 1.00 33.57 79 VAL B N 1
ATOM 2548 C CA . VAL B 1 79 ? -0.327 -33.151 12.092 1.00 37.17 79 VAL B CA 1
ATOM 2549 C C . VAL B 1 79 ? -0.017 -32.860 10.615 1.00 31.94 79 VAL B C 1
ATOM 2550 O O . VAL B 1 79 ? 1.134 -32.655 10.230 1.00 30.29 79 VAL B O 1
ATOM 2554 N N . THR B 1 80 ? -1.060 -32.858 9.794 1.00 40.30 80 THR B N 1
ATOM 2555 C CA . THR B 1 80 ? -0.939 -32.505 8.385 1.00 34.47 80 THR B CA 1
ATOM 2556 C C . THR B 1 80 ? -0.671 -31.013 8.242 1.00 34.95 80 THR B C 1
ATOM 2557 O O . THR B 1 80 ? -1.459 -30.196 8.721 1.00 33.07 80 THR B O 1
ATOM 2561 N N . THR B 1 81 ? 0.435 -30.660 7.589 1.00 32.57 81 THR B N 1
ATOM 2562 C CA . THR B 1 81 ? 0.713 -29.259 7.267 1.00 33.30 81 THR B CA 1
ATOM 2563 C C . THR B 1 81 ? 1.080 -29.046 5.801 1.00 33.65 81 THR B C 1
ATOM 2564 O O . THR B 1 81 ? 1.325 -30.000 5.052 1.00 29.99 81 THR B O 1
ATOM 2568 N N . ASP B 1 82 ? 1.117 -27.778 5.404 1.00 32.82 82 ASP B N 1
ATOM 2569 C CA . ASP B 1 82 ? 1.631 -27.384 4.101 1.00 27.54 82 ASP B CA 1
ATOM 2570 C C . ASP B 1 82 ? 3.121 -27.711 4.062 1.00 27.39 82 ASP B C 1
ATOM 2571 O O . ASP B 1 82 ? 3.837 -27.441 5.019 1.00 30.58 82 ASP B O 1
ATOM 2576 N N . SER B 1 83 ? 3.590 -28.283 2.961 1.00 25.17 83 SER B N 1
ATOM 2577 C CA . SER B 1 83 ? 4.976 -28.747 2.880 1.00 28.97 83 SER B CA 1
ATOM 2578 C C . SER B 1 83 ? 6.029 -27.652 3.023 1.00 23.31 83 SER B C 1
ATOM 2579 O O . SER B 1 83 ? 7.165 -27.928 3.406 1.00 26.33 83 SER B O 1
ATOM 2582 N N . GLN B 1 84 ? 5.660 -26.419 2.709 1.00 26.47 84 GLN B N 1
ATOM 2583 C CA . GLN B 1 84 ? 6.594 -25.299 2.828 1.00 28.75 84 GLN B CA 1
ATOM 2584 C C . GLN B 1 84 ? 6.466 -24.608 4.188 1.00 27.26 84 GLN B C 1
ATOM 2585 O O . GLN B 1 84 ? 7.460 -24.154 4.767 1.00 23.92 84 GLN B O 1
ATOM 2591 N N . ALA B 1 85 ? 5.232 -24.515 4.679 1.00 22.32 85 ALA B N 1
ATOM 2592 C CA . ALA B 1 85 ? 4.932 -23.734 5.879 1.00 26.84 85 ALA B CA 1
ATOM 2593 C C . ALA B 1 85 ? 5.379 -24.446 7.144 1.00 33.76 85 ALA B C 1
ATOM 2594 O O . ALA B 1 85 ? 5.362 -23.862 8.232 1.00 29.84 85 ALA B O 1
ATOM 2596 N N . VAL B 1 86 ? 5.770 -25.709 7.001 1.00 29.62 86 VAL B N 1
ATOM 2597 C CA . VAL B 1 86 ? 6.095 -26.523 8.166 1.00 31.74 86 VAL B CA 1
ATOM 2598 C C . VAL B 1 86 ? 7.334 -26.010 8.890 1.00 26.21 86 VAL B C 1
ATOM 2599 O O . VAL B 1 86 ? 7.447 -26.136 10.097 1.00 29.82 86 VAL B O 1
ATOM 2603 N N . TYR B 1 87 ? 8.260 -25.422 8.147 1.00 26.81 87 TYR B N 1
ATOM 2604 C CA . TYR B 1 87 ? 9.509 -24.973 8.731 1.00 28.16 87 TYR B CA 1
ATOM 2605 C C . TYR B 1 87 ? 9.286 -23.831 9.701 1.00 30.21 87 TYR B C 1
ATOM 2606 O O . TYR B 1 87 ? 9.946 -23.732 10.735 1.00 29.41 87 TYR B O 1
ATOM 2615 N N . GLU B 1 88 ? 8.331 -22.978 9.380 1.00 36.22 88 GLU B N 1
ATOM 2616 C CA . GLU B 1 88 ? 8.009 -21.880 10.273 1.00 38.14 88 GLU B CA 1
ATOM 2617 C C . GLU B 1 88 ? 7.295 -22.428 11.506 1.00 33.00 88 GLU B C 1
ATOM 2618 O O . GLU B 1 88 ? 7.364 -21.842 12.579 1.00 36.50 88 GLU B O 1
ATOM 2624 N N . SER B 1 89 ? 6.625 -23.563 11.340 1.00 28.51 89 SER B N 1
ATOM 2625 C CA . SER B 1 89 ? 5.933 -24.248 12.440 1.00 40.49 89 SER B CA 1
ATOM 2626 C C . SER B 1 89 ? 6.899 -24.927 13.404 1.00 31.04 89 SER B C 1
ATOM 2627 O O . SER B 1 89 ? 6.684 -24.930 14.618 1.00 34.04 89 SER B O 1
ATOM 2630 N N . VAL B 1 90 ? 7.946 -25.526 12.846 1.00 29.26 90 VAL B N 1
ATOM 2631 C CA . VAL B 1 90 ? 8.974 -26.198 13.628 1.00 33.06 90 VAL B CA 1
ATOM 2632 C C . VAL B 1 90 ? 9.782 -25.196 14.449 1.00 30.69 90 VAL B C 1
ATOM 2633 O O . VAL B 1 90 ? 10.200 -25.473 15.573 1.00 33.34 90 VAL B O 1
ATOM 2637 N N . ARG B 1 91 ? 9.998 -24.030 13.857 1.00 32.00 91 ARG B N 1
ATOM 2638 C CA . ARG B 1 91 ? 10.815 -22.968 14.426 1.00 31.11 91 ARG B CA 1
ATOM 2639 C C . ARG B 1 91 ? 10.226 -22.462 15.735 1.00 33.97 91 ARG B C 1
ATOM 2640 O O . ARG B 1 91 ? 10.946 -22.004 16.627 1.00 35.43 91 ARG B O 1
ATOM 2648 N N . LEU B 1 92 ? 8.907 -22.549 15.848 1.00 34.05 92 LEU B N 1
ATOM 2649 C CA . LEU B 1 92 ? 8.213 -22.019 17.013 1.00 31.20 92 LEU B CA 1
ATOM 2650 C C . LEU B 1 92 ? 7.893 -23.084 18.055 1.00 34.55 92 LEU B C 1
ATOM 2651 O O . LEU B 1 92 ? 7.269 -22.784 19.067 1.00 37.45 92 LEU B O 1
ATOM 2656 N N . GLY B 1 93 ? 8.298 -24.326 17.802 1.00 30.36 93 GLY B N 1
ATOM 2657 C CA . GLY B 1 93 ? 8.126 -25.391 18.772 1.00 30.71 93 GLY B CA 1
ATOM 2658 C C . GLY B 1 93 ? 6.799 -26.138 18.783 1.00 36.99 93 GLY B C 1
ATOM 2659 O O . GLY B 1 93 ? 6.719 -27.237 19.335 1.00 39.91 93 GLY B O 1
ATOM 2660 N N . ASP B 1 94 ? 5.758 -25.559 18.193 1.00 31.99 94 ASP B N 1
ATOM 2661 C CA . ASP B 1 94 ? 4.447 -26.212 18.119 1.00 32.70 94 ASP B CA 1
ATOM 2662 C C . ASP B 1 94 ? 4.509 -27.519 17.335 1.00 41.65 94 ASP B C 1
ATOM 2663 O O . ASP B 1 94 ? 3.864 -28.509 17.694 1.00 35.31 94 ASP B O 1
ATOM 2668 N N . VAL B 1 95 ? 5.266 -27.506 16.243 1.00 35.16 95 VAL B N 1
ATOM 2669 C CA . VAL B 1 95 ? 5.612 -28.730 15.547 1.00 28.77 95 VAL B CA 1
ATOM 2670 C C . VAL B 1 95 ? 7.058 -29.010 15.906 1.00 27.98 95 VAL B C 1
ATOM 2671 O O . VAL B 1 95 ? 7.863 -28.082 16.004 1.00 28.43 95 VAL B O 1
ATOM 2675 N N . THR B 1 96 ? 7.381 -30.281 16.136 1.00 27.94 96 THR B N 1
ATOM 2676 C CA . THR B 1 96 ? 8.650 -30.622 16.779 1.00 23.38 96 THR B CA 1
ATOM 2677 C C . THR B 1 96 ? 9.825 -30.754 15.806 1.00 27.35 96 THR B C 1
ATOM 2678 O O . THR B 1 96 ? 10.947 -30.340 16.124 1.00 23.51 96 THR B O 1
ATOM 2682 N N . LEU B 1 97 ? 9.566 -31.313 14.622 1.00 27.11 97 LEU B N 1
ATOM 2683 C CA . LEU B 1 97 ? 10.650 -31.699 13.719 1.00 25.37 97 LEU B CA 1
ATOM 2684 C C . LEU B 1 97 ? 10.167 -31.943 12.292 1.00 24.15 97 LEU B C 1
ATOM 2685 O O . LEU B 1 97 ? 8.965 -31.980 12.038 1.00 24.28 97 LEU B O 1
ATOM 2690 N N . GLU B 1 98 ? 11.105 -32.121 11.360 1.00 25.34 98 GLU B N 1
ATOM 2691 C CA . GLU B 1 98 ? 10.750 -32.545 9.996 1.00 21.77 98 GLU B CA 1
ATOM 2692 C C . GLU B 1 98 ? 11.726 -33.583 9.470 1.00 23.52 98 GLU B C 1
ATOM 2693 O O . GLU B 1 98 ? 12.941 -33.394 9.547 1.00 25.65 98 GLU B O 1
ATOM 2699 N N . LEU B 1 99 ? 11.189 -34.677 8.937 1.00 19.37 99 LEU B N 1
ATOM 2700 C CA . LEU B 1 99 ? 12.003 -35.812 8.507 1.00 27.33 99 LEU B CA 1
ATOM 2701 C C . LEU B 1 99 ? 12.455 -35.835 7.028 1.00 29.83 99 LEU B C 1
ATOM 2702 O O . LEU B 1 99 ? 13.427 -36.519 6.698 1.00 29.22 99 LEU B O 1
ATOM 2707 N N . GLU B 1 100 ? 11.763 -35.115 6.145 1.00 20.82 100 GLU B N 1
ATOM 2708 C CA . GLU B 1 100 ? 12.175 -35.066 4.741 1.00 22.21 100 GLU B CA 1
ATOM 2709 C C . GLU B 1 100 ? 12.398 -33.657 4.231 1.00 24.29 100 GLU B C 1
ATOM 2710 O O . GLU B 1 100 ? 11.515 -33.054 3.594 1.00 20.77 100 GLU B O 1
ATOM 2716 N N . VAL B 1 101 ? 13.593 -33.143 4.489 1.00 22.33 101 VAL B N 1
ATOM 2717 C CA . VAL B 1 101 ? 13.944 -31.831 3.982 1.00 23.23 101 VAL B CA 1
ATOM 2718 C C . VAL B 1 101 ? 14.599 -31.994 2.609 1.00 25.48 101 VAL B C 1
ATOM 2719 O O . VAL B 1 101 ? 15.826 -32.064 2.478 1.00 24.31 101 VAL B O 1
ATOM 2723 N N . TRP B 1 102 ? 13.741 -32.091 1.598 1.00 20.86 102 TRP B N 1
ATOM 2724 C CA . TRP B 1 102 ? 14.160 -32.191 0.220 1.00 21.61 102 TRP B CA 1
ATOM 2725 C C . TRP B 1 102 ? 14.790 -30.863 -0.167 1.00 27.20 102 TRP B C 1
ATOM 2726 O O . TRP B 1 102 ? 14.160 -29.801 -0.041 1.00 24.18 102 TRP B O 1
ATOM 2737 N N . GLU B 1 103 ? 16.035 -30.919 -0.635 1.00 23.54 103 GLU B N 1
ATOM 2738 C CA . GLU B 1 103 ? 16.746 -29.709 -1.017 1.00 20.80 103 GLU B CA 1
ATOM 2739 C C . GLU B 1 103 ? 16.024 -28.953 -2.134 1.00 28.56 103 GLU B C 1
ATOM 2740 O O . GLU B 1 103 ? 15.644 -27.793 -1.966 1.00 33.06 103 GLU B O 1
ATOM 2746 N N . GLY B 1 104 ? 15.839 -29.605 -3.274 1.00 22.12 104 GLY B N 1
ATOM 2747 C CA . GLY B 1 104 ? 15.133 -28.990 -4.393 1.00 21.63 104 GLY B CA 1
ATOM 2748 C C . GLY B 1 104 ? 13.882 -28.228 -3.983 1.00 24.72 104 GLY B C 1
ATOM 2749 O O . GLY B 1 104 ? 13.846 -26.999 -4.047 1.00 28.92 104 GLY B O 1
ATOM 2750 N N . ALA B 1 105 ? 12.849 -28.943 -3.548 1.00 22.74 105 ALA B N 1
ATOM 2751 C CA . ALA B 1 105 ? 11.584 -28.291 -3.213 1.00 19.99 105 ALA B CA 1
ATOM 2752 C C . ALA B 1 105 ? 11.629 -27.397 -1.970 1.00 21.48 105 ALA B C 1
ATOM 2753 O O . ALA B 1 105 ? 11.041 -26.322 -1.966 1.00 24.58 105 ALA B O 1
ATOM 2755 N N . PHE B 1 106 ? 12.340 -27.824 -0.929 1.00 21.40 106 PHE B N 1
ATOM 2756 C CA . PHE B 1 106 ? 12.161 -27.215 0.390 1.00 25.99 106 PHE B CA 1
ATOM 2757 C C . PHE B 1 106 ? 13.365 -26.424 0.927 1.00 28.10 106 PHE B C 1
ATOM 2758 O O . PHE B 1 106 ? 13.260 -25.746 1.942 1.00 25.91 106 PHE B O 1
ATOM 2766 N N . GLY B 1 107 ? 14.491 -26.489 0.220 1.00 29.83 107 GLY B N 1
ATOM 2767 C CA . GLY B 1 107 ? 15.706 -25.814 0.647 1.00 23.51 107 GLY B CA 1
ATOM 2768 C C . GLY B 1 107 ? 15.530 -24.344 0.994 1.00 30.73 107 GLY B C 1
ATOM 2769 O O . GLY B 1 107 ? 16.075 -23.851 1.987 1.00 28.32 107 GLY B O 1
ATOM 2770 N N . ALA B 1 108 ? 14.774 -23.623 0.181 1.00 26.28 108 ALA B N 1
ATOM 2771 C CA . ALA B 1 108 ? 14.642 -22.192 0.414 1.00 28.30 108 ALA B CA 1
ATOM 2772 C C . ALA B 1 108 ? 13.871 -21.898 1.711 1.00 25.79 108 ALA B C 1
ATOM 2773 O O . ALA B 1 108 ? 14.341 -21.156 2.571 1.00 23.32 108 ALA B O 1
ATOM 2775 N N . SER B 1 109 ? 12.690 -22.491 1.843 1.00 28.55 109 SER B N 1
ATOM 2776 C CA . SER B 1 109 ? 11.866 -22.329 3.039 1.00 29.84 109 SER B CA 1
ATOM 2777 C C . SER B 1 109 ? 12.563 -22.827 4.316 1.00 31.03 109 SER B C 1
ATOM 2778 O O . SER B 1 109 ? 12.353 -22.279 5.402 1.00 23.25 109 SER B O 1
ATOM 2781 N N . PHE B 1 110 ? 13.389 -23.863 4.176 1.00 29.22 110 PHE B N 1
ATOM 2782 C CA . PHE B 1 110 ? 14.212 -24.367 5.286 1.00 30.95 110 PHE B CA 1
ATOM 2783 C C . PHE B 1 110 ? 15.175 -23.274 5.757 1.00 30.19 110 PHE B C 1
ATOM 2784 O O . PHE B 1 110 ? 15.202 -22.902 6.936 1.00 25.42 110 PHE B O 1
ATOM 2792 N N . ARG B 1 111 ? 15.946 -22.742 4.813 1.00 31.52 111 ARG B N 1
ATOM 2793 C CA . ARG B 1 111 ? 16.885 -21.661 5.093 1.00 32.34 111 ARG B CA 1
ATOM 2794 C C . ARG B 1 111 ? 16.178 -20.442 5.674 1.00 28.64 111 ARG B C 1
ATOM 2795 O O . ARG B 1 111 ? 16.695 -19.789 6.578 1.00 30.43 111 ARG B O 1
ATOM 2803 N N . ALA B 1 112 ? 14.990 -20.152 5.154 1.00 30.96 112 ALA B N 1
ATOM 2804 C CA . ALA B 1 112 ? 14.217 -19.000 5.600 1.00 32.02 112 ALA B CA 1
ATOM 2805 C C . ALA B 1 112 ? 13.817 -19.114 7.074 1.00 29.55 112 ALA B C 1
ATOM 2806 O O . ALA B 1 112 ? 13.821 -18.120 7.798 1.00 28.64 112 ALA B O 1
ATOM 2808 N N . ALA B 1 113 ? 13.468 -20.317 7.522 1.00 24.64 113 ALA B N 1
ATOM 2809 C CA . ALA B 1 113 ? 13.138 -20.504 8.931 1.00 28.70 113 ALA B CA 1
ATOM 2810 C C . ALA B 1 113 ? 14.413 -20.392 9.749 1.00 31.84 113 ALA B C 1
ATOM 2811 O O . ALA B 1 113 ? 14.423 -19.800 10.826 1.00 29.19 113 ALA B O 1
ATOM 2813 N N . LEU B 1 114 ? 15.483 -20.983 9.220 1.00 28.88 114 LEU B N 1
ATOM 2814 C CA . LEU B 1 114 ? 16.779 -21.006 9.883 1.00 29.11 114 LEU B CA 1
ATOM 2815 C C . LEU B 1 114 ? 17.309 -19.602 10.162 1.00 35.44 114 LEU B C 1
ATOM 2816 O O . LEU B 1 114 ? 17.901 -19.362 11.214 1.00 31.53 114 LEU B O 1
ATOM 2821 N N . GLU B 1 115 ? 17.098 -18.682 9.222 1.00 27.44 115 GLU B N 1
ATOM 2822 C CA . GLU B 1 115 ? 17.588 -17.315 9.376 1.00 31.80 115 GLU B CA 1
ATOM 2823 C C . GLU B 1 115 ? 16.735 -16.488 10.357 1.00 32.08 115 GLU B C 1
ATOM 2824 O O . GLU B 1 115 ? 17.027 -15.315 10.593 1.00 34.95 115 GLU B O 1
ATOM 2830 N N . LYS B 1 116 ? 15.677 -17.089 10.906 1.00 30.30 116 LYS B N 1
ATOM 2831 C CA . LYS B 1 116 ? 14.883 -16.445 11.958 1.00 28.87 116 LYS B CA 1
ATOM 2832 C C . LYS B 1 116 ? 15.122 -17.115 13.299 1.00 29.20 116 LYS B C 1
ATOM 2833 O O . LYS B 1 116 ? 14.449 -16.790 14.271 1.00 33.82 116 LYS B O 1
ATOM 2839 N N . GLY B 1 117 ? 16.053 -18.067 13.340 1.00 24.44 117 GLY B N 1
ATOM 2840 C CA . GLY B 1 117 ? 16.359 -18.817 14.554 1.00 34.46 117 GLY B CA 1
ATOM 2841 C C . GLY B 1 117 ? 15.215 -19.638 15.140 1.00 35.36 117 GLY B C 1
ATOM 2842 O O . GLY B 1 117 ? 14.039 -19.337 14.923 1.00 36.89 117 GLY B O 1
ATOM 2843 N N . GLY B 1 118 ? 15.552 -20.683 15.889 1.00 29.81 118 GLY B N 1
ATOM 2844 C CA . GLY B 1 118 ? 14.534 -21.506 16.521 1.00 33.74 118 GLY B CA 1
ATOM 2845 C C . GLY B 1 118 ? 14.441 -22.894 15.916 1.00 30.01 118 GLY B C 1
ATOM 2846 O O . GLY B 1 118 ? 13.735 -23.768 16.416 1.00 25.99 118 GLY B O 1
ATOM 2847 N N . ILE B 1 119 ? 15.165 -23.101 14.828 1.00 29.86 119 ILE B N 1
ATOM 2848 C CA . ILE B 1 119 ? 15.180 -24.399 14.178 1.00 24.23 119 ILE B CA 1
ATOM 2849 C C . ILE B 1 119 ? 16.617 -24.788 13.889 1.00 25.79 119 ILE B C 1
ATOM 2850 O O . ILE B 1 119 ? 17.447 -23.938 13.578 1.00 27.39 119 ILE B O 1
ATOM 2855 N N . VAL B 1 120 ? 16.915 -26.076 14.008 1.00 27.16 120 VAL B N 1
ATOM 2856 C CA . VAL B 1 120 ? 18.267 -26.559 13.804 1.00 23.91 120 VAL B CA 1
ATOM 2857 C C . VAL B 1 120 ? 18.277 -27.718 12.818 1.00 26.62 120 VAL B C 1
ATOM 2858 O O . VAL B 1 120 ? 17.329 -28.500 12.771 1.00 26.12 120 VAL B O 1
ATOM 2862 N N . ASP B 1 121 ? 19.349 -27.815 12.032 1.00 28.06 121 ASP B N 1
ATOM 2863 C CA . ASP B 1 121 ? 19.582 -28.953 11.132 1.00 29.28 121 ASP B CA 1
ATOM 2864 C C . ASP B 1 121 ? 20.070 -30.171 11.929 1.00 23.46 121 ASP B C 1
ATOM 2865 O O . ASP B 1 121 ? 21.031 -30.080 12.676 1.00 29.24 121 ASP B O 1
ATOM 2870 N N . VAL B 1 122 ? 19.405 -31.310 11.755 1.00 30.59 122 VAL B N 1
ATOM 2871 C CA . VAL B 1 122 ? 19.724 -32.531 12.502 1.00 26.08 122 VAL B CA 1
ATOM 2872 C C . VAL B 1 122 ? 20.441 -33.593 11.672 1.00 26.36 122 VAL B C 1
ATOM 2873 O O . VAL B 1 122 ? 20.385 -34.779 11.999 1.00 26.08 122 VAL B O 1
ATOM 2877 N N . GLY B 1 123 ? 21.103 -33.183 10.599 1.00 28.95 123 GLY B N 1
ATOM 2878 C CA . GLY B 1 123 ? 21.908 -34.112 9.823 1.00 31.13 123 GLY B CA 1
ATOM 2879 C C . GLY B 1 123 ? 21.241 -34.559 8.538 1.00 28.62 123 GLY B C 1
ATOM 2880 O O . GLY B 1 123 ? 20.052 -34.307 8.330 1.00 31.06 123 GLY B O 1
ATOM 2881 N N . ASP B 1 124 ? 22.012 -35.225 7.679 1.00 31.61 124 ASP B N 1
ATOM 2882 C CA . ASP B 1 124 ? 21.524 -35.690 6.381 1.00 27.47 124 ASP B CA 1
ATOM 2883 C C . ASP B 1 124 ? 21.160 -37.167 6.391 1.00 30.78 124 ASP B C 1
ATOM 2884 O O . ASP B 1 124 ? 21.731 -37.963 7.144 1.00 34.45 124 ASP B O 1
ATOM 2889 N N . HIS B 1 125 ? 20.198 -37.530 5.552 1.00 24.99 125 HIS B N 1
ATOM 2890 C CA . HIS B 1 125 ? 19.926 -38.927 5.294 1.00 26.39 125 HIS B CA 1
ATOM 2891 C C . HIS B 1 125 ? 21.013 -39.430 4.358 1.00 29.10 125 HIS B C 1
ATOM 2892 O O . HIS B 1 125 ? 21.683 -38.630 3.708 1.00 25.16 125 HIS B O 1
ATOM 2899 N N . ASP B 1 126 ? 21.191 -40.746 4.284 1.00 29.48 126 ASP B N 1
ATOM 2900 C CA . ASP B 1 126 ? 22.127 -41.305 3.310 1.00 41.56 126 ASP B CA 1
ATOM 2901 C C . ASP B 1 126 ? 21.461 -41.439 1.946 1.00 34.29 126 ASP B C 1
ATOM 2902 O O . ASP B 1 126 ? 21.682 -42.411 1.227 1.00 47.63 126 ASP B O 1
ATOM 2907 N N . ALA B 1 127 ? 20.632 -40.466 1.603 1.00 32.38 127 ALA B N 1
ATOM 2908 C CA . ALA B 1 127 ? 19.942 -40.474 0.322 1.00 35.06 127 ALA B CA 1
ATOM 2909 C C . ALA B 1 127 ? 20.392 -39.291 -0.524 1.00 31.04 127 ALA B C 1
ATOM 2910 O O . ALA B 1 127 ? 20.879 -38.294 0.009 1.00 24.90 127 ALA B O 1
ATOM 2912 N N . VAL B 1 128 ? 20.269 -39.419 -1.844 1.00 24.63 128 VAL B N 1
ATOM 2913 C CA . VAL B 1 128 ? 20.481 -38.279 -2.722 1.00 24.96 128 VAL B CA 1
ATOM 2914 C C . VAL B 1 128 ? 19.217 -38.056 -3.531 1.00 27.00 128 VAL B C 1
ATOM 2915 O O . VAL B 1 128 ? 18.574 -39.007 -3.977 1.00 27.99 128 VAL B O 1
ATOM 2919 N N . THR B 1 129 ? 18.848 -36.796 -3.710 1.00 25.84 129 THR B N 1
ATOM 2920 C CA . THR B 1 129 ? 17.518 -36.491 -4.210 1.00 25.47 129 THR B CA 1
ATOM 2921 C C . THR B 1 129 ? 17.506 -35.752 -5.544 1.00 23.38 129 THR B C 1
ATOM 2922 O O . THR B 1 129 ? 18.462 -35.064 -5.897 1.00 26.45 129 THR B O 1
ATOM 2926 N N . ARG B 1 130 ? 16.417 -35.920 -6.289 1.00 22.97 130 ARG B N 1
ATOM 2927 C CA . ARG B 1 130 ? 16.141 -35.041 -7.418 1.00 25.63 130 ARG B CA 1
ATOM 2928 C C . ARG B 1 130 ? 14.652 -34.800 -7.517 1.00 22.24 130 ARG B C 1
ATOM 2929 O O . ARG B 1 130 ? 13.860 -35.738 -7.433 1.00 25.61 130 ARG B O 1
ATOM 2937 N N . GLU B 1 131 ? 14.273 -33.540 -7.696 1.00 21.51 131 GLU B N 1
ATOM 2938 C CA . GLU B 1 131 ? 12.880 -33.196 -7.926 1.00 22.68 131 GLU B CA 1
ATOM 2939 C C . GLU B 1 131 ? 12.821 -32.257 -9.132 1.00 24.30 131 GLU B C 1
ATOM 2940 O O . GLU B 1 131 ? 13.498 -31.224 -9.152 1.00 25.92 131 GLU B O 1
ATOM 2946 N N . ASP B 1 132 ? 12.031 -32.619 -10.142 1.00 21.03 132 ASP B N 1
ATOM 2947 C CA . ASP B 1 132 ? 11.962 -31.807 -11.353 1.00 24.13 132 ASP B CA 1
ATOM 2948 C C . ASP B 1 132 ? 10.961 -32.336 -12.387 1.00 26.18 132 ASP B C 1
ATOM 2949 O O . ASP B 1 132 ? 10.307 -33.361 -12.178 1.00 25.57 132 ASP B O 1
ATOM 2954 N N . TRP B 1 133 ? 10.832 -31.610 -13.494 1.00 28.05 133 TRP B N 1
ATOM 2955 C CA . TRP B 1 133 ? 9.999 -32.054 -14.600 1.00 28.53 133 TRP B CA 1
ATOM 2956 C C . TRP B 1 133 ? 10.544 -33.359 -15.131 1.00 23.79 133 TRP B C 1
ATOM 2957 O O . TRP B 1 133 ? 11.755 -33.518 -15.289 1.00 20.18 133 TRP B O 1
ATOM 2968 N N . TRP B 1 134 ? 9.640 -34.280 -15.430 1.00 20.39 134 TRP B N 1
ATOM 2969 C CA . TRP B 1 134 ? 10.019 -35.648 -15.715 1.00 20.82 134 TRP B CA 1
ATOM 2970 C C . TRP B 1 134 ? 9.053 -36.283 -16.717 1.00 27.56 134 TRP B C 1
ATOM 2971 O O . TRP B 1 134 ? 7.887 -35.896 -16.805 1.00 28.72 134 TRP B O 1
ATOM 2982 N N . TYR B 1 135 ? 9.543 -37.256 -17.475 1.00 23.45 135 TYR B N 1
ATOM 2983 C CA . TYR B 1 135 ? 8.720 -37.929 -18.459 1.00 24.58 135 TYR B CA 1
ATOM 2984 C C . TYR B 1 135 ? 9.008 -39.431 -18.467 1.00 26.16 135 TYR B C 1
ATOM 2985 O O . TYR B 1 135 ? 10.158 -39.851 -18.341 1.00 30.20 135 TYR B O 1
ATOM 2994 N N . PRO B 1 136 ? 7.951 -40.248 -18.587 1.00 23.95 136 PRO B N 1
ATOM 2995 C CA . PRO B 1 136 ? 8.150 -41.683 -18.785 1.00 29.03 136 PRO B CA 1
ATOM 2996 C C . PRO B 1 136 ? 8.826 -41.840 -20.131 1.00 27.37 136 PRO B C 1
ATOM 2997 O O . PRO B 1 136 ? 8.597 -41.013 -21.023 1.00 29.31 136 PRO B O 1
ATOM 3001 N N . MET B 1 137 ? 9.629 -42.883 -20.289 1.00 28.75 137 MET B N 1
ATOM 3002 C CA . MET B 1 137 ? 10.495 -42.994 -21.463 1.00 32.58 137 MET B CA 1
ATOM 3003 C C . MET B 1 137 ? 9.796 -42.840 -22.816 1.00 32.80 137 MET B C 1
ATOM 3004 O O . MET B 1 137 ? 10.385 -42.327 -23.771 1.00 34.93 137 MET B O 1
ATOM 3009 N N . TRP B 1 138 ? 8.545 -43.274 -22.900 1.00 23.35 138 TRP B N 1
ATOM 3010 C CA . TRP B 1 138 ? 7.847 -43.290 -24.181 1.00 25.16 138 TRP B CA 1
ATOM 3011 C C . TRP B 1 138 ? 7.576 -41.893 -24.752 1.00 30.81 138 TRP B C 1
ATOM 3012 O O . TRP B 1 138 ? 7.384 -41.729 -25.959 1.00 31.22 138 TRP B O 1
ATOM 3023 N N . THR B 1 139 ? 7.562 -40.895 -23.875 1.00 25.22 139 THR B N 1
ATOM 3024 C CA . THR B 1 139 ? 7.449 -39.499 -24.274 1.00 25.79 139 THR B CA 1
ATOM 3025 C C . THR B 1 139 ? 8.565 -39.091 -25.250 1.00 28.61 139 THR B C 1
ATOM 3026 O O . THR B 1 139 ? 8.378 -38.214 -26.097 1.00 30.32 139 THR B O 1
ATOM 3030 N N . LYS B 1 140 ? 9.724 -39.727 -25.124 1.00 25.22 140 LYS B N 1
ATOM 3031 C CA . LYS B 1 140 ? 10.859 -39.413 -25.974 1.00 30.06 140 LYS B CA 1
ATOM 3032 C C . LYS B 1 140 ? 10.616 -39.896 -27.409 1.00 41.62 140 LYS B C 1
ATOM 3033 O O . LYS B 1 140 ? 11.313 -39.488 -28.337 1.00 34.82 140 LYS B O 1
ATOM 3039 N N . ASP B 1 141 ? 9.630 -40.775 -27.578 1.00 41.61 141 ASP B N 1
ATOM 3040 C CA . ASP B 1 141 ? 9.162 -41.168 -28.902 1.00 39.09 141 ASP B CA 1
ATOM 3041 C C . ASP B 1 141 ? 8.696 -39.935 -29.653 1.00 42.55 141 ASP B C 1
ATOM 3042 O O . ASP B 1 141 ? 9.140 -39.657 -30.773 1.00 43.69 141 ASP B O 1
ATOM 3047 N N . ALA B 1 142 ? 7.777 -39.213 -29.017 1.00 36.61 142 ALA B N 1
ATOM 3048 C CA . ALA B 1 142 ? 7.117 -38.061 -29.599 1.00 29.83 142 ALA B CA 1
ATOM 3049 C C . ALA B 1 142 ? 7.974 -36.802 -29.536 1.00 34.66 142 ALA B C 1
ATOM 3050 O O . ALA B 1 142 ? 7.696 -35.831 -30.240 1.00 39.15 142 ALA B O 1
ATOM 3052 N N . CYS B 1 143 ? 8.990 -36.799 -28.672 1.00 31.86 143 CYS B N 1
ATOM 3053 C CA . CYS B 1 143 ? 9.910 -35.666 -28.593 1.00 30.89 143 CYS B CA 1
ATOM 3054 C C . CYS B 1 143 ? 11.315 -36.160 -28.366 1.00 28.21 143 CYS B C 1
ATOM 3055 O O . CYS B 1 143 ? 11.857 -36.017 -27.280 1.00 34.65 143 CYS B O 1
ATOM 3058 N N . PRO B 1 144 ? 11.913 -36.755 -29.400 1.00 36.37 144 PRO B N 1
ATOM 3059 C CA . PRO B 1 144 ? 13.215 -37.425 -29.253 1.00 33.25 144 PRO B CA 1
ATOM 3060 C C . PRO B 1 144 ? 14.357 -36.500 -28.841 1.00 28.50 144 PRO B C 1
ATOM 3061 O O . PRO B 1 144 ? 15.401 -36.992 -28.441 1.00 26.99 144 PRO B O 1
ATOM 3065 N N . GLY B 1 145 ? 14.160 -35.190 -28.937 1.00 35.44 145 GLY B N 1
ATOM 3066 C CA . GLY B 1 145 ? 15.163 -34.220 -28.519 1.00 32.63 145 GLY B CA 1
ATOM 3067 C C . GLY B 1 145 ? 15.395 -34.126 -27.014 1.00 32.11 145 GLY B C 1
ATOM 3068 O O . GLY B 1 145 ? 16.453 -33.668 -26.560 1.00 28.35 145 GLY B O 1
ATOM 3069 N N . LEU B 1 146 ? 14.401 -34.551 -26.237 1.00 35.42 146 LEU B N 1
ATOM 3070 C CA . LEU B 1 146 ? 14.525 -34.618 -24.783 1.00 29.01 146 LEU B CA 1
ATOM 3071 C C . LEU B 1 146 ? 15.839 -35.310 -24.411 1.00 27.89 146 LEU B C 1
ATOM 3072 O O . LEU B 1 146 ? 16.379 -36.078 -25.197 1.00 31.79 146 LEU B O 1
ATOM 3077 N N . PRO B 1 147 ? 16.353 -35.068 -23.200 1.00 32.08 147 PRO B N 1
ATOM 3078 C CA . PRO B 1 147 ? 15.760 -34.375 -22.047 1.00 30.75 147 PRO B CA 1
ATOM 3079 C C . PRO B 1 147 ? 16.003 -32.873 -22.044 1.00 30.53 147 PRO B C 1
ATOM 3080 O O . PRO B 1 147 ? 15.468 -32.173 -21.183 1.00 29.00 147 PRO B O 1
ATOM 3084 N N . ASP B 1 148 ? 16.822 -32.402 -22.979 1.00 32.16 148 ASP B N 1
ATOM 3085 C CA . ASP B 1 148 ? 17.094 -30.986 -23.145 1.00 21.83 148 ASP B CA 1
ATOM 3086 C C . ASP B 1 148 ? 15.800 -30.186 -23.047 1.00 24.46 148 ASP B C 1
ATOM 3087 O O . ASP B 1 148 ? 14.840 -30.464 -23.762 1.00 27.84 148 ASP B O 1
ATOM 3092 N N . TRP B 1 149 ? 15.778 -29.192 -22.162 1.00 24.49 149 TRP B N 1
ATOM 3093 C CA . TRP B 1 149 ? 14.583 -28.385 -21.922 1.00 22.56 149 TRP B CA 1
ATOM 3094 C C . TRP B 1 149 ? 14.224 -27.509 -23.121 1.00 26.78 149 TRP B C 1
ATOM 3095 O O . TRP B 1 149 ? 13.061 -27.115 -23.289 1.00 27.05 149 TRP B O 1
ATOM 3106 N N . LYS B 1 150 ? 15.226 -27.169 -23.929 1.00 25.31 150 LYS B N 1
ATOM 3107 C CA . LYS B 1 150 ? 14.988 -26.380 -25.138 1.00 23.32 150 LYS B CA 1
ATOM 3108 C C . LYS B 1 150 ? 14.262 -27.220 -26.181 1.00 28.91 150 LYS B C 1
ATOM 3109 O O . LYS B 1 150 ? 13.443 -26.706 -26.949 1.00 38.95 150 LYS B O 1
ATOM 3115 N N . ALA B 1 151 ? 14.551 -28.518 -26.196 1.00 29.35 151 ALA B N 1
ATOM 3116 C CA . ALA B 1 151 ? 13.862 -29.458 -27.073 1.00 28.62 151 ALA B CA 1
ATOM 3117 C C . ALA B 1 151 ? 12.426 -29.635 -26.596 1.00 29.99 151 ALA B C 1
ATOM 3118 O O . ALA B 1 151 ? 11.485 -29.673 -27.394 1.00 31.18 151 ALA B O 1
ATOM 3120 N N . LEU B 1 152 ? 12.271 -29.737 -25.284 1.00 27.77 152 LEU B N 1
ATOM 3121 C CA . LEU B 1 152 ? 10.968 -29.891 -24.664 1.00 30.43 152 LEU B CA 1
ATOM 3122 C C . LEU B 1 152 ? 10.096 -28.726 -25.051 1.00 32.59 152 LEU B C 1
ATOM 3123 O O . LEU B 1 152 ? 8.915 -28.898 -25.367 1.00 33.43 152 LEU B O 1
ATOM 3128 N N . ASN B 1 153 ? 10.685 -27.533 -25.030 1.00 35.40 153 ASN B N 1
ATOM 3129 C CA . ASN B 1 153 ? 9.948 -26.327 -25.380 1.00 32.44 153 ASN B CA 1
ATOM 3130 C C . ASN B 1 153 ? 9.580 -26.304 -26.844 1.00 27.92 153 ASN B C 1
ATOM 3131 O O . ASN B 1 153 ? 8.493 -25.873 -27.192 1.00 30.23 153 ASN B O 1
ATOM 3136 N N . ASP B 1 154 ? 10.501 -26.739 -27.701 1.00 28.64 154 ASP B N 1
ATOM 3137 C CA . ASP B 1 154 ? 10.205 -26.889 -29.120 1.00 26.56 154 ASP B CA 1
ATOM 3138 C C . ASP B 1 154 ? 9.058 -27.874 -29.325 1.00 28.66 154 ASP B C 1
ATOM 3139 O O . ASP B 1 154 ? 8.337 -27.797 -30.317 1.00 31.76 154 ASP B O 1
ATOM 3144 N N . CYS B 1 155 ? 8.888 -28.796 -28.379 1.00 30.84 155 CYS B N 1
ATOM 3145 C CA . CYS B 1 155 ? 7.798 -29.771 -28.428 1.00 25.47 155 CYS B CA 1
ATOM 3146 C C . CYS B 1 155 ? 6.534 -29.356 -27.674 1.00 28.39 155 CYS B C 1
ATOM 3147 O O . CYS B 1 155 ? 5.620 -30.165 -27.513 1.00 28.70 155 CYS B O 1
ATOM 3150 N N . ALA B 1 156 ? 6.478 -28.114 -27.204 1.00 28.89 156 ALA B N 1
ATOM 3151 C CA . ALA B 1 156 ? 5.290 -27.636 -26.499 1.00 32.89 156 ALA B CA 1
ATOM 3152 C C . ALA B 1 156 ? 3.976 -28.157 -27.113 1.00 34.43 156 ALA B C 1
ATOM 3153 O O . ALA B 1 156 ? 3.120 -28.679 -26.399 1.00 37.24 156 ALA B O 1
ATOM 3155 N N . ALA B 1 157 ? 3.822 -28.025 -28.429 1.00 31.12 157 ALA B N 1
ATOM 3156 C CA . ALA B 1 157 ? 2.570 -28.412 -29.103 1.00 35.11 157 ALA B CA 1
ATOM 3157 C C . ALA B 1 157 ? 2.272 -29.903 -28.985 1.00 30.36 157 ALA B C 1
ATOM 3158 O O . ALA B 1 157 ? 1.118 -30.317 -29.018 1.00 31.72 157 ALA B O 1
ATOM 3160 N N . VAL B 1 158 ? 3.325 -30.701 -28.860 1.00 30.98 158 VAL B N 1
ATOM 3161 C CA . VAL B 1 158 ? 3.186 -32.114 -28.527 1.00 33.34 158 VAL B CA 1
ATOM 3162 C C . VAL B 1 158 ? 2.405 -32.296 -27.232 1.00 33.08 158 VAL B C 1
ATOM 3163 O O . VAL B 1 158 ? 1.620 -33.232 -27.101 1.00 38.08 158 VAL B O 1
ATOM 3167 N N . PHE B 1 159 ? 2.618 -31.401 -26.270 1.00 35.12 159 PHE B N 1
ATOM 3168 C CA . PHE B 1 159 ? 2.063 -31.605 -24.930 1.00 36.61 159 PHE B CA 1
ATOM 3169 C C . PHE B 1 159 ? 0.815 -30.790 -24.664 1.00 41.02 159 PHE B C 1
ATOM 3170 O O . PHE B 1 159 ? 0.209 -30.908 -23.594 1.00 36.00 159 PHE B O 1
ATOM 3178 N N . ALA B 1 160 ? 0.446 -29.948 -25.623 1.00 35.82 160 ALA B N 1
ATOM 3179 C CA . ALA B 1 160 ? -0.716 -29.098 -25.456 1.00 43.50 160 ALA B CA 1
ATOM 3180 C C . ALA B 1 160 ? -1.958 -29.949 -25.272 1.00 48.98 160 ALA B C 1
ATOM 3181 O O . ALA B 1 160 ? -2.095 -31.022 -25.869 1.00 47.50 160 ALA B O 1
ATOM 3183 N N . THR B 1 161 ? -2.846 -29.466 -24.416 1.00 46.44 161 THR B N 1
ATOM 3184 C CA . THR B 1 161 ? -4.174 -30.031 -24.270 1.00 54.53 161 THR B CA 1
ATOM 3185 C C . THR B 1 161 ? -5.148 -28.968 -24.746 1.00 56.76 161 THR B C 1
ATOM 3186 O O . THR B 1 161 ? -4.778 -28.074 -25.510 1.00 51.78 161 THR B O 1
ATOM 3190 N N . ALA B 1 162 ? -6.390 -29.064 -24.291 1.00 56.71 162 ALA B N 1
ATOM 3191 C CA . ALA B 1 162 ? -7.359 -28.008 -24.521 1.00 59.16 162 ALA B CA 1
ATOM 3192 C C . ALA B 1 162 ? -7.169 -26.954 -23.433 1.00 63.64 162 ALA B C 1
ATOM 3193 O O . ALA B 1 162 ? -6.730 -27.266 -22.316 1.00 64.64 162 ALA B O 1
ATOM 3195 N N . GLU B 1 163 ? -7.496 -25.708 -23.760 1.00 63.56 163 GLU B N 1
ATOM 3196 C CA . GLU B 1 163 ? -7.216 -24.577 -22.873 1.00 62.87 163 GLU B CA 1
ATOM 3197 C C . GLU B 1 163 ? -5.776 -24.570 -22.351 1.00 57.77 163 GLU B C 1
ATOM 3198 O O . GLU B 1 163 ? -5.491 -24.030 -21.284 1.00 62.51 163 GLU B O 1
ATOM 3204 N N . THR B 1 164 ? -4.896 -25.182 -23.127 1.00 52.03 164 THR B N 1
ATOM 3205 C CA . THR B 1 164 ? -3.497 -24.820 -23.209 1.00 53.15 164 THR B CA 1
ATOM 3206 C C . THR B 1 164 ? -3.174 -24.463 -24.666 1.00 52.67 164 THR B C 1
ATOM 3207 O O . THR B 1 164 ? -2.143 -23.865 -24.952 1.00 45.43 164 THR B O 1
ATOM 3211 N N . GLY B 1 165 ? -4.081 -24.837 -25.568 1.00 47.82 165 GLY B N 1
ATOM 3212 C CA . GLY B 1 165 ? -4.011 -24.509 -26.975 1.00 49.52 165 GLY B CA 1
ATOM 3213 C C . GLY B 1 165 ? -2.670 -24.754 -27.625 1.00 54.62 165 GLY B C 1
ATOM 3214 O O . GLY B 1 165 ? -2.271 -25.883 -27.845 1.00 60.09 165 GLY B O 1
ATOM 3215 N N . ASP B 1 166 ? -1.982 -23.668 -27.934 1.00 49.43 166 ASP B N 1
ATOM 3216 C CA . ASP B 1 166 ? -0.672 -23.703 -28.556 1.00 45.79 166 ASP B CA 1
ATOM 3217 C C . ASP B 1 166 ? 0.444 -23.932 -27.540 1.00 49.84 166 ASP B C 1
ATOM 3218 O O . ASP B 1 166 ? 1.586 -24.156 -27.909 1.00 44.42 166 ASP B O 1
ATOM 3223 N N . LYS B 1 167 ? 0.112 -23.860 -26.257 1.00 45.08 167 LYS B N 1
ATOM 3224 C CA . LYS B 1 167 ? 1.103 -24.056 -25.206 1.00 40.50 167 LYS B CA 1
ATOM 3225 C C . LYS B 1 167 ? 1.112 -25.500 -24.751 1.00 37.43 167 LYS B C 1
ATOM 3226 O O . LYS B 1 167 ? 0.077 -26.147 -24.727 1.00 37.68 167 LYS B O 1
ATOM 3232 N N . GLY B 1 168 ? 2.283 -26.002 -24.376 1.00 39.02 168 GLY B N 1
ATOM 3233 C CA . GLY B 1 168 ? 2.349 -27.299 -23.729 1.00 30.85 168 GLY B CA 1
ATOM 3234 C C . GLY B 1 168 ? 1.662 -27.267 -22.370 1.00 31.90 168 GLY B C 1
ATOM 3235 O O . GLY B 1 168 ? 1.536 -26.207 -21.750 1.00 34.16 168 GLY B O 1
ATOM 3236 N N . ARG B 1 169 ? 1.203 -28.431 -21.917 1.00 35.55 169 ARG B N 1
ATOM 3237 C CA . ARG B 1 169 ? 0.662 -28.609 -20.570 1.00 30.34 169 ARG B CA 1
ATOM 3238 C C . ARG B 1 169 ? 1.702 -29.389 -19.761 1.00 29.30 169 ARG B C 1
ATOM 3239 O O . ARG B 1 169 ? 2.040 -30.526 -20.096 1.00 25.09 169 ARG B O 1
ATOM 3247 N N . TYR B 1 170 ? 2.243 -28.760 -18.725 1.00 31.86 170 TYR B N 1
ATOM 3248 C CA . TYR B 1 170 ? 3.102 -29.458 -17.781 1.00 28.03 170 TYR B CA 1
ATOM 3249 C C . TYR B 1 170 ? 2.314 -29.687 -16.491 1.00 30.19 170 TYR B C 1
ATOM 3250 O O . TYR B 1 170 ? 1.733 -28.754 -15.933 1.00 26.83 170 TYR B O 1
ATOM 3259 N N . LEU B 1 171 ? 2.268 -30.932 -16.032 1.00 27.49 171 LEU B N 1
ATOM 3260 C CA . LEU B 1 171 ? 1.553 -31.231 -14.798 1.00 31.82 171 LEU B CA 1
ATOM 3261 C C . LEU B 1 171 ? 2.522 -31.244 -13.613 1.00 32.28 171 LEU B C 1
ATOM 3262 O O . LEU B 1 171 ? 3.126 -32.276 -13.293 1.00 31.26 171 LEU B O 1
ATOM 3267 N N . ASP B 1 172 ? 2.683 -30.087 -12.978 1.00 25.36 172 ASP B N 1
ATOM 3268 C CA . ASP B 1 172 ? 3.498 -29.990 -11.773 1.00 24.08 172 ASP B CA 1
ATOM 3269 C C . ASP B 1 172 ? 2.784 -30.674 -10.600 1.00 28.84 172 ASP B C 1
ATOM 3270 O O . ASP B 1 172 ? 1.641 -31.132 -10.729 1.00 25.61 172 ASP B O 1
ATOM 3275 N N . GLY B 1 173 ? 3.463 -30.761 -9.460 1.00 23.61 173 GLY B N 1
ATOM 3276 C CA . GLY B 1 173 ? 2.855 -31.329 -8.273 1.00 23.99 173 GLY B CA 1
ATOM 3277 C C . GLY B 1 173 ? 2.014 -30.265 -7.606 1.00 25.36 173 GLY B C 1
ATOM 3278 O O . GLY B 1 173 ? 1.908 -29.158 -8.137 1.00 27.49 173 GLY B O 1
ATOM 3279 N N . PRO B 1 174 ? 1.413 -30.593 -6.446 1.00 24.42 174 PRO B N 1
ATOM 3280 C CA . PRO B 1 174 ? 0.635 -29.635 -5.659 1.00 26.17 174 PRO B CA 1
ATOM 3281 C C . PRO B 1 174 ? 1.417 -28.346 -5.414 1.00 29.72 174 PRO B C 1
ATOM 3282 O O . PRO B 1 174 ? 2.648 -28.315 -5.475 1.00 30.08 174 PRO B O 1
ATOM 3286 N N . VAL B 1 175 ? 0.686 -27.281 -5.135 1.00 30.86 175 VAL B N 1
ATOM 3287 C CA . VAL B 1 175 ? 1.270 -25.958 -5.048 1.00 30.02 175 VAL B CA 1
ATOM 3288 C C . VAL B 1 175 ? 2.300 -25.799 -3.930 1.00 29.68 175 VAL B C 1
ATOM 3289 O O . VAL B 1 175 ? 3.146 -24.909 -4.010 1.00 28.12 175 VAL B O 1
ATOM 3293 N N . ASP B 1 176 ? 2.255 -26.659 -2.908 1.00 27.66 176 ASP B N 1
ATOM 3294 C CA . ASP B 1 176 ? 3.233 -26.563 -1.815 1.00 29.16 176 ASP B CA 1
ATOM 3295 C C . ASP B 1 176 ? 4.582 -27.251 -2.078 1.00 29.76 176 ASP B C 1
ATOM 3296 O O . ASP B 1 176 ? 5.438 -27.300 -1.187 1.00 30.86 176 ASP B O 1
ATOM 3301 N N . TRP B 1 177 ? 4.781 -27.759 -3.291 1.00 23.88 177 TRP B N 1
ATOM 3302 C CA . TRP B 1 177 ? 6.030 -28.451 -3.625 1.00 26.28 177 TRP B CA 1
ATOM 3303 C C . TRP B 1 177 ? 7.127 -27.669 -4.334 1.00 28.54 177 TRP B C 1
ATOM 3304 O O . TRP B 1 177 ? 8.113 -27.294 -3.711 1.00 29.99 177 TRP B O 1
ATOM 3315 N N . LEU B 1 178 ? 6.981 -27.441 -5.634 1.00 22.88 178 LEU B N 1
ATOM 3316 C CA . LEU B 1 178 ? 7.948 -26.595 -6.344 1.00 31.07 178 LEU B CA 1
ATOM 3317 C C . LEU B 1 178 ? 7.302 -25.214 -6.427 1.00 32.50 178 LEU B C 1
ATOM 3318 O O . LEU B 1 178 ? 6.267 -25.040 -7.082 1.00 35.92 178 LEU B O 1
ATOM 3323 N N . LYS B 1 179 ? 7.926 -24.231 -5.784 1.00 29.53 179 LYS B N 1
ATOM 3324 C CA . LYS B 1 179 ? 7.336 -22.898 -5.679 1.00 33.43 179 LYS B CA 1
ATOM 3325 C C . LYS B 1 179 ? 7.342 -22.048 -6.953 1.00 35.20 179 LYS B C 1
ATOM 3326 O O . LYS B 1 179 ? 6.484 -21.179 -7.113 1.00 34.29 179 LYS B O 1
ATOM 3332 N N . HIS B 1 180 ? 8.296 -22.285 -7.849 1.00 36.25 180 HIS B N 1
ATOM 3333 C CA . HIS B 1 180 ? 8.544 -21.335 -8.944 1.00 37.93 180 HIS B CA 1
ATOM 3334 C C . HIS B 1 180 ? 8.431 -21.867 -10.381 1.00 29.72 180 HIS B C 1
ATOM 3335 O O . HIS B 1 180 ? 9.099 -21.355 -11.281 1.00 34.31 180 HIS B O 1
ATOM 3342 N N . GLY B 1 181 ? 7.598 -22.872 -10.617 1.00 28.96 181 GLY B N 1
ATOM 3343 C CA . GLY B 1 181 ? 7.452 -23.397 -11.969 1.00 22.36 181 GLY B CA 1
ATOM 3344 C C . GLY B 1 181 ? 6.966 -22.341 -12.965 1.00 34.04 181 GLY B C 1
ATOM 3345 O O . GLY B 1 181 ? 7.561 -22.135 -14.028 1.00 29.38 181 GLY B O 1
ATOM 3346 N N . LYS B 1 182 ? 5.876 -21.663 -12.628 1.00 33.93 182 LYS B N 1
ATOM 3347 C CA . LYS B 1 182 ? 5.358 -20.599 -13.480 1.00 31.47 182 LYS B CA 1
ATOM 3348 C C . LYS B 1 182 ? 6.443 -19.560 -13.774 1.00 33.67 182 LYS B C 1
ATOM 3349 O O . LYS B 1 182 ? 6.584 -19.105 -14.917 1.00 30.67 182 LYS B O 1
ATOM 3355 N N . GLU B 1 183 ? 7.201 -19.198 -12.736 1.00 28.81 183 GLU B N 1
ATOM 3356 C CA . GLU B 1 183 ? 8.281 -18.214 -12.835 1.00 29.94 183 GLU B CA 1
ATOM 3357 C C . GLU B 1 183 ? 9.470 -18.706 -13.659 1.00 31.91 183 GLU B C 1
ATOM 3358 O O . GLU B 1 183 ? 10.063 -17.937 -14.421 1.00 27.18 183 GLU B O 1
ATOM 3364 N N . ARG B 1 184 ? 9.828 -19.979 -13.483 1.00 27.49 184 ARG B N 1
ATOM 3365 C CA . ARG B 1 184 ? 10.883 -20.595 -14.280 1.00 25.74 184 ARG B CA 1
ATOM 3366 C C . ARG B 1 184 ? 10.487 -20.544 -15.749 1.00 27.36 184 ARG B C 1
ATOM 3367 O O . ARG B 1 184 ? 11.292 -20.229 -16.616 1.00 24.08 184 ARG B O 1
ATOM 3375 N N . VAL B 1 185 ? 9.230 -20.868 -16.008 1.00 30.69 185 VAL B N 1
ATOM 3376 C CA . VAL B 1 185 ? 8.674 -20.834 -17.353 1.00 29.78 185 VAL B CA 1
ATOM 3377 C C . VAL B 1 185 ? 8.773 -19.453 -17.976 1.00 32.48 185 VAL B C 1
ATOM 3378 O O . VAL B 1 185 ? 9.153 -19.314 -19.143 1.00 31.50 185 VAL B O 1
ATOM 3382 N N . GLU B 1 186 ? 8.421 -18.432 -17.201 1.00 32.61 186 GLU B N 1
ATOM 3383 C CA . GLU B 1 186 ? 8.465 -17.064 -17.696 1.00 32.40 186 GLU B CA 1
ATOM 3384 C C . GLU B 1 186 ? 9.898 -16.591 -17.916 1.00 31.32 186 GLU B C 1
ATOM 3385 O O . GLU B 1 186 ? 10.215 -16.006 -18.952 1.00 35.28 186 GLU B O 1
ATOM 3391 N N . ALA B 1 187 ? 10.758 -16.835 -16.934 1.00 27.55 187 ALA B N 1
ATOM 3392 C CA . ALA B 1 187 ? 12.164 -16.459 -17.038 1.00 31.00 187 ALA B CA 1
ATOM 3393 C C . ALA B 1 187 ? 12.830 -17.101 -18.253 1.00 31.93 187 ALA B C 1
ATOM 3394 O O . ALA B 1 187 ? 13.677 -16.487 -18.904 1.00 30.46 187 ALA B O 1
ATOM 3396 N N . LEU B 1 188 ? 12.452 -18.341 -18.545 1.00 23.51 188 LEU B N 1
ATOM 3397 C CA . LEU B 1 188 ? 13.058 -19.075 -19.649 1.00 29.71 188 LEU B CA 1
ATOM 3398 C C . LEU B 1 188 ? 12.279 -18.882 -20.956 1.00 28.52 188 LEU B C 1
ATOM 3399 O O . LEU B 1 188 ? 12.624 -19.452 -21.997 1.00 27.63 188 LEU B O 1
ATOM 3404 N N . GLY B 1 189 ? 11.234 -18.063 -20.891 1.00 27.28 189 GLY B N 1
ATOM 3405 C CA . GLY B 1 189 ? 10.457 -17.705 -22.063 1.00 22.74 189 GLY B CA 1
ATOM 3406 C C . GLY B 1 189 ? 9.839 -18.909 -22.756 1.00 34.13 189 GLY B C 1
ATOM 3407 O O . GLY B 1 189 ? 9.719 -18.943 -23.994 1.00 28.63 189 GLY B O 1
ATOM 3408 N N . MET B 1 190 ? 9.436 -19.892 -21.952 1.00 29.74 190 MET B N 1
ATOM 3409 C CA . MET B 1 190 ? 8.883 -21.129 -22.479 1.00 30.41 190 MET B CA 1
ATOM 3410 C C . MET B 1 190 ? 7.407 -21.028 -22.846 1.00 28.83 190 MET B C 1
ATOM 3411 O O . MET B 1 190 ? 6.622 -20.319 -22.203 1.00 28.19 190 MET B O 1
ATOM 3416 N N . ASN B 1 191 ? 7.059 -21.757 -23.898 1.00 25.51 191 ASN B N 1
ATOM 3417 C CA . ASN B 1 191 ? 5.690 -21.876 -24.362 1.00 32.92 191 ASN B CA 1
ATOM 3418 C C . ASN B 1 191 ? 4.946 -23.009 -23.650 1.00 28.38 191 ASN B C 1
ATOM 3419 O O . ASN B 1 191 ? 4.442 -23.927 -24.292 1.00 28.82 191 ASN B O 1
ATOM 3424 N N . PHE B 1 192 ? 4.893 -22.931 -22.320 1.00 29.08 192 PHE B N 1
ATOM 3425 C CA . PHE B 1 192 ? 4.199 -23.905 -21.480 1.00 27.09 192 PHE B CA 1
ATOM 3426 C C . PHE B 1 192 ? 3.281 -23.248 -20.465 1.00 30.34 192 PHE B C 1
ATOM 3427 O O . PHE B 1 192 ? 3.539 -22.135 -20.001 1.00 30.30 192 PHE B O 1
ATOM 3435 N N . GLU B 1 193 ? 2.222 -23.960 -20.101 1.00 31.87 193 GLU B N 1
ATOM 3436 C CA . GLU B 1 193 ? 1.415 -23.593 -18.952 1.00 31.78 193 GLU B CA 1
ATOM 3437 C C . GLU B 1 193 ? 1.624 -24.624 -17.856 1.00 34.24 193 GLU B C 1
ATOM 3438 O O . GLU B 1 193 ? 1.554 -25.831 -18.098 1.00 28.64 193 GLU B O 1
ATOM 3444 N N . VAL B 1 194 ? 1.862 -24.143 -16.644 1.00 30.96 194 VAL B N 1
ATOM 3445 C CA . VAL B 1 194 ? 2.081 -25.018 -15.513 1.00 30.57 194 VAL B CA 1
ATOM 3446 C C . VAL B 1 194 ? 0.743 -25.235 -14.824 1.00 38.17 194 VAL B C 1
ATOM 3447 O O . VAL B 1 194 ? 0.057 -24.278 -14.453 1.00 39.79 194 VAL B O 1
ATOM 3451 N N . ILE B 1 195 ? 0.348 -26.493 -14.681 1.00 31.32 195 ILE B N 1
ATOM 3452 C CA . ILE B 1 195 ? -0.810 -26.790 -13.857 1.00 34.46 195 ILE B CA 1
ATOM 3453 C C . ILE B 1 195 ? -0.373 -27.627 -12.668 1.00 33.99 195 ILE B C 1
ATOM 3454 O O . ILE B 1 195 ? 0.388 -28.593 -12.798 1.00 34.06 195 ILE B O 1
ATOM 3459 N N . ASN B 1 196 ? -0.829 -27.225 -11.493 1.00 32.72 196 ASN B N 1
ATOM 3460 C CA . ASN B 1 196 ? -0.457 -27.919 -10.287 1.00 29.63 196 ASN B CA 1
ATOM 3461 C C . ASN B 1 196 ? -1.455 -29.009 -10.001 1.00 36.70 196 ASN B C 1
ATOM 3462 O O . ASN B 1 196 ? -2.653 -28.746 -9.888 1.00 40.27 196 ASN B O 1
ATOM 3467 N N . ALA B 1 197 ? -0.960 -30.237 -9.900 1.00 30.00 197 ALA B N 1
ATOM 3468 C CA . ALA B 1 197 ? -1.809 -31.349 -9.523 1.00 32.26 197 ALA B CA 1
ATOM 3469 C C . ALA B 1 197 ? -2.434 -31.062 -8.155 1.00 30.10 197 ALA B C 1
ATOM 3470 O O . ALA B 1 197 ? -1.923 -30.252 -7.376 1.00 29.04 197 ALA B O 1
ATOM 3472 N N . GLY B 1 198 ? -3.564 -31.700 -7.887 1.00 27.35 198 GLY B N 1
ATOM 3473 C CA . GLY B 1 198 ? -4.224 -31.556 -6.607 1.00 32.88 198 GLY B CA 1
ATOM 3474 C C . GLY B 1 198 ? -3.504 -32.408 -5.575 1.00 35.93 198 GLY B C 1
ATOM 3475 O O . GLY B 1 198 ? -3.426 -32.047 -4.405 1.00 27.56 198 GLY B O 1
ATOM 3476 N N . SER B 1 199 ? -2.951 -33.528 -6.031 1.00 30.59 199 SER B N 1
ATOM 3477 C CA . SER B 1 199 ? -2.319 -34.488 -5.153 1.00 26.25 199 SER B CA 1
ATOM 3478 C C . SER B 1 199 ? -1.214 -35.254 -5.880 1.00 29.02 199 SER B C 1
ATOM 3479 O O . SER B 1 199 ? -1.078 -35.172 -7.104 1.00 30.13 199 SER B O 1
ATOM 3482 N N . ALA B 1 200 ? -0.428 -36.004 -5.111 1.00 28.48 200 ALA B N 1
ATOM 3483 C CA . ALA B 1 200 ? 0.530 -36.956 -5.664 1.00 25.98 200 ALA B CA 1
ATOM 3484 C C . ALA B 1 200 ? -0.160 -37.963 -6.584 1.00 27.79 200 ALA B C 1
ATOM 3485 O O . ALA B 1 200 ? 0.369 -38.314 -7.631 1.00 25.08 200 ALA B O 1
ATOM 3487 N N . ALA B 1 201 ? -1.351 -38.404 -6.182 1.00 28.91 201 ALA B N 1
ATOM 3488 C CA . ALA B 1 201 ? -2.094 -39.453 -6.874 1.00 27.96 201 ALA B CA 1
ATOM 3489 C C . ALA B 1 201 ? -2.385 -39.102 -8.335 1.00 32.01 201 ALA B C 1
ATOM 3490 O O . ALA B 1 201 ? -2.463 -39.986 -9.199 1.00 28.39 201 ALA B O 1
ATOM 3492 N N . ALA B 1 202 ? -2.547 -37.812 -8.602 1.00 23.48 202 ALA B N 1
ATOM 3493 C CA . ALA B 1 202 ? -2.852 -37.354 -9.944 1.00 26.94 202 ALA B CA 1
ATOM 3494 C C . ALA B 1 202 ? -1.671 -37.580 -10.881 1.00 29.05 202 ALA B C 1
ATOM 3495 O O . ALA B 1 202 ? -1.853 -37.809 -12.078 1.00 24.44 202 ALA B O 1
ATOM 3497 N N . LEU B 1 203 ? -0.462 -37.503 -10.333 1.00 28.06 203 LEU B N 1
ATOM 3498 C CA . LEU B 1 203 ? 0.745 -37.708 -11.124 1.00 25.80 203 LEU B CA 1
ATOM 3499 C C . LEU B 1 203 ? 0.776 -39.145 -11.607 1.00 27.68 203 LEU B C 1
ATOM 3500 O O . LEU B 1 203 ? 0.986 -39.413 -12.799 1.00 26.01 203 LEU B O 1
ATOM 3505 N N . TRP B 1 204 ? 0.542 -40.068 -10.678 1.00 21.05 204 TRP B N 1
ATOM 3506 C CA . TRP B 1 204 ? 0.567 -41.483 -11.005 1.00 27.12 204 TRP B CA 1
ATOM 3507 C C . TRP B 1 204 ? -0.528 -41.839 -12.000 1.00 24.91 204 TRP B C 1
ATOM 3508 O O . TRP B 1 204 ? -0.254 -42.476 -13.007 1.00 27.37 204 TRP B O 1
ATOM 3519 N N . ALA B 1 205 ? -1.760 -41.412 -11.728 1.00 25.26 205 ALA B N 1
ATOM 3520 C CA . ALA B 1 205 ? -2.859 -41.599 -12.686 1.00 30.47 205 ALA B CA 1
ATOM 3521 C C . ALA B 1 205 ? -2.497 -41.144 -14.109 1.00 28.89 205 ALA B C 1
ATOM 3522 O O . ALA B 1 205 ? -2.702 -41.870 -15.088 1.00 25.32 205 ALA B O 1
ATOM 3524 N N . GLU B 1 206 ? -1.972 -39.930 -14.211 1.00 27.25 206 GLU B N 1
ATOM 3525 C CA . GLU B 1 206 ? -1.622 -39.340 -15.494 1.00 29.30 206 GLU B CA 1
ATOM 3526 C C . GLU B 1 206 ? -0.593 -40.189 -16.250 1.00 29.03 206 GLU B C 1
ATOM 3527 O O . GLU B 1 206 ? -0.743 -40.450 -17.435 1.00 28.11 206 GLU B O 1
ATOM 3533 N N . ILE B 1 207 ? 0.450 -40.623 -15.551 1.00 29.86 207 ILE B N 1
ATOM 3534 C CA . ILE B 1 207 ? 1.515 -41.406 -16.157 1.00 24.96 207 ILE B CA 1
ATOM 3535 C C . ILE B 1 207 ? 0.990 -42.779 -16.603 1.00 31.01 207 ILE B C 1
ATOM 3536 O O . ILE B 1 207 ? 1.337 -43.287 -17.685 1.00 28.71 207 ILE B O 1
ATOM 3541 N N . GLY B 1 208 ? 0.130 -43.355 -15.772 1.00 26.68 208 GLY B N 1
ATOM 3542 C CA . GLY B 1 208 ? -0.459 -44.653 -16.037 1.00 28.54 208 GLY B CA 1
ATOM 3543 C C . GLY B 1 208 ? -1.385 -44.655 -17.232 1.00 26.05 208 GLY B C 1
ATOM 3544 O O . GLY B 1 208 ? -1.223 -45.477 -18.125 1.00 27.54 208 GLY B O 1
ATOM 3545 N N . ALA B 1 209 ? -2.354 -43.739 -17.242 1.00 26.10 209 ALA B N 1
ATOM 3546 C CA . ALA B 1 209 ? -3.270 -43.579 -18.375 1.00 29.14 209 ALA B CA 1
ATOM 3547 C C . ALA B 1 209 ? -2.550 -43.316 -19.698 1.00 32.86 209 ALA B C 1
ATOM 3548 O O . ALA B 1 209 ? -3.052 -43.651 -20.772 1.00 33.60 209 ALA B O 1
ATOM 3550 N N . ALA B 1 210 ? -1.382 -42.697 -19.621 1.00 30.14 210 ALA B N 1
ATOM 3551 C CA . ALA B 1 210 ? -0.664 -42.294 -20.817 1.00 33.41 210 ALA B CA 1
ATOM 3552 C C . ALA B 1 210 ? 0.059 -43.464 -21.477 1.00 31.16 210 ALA B C 1
ATOM 3553 O O . ALA B 1 210 ? 0.474 -43.367 -22.627 1.00 34.87 210 ALA B O 1
ATOM 3555 N N . GLU B 1 211 ? 0.202 -44.569 -20.752 1.00 30.33 211 GLU B N 1
ATOM 3556 C CA . GLU B 1 211 ? 1.090 -45.656 -21.173 1.00 25.50 211 GLU B CA 1
ATOM 3557 C C . GLU B 1 211 ? 0.626 -46.493 -22.386 1.00 32.03 211 GLU B C 1
ATOM 3558 O O . GLU B 1 211 ? 1.414 -46.778 -23.294 1.00 32.08 211 GLU B O 1
ATOM 3564 N N . ALA B 1 212 ? -0.642 -46.888 -22.394 1.00 28.28 212 ALA B N 1
ATOM 3565 C CA . ALA B 1 212 ? -1.152 -47.812 -23.410 1.00 27.40 212 ALA B CA 1
ATOM 3566 C C . ALA B 1 212 ? -0.889 -47.364 -24.842 1.00 37.87 212 ALA B C 1
ATOM 3567 O O . ALA B 1 212 ? -0.407 -48.142 -25.670 1.00 36.41 212 ALA B O 1
ATOM 3569 N N . ASP B 1 213 ? -1.226 -46.116 -25.148 1.00 36.57 213 ASP B N 1
ATOM 3570 C CA . ASP B 1 213 ? -1.016 -45.630 -26.503 1.00 39.33 213 ASP B CA 1
ATOM 3571 C C . ASP B 1 213 ? 0.135 -44.640 -26.540 1.00 35.59 213 ASP B C 1
ATOM 3572 O O . ASP B 1 213 ? 0.253 -43.834 -27.462 1.00 32.41 213 ASP B O 1
ATOM 3577 N N . LYS B 1 214 ? 0.977 -44.721 -25.514 1.00 39.65 214 LYS B N 1
ATOM 3578 C CA . LYS B 1 214 ? 2.236 -43.988 -25.462 1.00 36.23 214 LYS B CA 1
ATOM 3579 C C . LYS B 1 214 ? 2.062 -42.492 -25.724 1.00 31.16 214 LYS B C 1
ATOM 3580 O O . LYS B 1 214 ? 2.909 -41.850 -26.349 1.00 30.72 214 LYS B O 1
ATOM 3586 N N . ARG B 1 215 ? 0.956 -41.946 -25.238 1.00 26.73 215 ARG B N 1
ATOM 3587 C CA . ARG B 1 215 ? 0.742 -40.503 -25.249 1.00 30.99 215 ARG B CA 1
ATOM 3588 C C . ARG B 1 215 ? 1.854 -39.750 -24.487 1.00 31.80 215 ARG B C 1
ATOM 3589 O O . ARG B 1 215 ? 2.230 -40.127 -23.373 1.00 28.64 215 ARG B O 1
ATOM 3597 N N . PRO B 1 216 ? 2.394 -38.682 -25.092 1.00 35.76 216 PRO B N 1
ATOM 3598 C CA . PRO B 1 216 ? 3.505 -37.998 -24.424 1.00 33.32 216 PRO B CA 1
ATOM 3599 C C . PRO B 1 216 ? 2.994 -37.091 -23.327 1.00 33.80 216 PRO B C 1
ATOM 3600 O O . PRO B 1 216 ? 2.012 -36.381 -23.545 1.00 32.65 216 PRO B O 1
ATOM 3604 N N . VAL B 1 217 ? 3.643 -37.143 -22.165 1.00 28.16 217 VAL B N 1
ATOM 3605 C CA . VAL B 1 217 ? 3.318 -36.269 -21.052 1.00 28.69 217 VAL B CA 1
ATOM 3606 C C . VAL B 1 217 ? 4.586 -35.829 -20.341 1.00 25.70 217 VAL B C 1
ATOM 3607 O O . VAL B 1 217 ? 5.596 -36.542 -20.328 1.00 31.08 217 VAL B O 1
ATOM 3611 N N . VAL B 1 218 ? 4.531 -34.647 -19.752 1.00 24.74 218 VAL B N 1
ATOM 3612 C CA . VAL B 1 218 ? 5.594 -34.204 -18.859 1.00 30.50 218 VAL B CA 1
ATOM 3613 C C . VAL B 1 218 ? 4.982 -33.780 -17.522 1.00 29.00 218 VAL B C 1
ATOM 3614 O O . VAL B 1 218 ? 4.102 -32.924 -17.477 1.00 26.01 218 VAL B O 1
ATOM 3618 N N . VAL B 1 219 ? 5.435 -34.415 -16.444 1.00 27.36 219 VAL B N 1
ATOM 3619 C CA . VAL B 1 219 ? 4.885 -34.174 -15.118 1.00 31.87 219 VAL B CA 1
ATOM 3620 C C . VAL B 1 219 ? 5.991 -34.138 -14.066 1.00 30.36 219 VAL B C 1
ATOM 3621 O O . VAL B 1 219 ? 7.102 -34.632 -14.296 1.00 30.51 219 VAL B O 1
ATOM 3625 N N . PHE B 1 220 ? 5.688 -33.552 -12.913 1.00 27.96 220 PHE B N 1
ATOM 3626 C CA . PHE B 1 220 ? 6.642 -33.544 -11.813 1.00 28.35 220 PHE B CA 1
ATOM 3627 C C . PHE B 1 220 ? 6.838 -34.970 -11.321 1.00 27.98 220 PHE B C 1
ATOM 3628 O O . PHE B 1 220 ? 5.872 -35.733 -11.204 1.00 27.54 220 PHE B O 1
ATOM 3636 N N . ASN B 1 221 ? 8.094 -35.338 -11.084 1.00 21.84 221 ASN B N 1
ATOM 3637 C CA . ASN B 1 221 ? 8.423 -36.590 -10.415 1.00 24.96 221 ASN B CA 1
ATOM 3638 C C . ASN B 1 221 ? 9.702 -36.379 -9.611 1.00 27.13 221 ASN B C 1
ATOM 3639 O O . ASN B 1 221 ? 10.309 -35.308 -9.681 1.00 22.94 221 ASN B O 1
ATOM 3644 N N . TRP B 1 222 ? 10.100 -37.383 -8.832 1.00 24.27 222 TRP B N 1
ATOM 3645 C CA . TRP B 1 222 ? 11.290 -37.258 -8.014 1.00 19.47 222 TRP B CA 1
ATOM 3646 C C . TRP B 1 222 ? 11.912 -38.605 -7.716 1.00 24.41 222 TRP B C 1
ATOM 3647 O O . TRP B 1 222 ? 11.301 -39.645 -7.953 1.00 25.54 222 TRP B O 1
ATOM 3658 N N . THR B 1 223 ? 13.131 -38.577 -7.182 1.00 25.27 223 THR B N 1
ATOM 3659 C CA . THR B 1 223 ? 13.790 -39.783 -6.675 1.00 21.55 223 THR B CA 1
ATOM 3660 C C . THR B 1 223 ? 14.547 -39.465 -5.381 1.00 20.60 223 THR B C 1
ATOM 3661 O O . THR B 1 223 ? 15.100 -38.378 -5.237 1.00 20.24 223 THR B O 1
ATOM 3665 N N . PRO B 1 224 ? 14.573 -40.413 -4.428 1.00 24.20 224 PRO B N 1
ATOM 3666 C CA . PRO B 1 224 ? 13.972 -41.748 -4.514 1.00 19.70 224 PRO B CA 1
ATOM 3667 C C . PRO B 1 224 ? 12.458 -41.704 -4.425 1.00 23.07 224 PRO B C 1
ATOM 3668 O O . PRO B 1 224 ? 11.880 -40.869 -3.728 1.00 20.08 224 PRO B O 1
ATOM 3672 N N . ASN B 1 225 ? 11.829 -42.616 -5.148 1.00 21.17 225 ASN B N 1
ATOM 3673 C CA . ASN B 1 225 ? 10.384 -42.712 -5.208 1.00 23.18 225 ASN B CA 1
ATOM 3674 C C . ASN B 1 225 ? 10.080 -44.063 -5.855 1.00 24.66 225 ASN B C 1
ATOM 3675 O O . ASN B 1 225 ? 10.989 -44.735 -6.355 1.00 23.69 225 ASN B O 1
ATOM 3680 N N . PHE B 1 226 ? 8.818 -44.468 -5.835 1.00 25.92 226 PHE B N 1
ATOM 3681 C CA . PHE B 1 226 ? 8.419 -45.783 -6.327 1.00 22.26 226 PHE B CA 1
ATOM 3682 C C . PHE B 1 226 ? 8.231 -45.835 -7.853 1.00 27.81 226 PHE B C 1
ATOM 3683 O O . PHE B 1 226 ? 8.308 -46.904 -8.463 1.00 23.50 226 PHE B O 1
ATOM 3691 N N . ALA B 1 227 ? 7.953 -44.681 -8.454 1.00 27.14 227 ALA B N 1
ATOM 3692 C CA . ALA B 1 227 ? 7.410 -44.624 -9.813 1.00 28.69 227 ALA B CA 1
ATOM 3693 C C . ALA B 1 227 ? 8.369 -45.123 -10.876 1.00 26.04 227 ALA B C 1
ATOM 3694 O O . ALA B 1 227 ? 7.952 -45.719 -11.852 1.00 31.06 227 ALA B O 1
ATOM 3696 N N . GLU B 1 228 ? 9.655 -44.888 -10.681 1.00 23.87 228 GLU B N 1
ATOM 3697 C CA . GLU B 1 228 ? 10.635 -45.172 -11.715 1.00 26.87 228 GLU B CA 1
ATOM 3698 C C . GLU B 1 228 ? 10.834 -46.670 -11.962 1.00 31.67 228 GLU B C 1
ATOM 3699 O O . GLU B 1 228 ? 11.220 -47.080 -13.061 1.00 26.02 228 GLU B O 1
ATOM 3705 N N . ALA B 1 229 ? 10.589 -47.485 -10.939 1.00 28.92 229 ALA B N 1
ATOM 3706 C CA . ALA B 1 229 ? 10.623 -48.938 -11.107 1.00 27.19 229 ALA B CA 1
ATOM 3707 C C . ALA B 1 229 ? 9.428 -49.413 -11.935 1.00 30.00 229 ALA B C 1
ATOM 3708 O O . ALA B 1 229 ? 9.469 -50.488 -12.538 1.00 33.63 229 ALA B O 1
ATOM 3710 N N . VAL B 1 230 ? 8.365 -48.609 -11.954 1.00 26.79 230 VAL B N 1
ATOM 3711 C CA . VAL B 1 230 ? 7.121 -48.987 -12.618 1.00 26.45 230 VAL B CA 1
ATOM 3712 C C . VAL B 1 230 ? 7.032 -48.449 -14.050 1.00 27.45 230 VAL B C 1
ATOM 3713 O O . VAL B 1 230 ? 6.750 -49.194 -14.983 1.00 29.50 230 VAL B O 1
ATOM 3717 N N . TRP B 1 231 ? 7.255 -47.152 -14.217 1.00 26.23 231 TRP B N 1
ATOM 3718 C CA . TRP B 1 231 ? 7.291 -46.549 -15.538 1.00 23.92 231 TRP B CA 1
ATOM 3719 C C . TRP B 1 231 ? 8.628 -45.835 -15.655 1.00 31.49 231 TRP B C 1
ATOM 3720 O O . TRP B 1 231 ? 8.743 -44.660 -15.283 1.00 28.52 231 TRP B O 1
ATOM 3731 N N . PRO B 1 232 ? 9.658 -46.551 -16.124 1.00 30.02 232 PRO B N 1
ATOM 3732 C CA . PRO B 1 232 ? 11.006 -45.971 -16.224 1.00 29.39 232 PRO B CA 1
ATOM 3733 C C . PRO B 1 232 ? 10.984 -44.640 -16.992 1.00 24.31 232 PRO B C 1
ATOM 3734 O O . PRO B 1 232 ? 10.300 -44.522 -18.000 1.00 22.99 232 PRO B O 1
ATOM 3738 N N . GLY B 1 233 ? 11.706 -43.642 -16.497 1.00 26.32 233 GLY B N 1
ATOM 3739 C CA . GLY B 1 233 ? 11.659 -42.315 -17.085 1.00 30.74 233 GLY B CA 1
ATOM 3740 C C . GLY B 1 233 ? 12.956 -41.540 -16.953 1.00 27.28 233 GLY B C 1
ATOM 3741 O O . GLY B 1 233 ? 13.976 -42.082 -16.537 1.00 30.18 233 GLY B O 1
ATOM 3742 N N . GLU B 1 234 ? 12.906 -40.265 -17.313 1.00 24.95 234 GLU B N 1
ATOM 3743 C CA . GLU B 1 234 ? 14.074 -39.398 -17.330 1.00 29.95 234 GLU B CA 1
ATOM 3744 C C . GLU B 1 234 ? 13.612 -38.024 -16.873 1.00 26.07 234 GLU B C 1
ATOM 3745 O O . GLU B 1 234 ? 12.495 -37.619 -17.203 1.00 22.98 234 GLU B O 1
ATOM 3751 N N . PHE B 1 235 ? 14.462 -37.306 -16.138 1.00 21.99 235 PHE B N 1
ATOM 3752 C CA . PHE B 1 235 ? 14.164 -35.917 -15.792 1.00 24.70 235 PHE B CA 1
ATOM 3753 C C . PHE B 1 235 ? 14.492 -34.991 -16.944 1.00 24.93 235 PHE B C 1
ATOM 3754 O O . PHE B 1 235 ? 15.499 -35.172 -17.625 1.00 26.54 235 PHE B O 1
ATOM 3762 N N . VAL B 1 236 ? 13.644 -33.993 -17.158 1.00 23.85 236 VAL B N 1
ATOM 3763 C CA . VAL B 1 236 ? 13.966 -32.933 -18.103 1.00 27.20 236 VAL B CA 1
ATOM 3764 C C . VAL B 1 236 ? 15.213 -32.177 -17.646 1.00 30.03 236 VAL B C 1
ATOM 3765 O O . VAL B 1 236 ? 15.293 -31.747 -16.497 1.00 25.80 236 VAL B O 1
ATOM 3769 N N . GLU B 1 237 ? 16.170 -32.007 -18.557 1.00 27.73 237 GLU B N 1
ATOM 3770 C CA . GLU B 1 237 ? 17.422 -31.347 -18.234 1.00 26.69 237 GLU B CA 1
ATOM 3771 C C . GLU B 1 237 ? 17.377 -29.855 -18.541 1.00 32.26 237 GLU B C 1
ATOM 3772 O O . GLU B 1 237 ? 17.825 -29.413 -19.609 1.00 31.19 237 GLU B O 1
ATOM 3778 N N . PHE B 1 238 ? 16.808 -29.097 -17.600 1.00 33.04 238 PHE B N 1
ATOM 3779 C CA . PHE B 1 238 ? 16.826 -27.633 -17.604 1.00 24.68 238 PHE B CA 1
ATOM 3780 C C . PHE B 1 238 ? 18.245 -27.134 -17.319 1.00 29.98 238 PHE B C 1
ATOM 3781 O O . PHE B 1 238 ? 19.139 -27.929 -17.029 1.00 28.10 238 PHE B O 1
ATOM 3789 N N . PRO B 1 239 ? 18.463 -25.814 -17.399 1.00 26.98 239 PRO B N 1
ATOM 3790 C CA . PRO B 1 239 ? 19.797 -25.313 -17.067 1.00 30.07 239 PRO B CA 1
ATOM 3791 C C . PRO B 1 239 ? 20.239 -25.864 -15.715 1.00 28.00 239 PRO B C 1
ATOM 3792 O O . PRO B 1 239 ? 19.537 -25.711 -14.718 1.00 28.28 239 PRO B O 1
ATOM 3796 N N . GLU B 1 240 ? 21.381 -26.529 -15.681 1.00 29.25 240 GLU B N 1
ATOM 3797 C CA . GLU B 1 240 ? 21.777 -27.210 -14.458 1.00 34.73 240 GLU B CA 1
ATOM 3798 C C . GLU B 1 240 ? 21.886 -26.257 -13.265 1.00 37.35 240 GLU B C 1
ATOM 3799 O O . GLU B 1 240 ? 22.309 -25.107 -13.402 1.00 34.79 240 GLU B O 1
ATOM 3805 N N . TRP B 1 241 ? 21.478 -26.738 -12.097 1.00 31.73 241 TRP B N 1
ATOM 3806 C CA . TRP B 1 241 ? 21.412 -25.887 -10.926 1.00 35.09 241 TRP B CA 1
ATOM 3807 C C . TRP B 1 241 ? 22.756 -25.229 -10.668 1.00 36.67 241 TRP B C 1
ATOM 3808 O O . TRP B 1 241 ? 23.808 -25.808 -10.930 1.00 34.45 241 TRP B O 1
ATOM 3819 N N . VAL B 1 242 ? 22.698 -23.996 -10.181 1.00 35.85 242 VAL B N 1
ATOM 3820 C CA . VAL B 1 242 ? 23.879 -23.263 -9.751 1.00 34.34 242 VAL B CA 1
ATOM 3821 C C . VAL B 1 242 ? 23.522 -22.632 -8.431 1.00 32.99 242 VAL B C 1
ATOM 3822 O O . VAL B 1 242 ? 22.418 -22.108 -8.263 1.00 28.21 242 VAL B O 1
ATOM 3826 N N . ASP B 1 243 ? 24.446 -22.693 -7.483 1.00 40.64 243 ASP B N 1
ATOM 3827 C CA . ASP B 1 243 ? 24.216 -22.053 -6.202 1.00 45.05 243 ASP B CA 1
ATOM 3828 C C . ASP B 1 243 ? 23.885 -20.570 -6.381 1.00 36.31 243 ASP B C 1
ATOM 3829 O O . ASP B 1 243 ? 24.638 -19.815 -7.009 1.00 33.18 243 ASP B O 1
ATOM 3834 N N . GLY B 1 244 ? 22.746 -20.165 -5.836 1.00 25.80 244 GLY B N 1
ATOM 38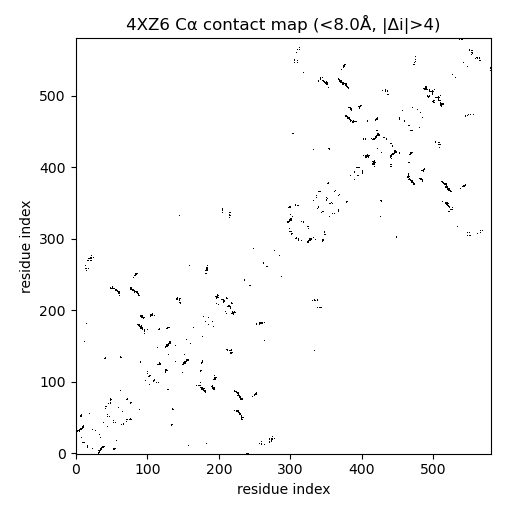35 C CA . GLY B 1 244 ? 22.326 -18.792 -5.959 1.00 29.76 244 GLY B CA 1
ATOM 3836 C C . GLY B 1 244 ? 21.362 -18.555 -7.102 1.00 29.37 244 GLY B C 1
ATOM 3837 O O . GLY B 1 244 ? 20.906 -17.430 -7.297 1.00 35.85 244 GLY B O 1
ATOM 3838 N N . CYS B 1 245 ? 21.045 -19.596 -7.863 1.00 28.92 245 CYS B N 1
ATOM 3839 C CA . CYS B 1 245 ? 20.120 -19.434 -8.977 1.00 30.18 245 CYS B CA 1
ATOM 3840 C C . CYS B 1 245 ? 18.781 -18.918 -8.454 1.00 33.38 245 CYS B C 1
ATOM 3841 O O . CYS B 1 245 ? 17.993 -18.320 -9.191 1.00 28.67 245 CYS B O 1
ATOM 3844 N N . ASP B 1 246 ? 18.545 -19.139 -7.167 1.00 30.77 246 ASP B N 1
ATOM 3845 C CA . ASP B 1 246 ? 17.327 -18.673 -6.520 1.00 31.68 246 ASP B CA 1
ATOM 3846 C C . ASP B 1 246 ? 17.526 -17.415 -5.665 1.00 32.97 246 ASP B C 1
ATOM 3847 O O . ASP B 1 246 ? 16.597 -16.963 -4.992 1.00 33.01 246 ASP B O 1
ATOM 3852 N N . LYS B 1 247 ? 18.721 -16.830 -5.717 1.00 31.03 247 LYS B N 1
ATOM 3853 C CA . LYS B 1 247 ? 18.964 -15.582 -4.995 1.00 29.46 247 LYS B CA 1
ATOM 3854 C C . LYS B 1 247 ? 19.801 -14.538 -5.728 1.00 29.83 247 LYS B C 1
ATOM 3855 O O . LYS B 1 247 ? 19.897 -13.396 -5.284 1.00 31.94 247 LYS B O 1
ATOM 3861 N N . ASP B 1 248 ? 20.401 -14.929 -6.843 1.00 30.65 248 ASP B N 1
ATOM 3862 C CA . ASP B 1 248 ? 21.189 -14.014 -7.659 1.00 26.51 248 ASP B CA 1
ATOM 3863 C C . ASP B 1 248 ? 20.650 -14.165 -9.067 1.00 30.30 248 ASP B C 1
ATOM 3864 O O . ASP B 1 248 ? 20.723 -15.262 -9.626 1.00 28.81 248 ASP B O 1
ATOM 3869 N N . PRO B 1 249 ? 20.084 -13.077 -9.643 1.00 28.45 249 PRO B N 1
ATOM 3870 C CA . PRO B 1 249 ? 19.436 -13.249 -10.950 1.00 25.07 249 PRO B CA 1
ATOM 3871 C C . PRO B 1 249 ? 20.461 -13.405 -12.059 1.00 23.27 249 PRO B C 1
ATOM 3872 O O . PRO B 1 249 ? 20.124 -13.942 -13.105 1.00 30.50 249 PRO B O 1
ATOM 3876 N N . ALA B 1 250 ? 21.687 -12.949 -11.832 1.00 23.89 250 ALA B N 1
ATOM 3877 C CA . ALA B 1 250 ? 22.719 -12.960 -12.863 1.00 24.39 250 ALA B CA 1
ATOM 3878 C C . ALA B 1 250 ? 23.143 -14.366 -13.299 1.00 30.55 250 ALA B C 1
ATOM 3879 O O . ALA B 1 250 ? 23.781 -14.534 -14.342 1.00 30.79 250 ALA B O 1
ATOM 3881 N N . VAL B 1 251 ? 22.800 -15.379 -12.511 1.00 27.32 251 VAL B N 1
ATOM 3882 C CA . VAL B 1 251 ? 23.132 -16.749 -12.901 1.00 29.57 251 VAL B CA 1
ATOM 3883 C C . VAL B 1 251 ? 22.057 -17.327 -13.840 1.00 30.70 251 VAL B C 1
ATOM 3884 O O . VAL B 1 251 ? 21.042 -16.695 -14.071 1.00 27.29 251 VAL B O 1
ATOM 3888 N N . GLY B 1 252 ? 22.294 -18.505 -14.407 1.00 29.06 252 GLY B N 1
ATOM 3889 C CA . GLY B 1 252 ? 21.323 -19.121 -15.293 1.00 27.60 252 GLY B CA 1
ATOM 3890 C C . GLY B 1 252 ? 21.312 -18.425 -16.646 1.00 28.05 252 GLY B C 1
ATOM 3891 O O . GLY B 1 252 ? 22.078 -17.498 -16.873 1.00 31.84 252 GLY B O 1
ATOM 3892 N N . PRO B 1 253 ? 20.450 -18.875 -17.558 1.00 29.39 253 PRO B N 1
ATOM 3893 C CA . PRO B 1 253 ? 20.414 -18.278 -18.904 1.00 32.32 253 PRO B CA 1
ATOM 3894 C C . PRO B 1 253 ? 19.903 -16.835 -18.912 1.00 27.77 253 PRO B C 1
ATOM 3895 O O . PRO B 1 253 ? 20.361 -16.031 -19.715 1.00 26.70 253 PRO B O 1
ATOM 3899 N N . ASN B 1 254 ? 18.969 -16.519 -18.021 1.00 27.61 254 ASN B N 1
ATOM 3900 C CA . ASN B 1 254 ? 18.377 -15.190 -17.953 1.00 24.83 254 ASN B CA 1
ATOM 3901 C C . ASN B 1 254 ? 18.988 -14.347 -16.824 1.00 27.35 254 ASN B C 1
ATOM 3902 O O . ASN B 1 254 ? 18.640 -14.517 -15.674 1.00 27.02 254 ASN B O 1
ATOM 3907 N N . PRO B 1 255 ? 19.871 -13.399 -17.161 1.00 35.22 255 PRO B N 1
ATOM 3908 C CA . PRO B 1 255 ? 20.650 -12.721 -16.121 1.00 29.14 255 PRO B CA 1
ATOM 3909 C C . PRO B 1 255 ? 19.851 -11.698 -15.298 1.00 24.86 255 PRO B C 1
ATOM 3910 O O . PRO B 1 255 ? 20.384 -11.169 -14.326 1.00 23.18 255 PRO B O 1
ATOM 3914 N N . ASP B 1 256 ? 18.606 -11.420 -15.682 1.00 28.24 256 ASP B N 1
ATOM 3915 C CA . ASP B 1 256 ? 17.770 -10.477 -14.930 1.00 29.37 256 ASP B CA 1
ATOM 3916 C C . ASP B 1 256 ? 16.568 -11.145 -14.238 1.00 32.46 256 ASP B C 1
ATOM 3917 O O . ASP B 1 256 ? 15.639 -10.463 -13.796 1.00 34.32 256 ASP B O 1
ATOM 3922 N N . ALA B 1 257 ? 16.584 -12.472 -14.133 1.00 29.93 257 ALA B N 1
ATOM 3923 C CA . ALA B 1 257 ? 15.486 -13.176 -13.479 1.00 28.40 257 ALA B CA 1
ATOM 3924 C C . ALA B 1 257 ? 15.981 -14.306 -12.597 1.00 27.73 257 ALA B C 1
ATOM 3925 O O . ALA B 1 257 ? 16.997 -14.913 -12.889 1.00 25.90 257 ALA B O 1
ATOM 3927 N N . LEU B 1 258 ? 15.256 -14.591 -11.519 1.00 24.23 258 LEU B N 1
ATOM 3928 C CA . LEU B 1 258 ? 15.615 -15.698 -10.637 1.00 26.67 258 LEU B CA 1
ATOM 3929 C C . LEU B 1 258 ? 14.880 -16.953 -11.057 1.00 24.43 258 LEU B C 1
ATOM 3930 O O . LEU B 1 258 ? 14.026 -16.901 -11.932 1.00 26.04 258 LEU B O 1
ATOM 3935 N N . TYR B 1 259 ? 15.211 -18.080 -10.433 1.00 25.07 259 TYR B N 1
ATOM 3936 C CA . TYR B 1 259 ? 14.435 -19.315 -10.604 1.00 28.56 259 TYR B CA 1
ATOM 3937 C C . TYR B 1 259 ? 14.459 -19.911 -12.017 1.00 34.63 259 TYR B C 1
ATOM 3938 O O . TYR B 1 259 ? 13.541 -20.652 -12.396 1.00 27.76 259 TYR B O 1
ATOM 3947 N N . ASP B 1 260 ? 15.498 -19.598 -12.787 1.00 25.54 260 ASP B N 1
ATOM 3948 C CA . ASP B 1 260 ? 15.615 -20.104 -14.153 1.00 26.87 260 ASP B CA 1
ATOM 3949 C C . ASP B 1 260 ? 16.640 -21.228 -14.274 1.00 32.53 260 ASP B C 1
ATOM 3950 O O . ASP B 1 260 ? 17.344 -21.326 -15.280 1.00 30.87 260 ASP B O 1
ATOM 3955 N N . CYS B 1 261 ? 16.732 -22.059 -13.243 1.00 24.20 261 CYS B N 1
ATOM 3956 C CA . CYS B 1 261 ? 17.550 -23.269 -13.306 1.00 31.20 261 CYS B CA 1
ATOM 3957 C C . CYS B 1 261 ? 16.695 -24.481 -12.981 1.00 31.86 261 CYS B C 1
ATOM 3958 O O . CYS B 1 261 ? 15.674 -24.361 -12.295 1.00 32.18 261 CYS B O 1
ATOM 3961 N N . GLY B 1 262 ? 17.117 -25.647 -13.459 1.00 24.43 262 GLY B N 1
ATOM 3962 C CA . GLY B 1 262 ? 16.575 -26.896 -12.963 1.00 26.21 262 GLY B CA 1
ATOM 3963 C C . GLY B 1 262 ? 17.096 -27.180 -11.565 1.00 31.63 262 GLY B C 1
ATOM 3964 O O . GLY B 1 262 ? 18.124 -26.628 -11.146 1.00 37.29 262 GLY B O 1
ATOM 3965 N N . ASN B 1 263 ? 16.389 -28.035 -10.829 1.00 28.16 263 ASN B N 1
ATOM 3966 C CA . ASN B 1 263 ? 16.734 -28.289 -9.434 1.00 27.74 263 ASN B CA 1
ATOM 3967 C C . ASN B 1 263 ? 18.008 -29.107 -9.309 1.00 24.44 263 ASN B C 1
ATOM 3968 O O . ASN B 1 263 ? 18.446 -29.721 -10.274 1.00 29.06 263 ASN B O 1
ATOM 3973 N N . PRO B 1 264 ? 18.620 -29.099 -8.116 1.00 29.56 264 PRO B N 1
ATOM 3974 C CA . PRO B 1 264 ? 19.797 -29.936 -7.879 1.00 27.32 264 PRO B CA 1
ATOM 3975 C C . PRO B 1 264 ? 19.530 -31.347 -8.368 1.00 29.02 264 PRO B C 1
ATOM 3976 O O . PRO B 1 264 ? 18.479 -31.916 -8.052 1.00 25.25 264 PRO B O 1
ATOM 3980 N N . ALA B 1 265 ? 20.463 -31.897 -9.144 1.00 30.96 265 ALA B N 1
ATOM 3981 C CA . ALA B 1 265 ? 20.258 -33.206 -9.752 1.00 30.19 265 ALA B CA 1
ATOM 3982 C C . ALA B 1 265 ? 20.500 -34.311 -8.733 1.00 30.44 265 ALA B C 1
ATOM 3983 O O . ALA B 1 265 ? 19.890 -35.381 -8.807 1.00 27.12 265 ALA B O 1
ATOM 3985 N N . THR B 1 266 ? 21.393 -34.043 -7.783 1.00 25.58 266 THR B N 1
ATOM 3986 C CA . THR B 1 266 ? 21.697 -34.990 -6.719 1.00 24.46 266 THR B CA 1
ATOM 3987 C C . THR B 1 266 ? 21.710 -34.269 -5.376 1.00 32.15 266 THR B C 1
ATOM 3988 O O . THR B 1 266 ? 22.749 -34.104 -4.756 1.00 32.44 266 THR B O 1
ATOM 3992 N N . GLY B 1 267 ? 20.547 -33.823 -4.927 1.00 26.72 267 GLY B N 1
ATOM 3993 C CA . GLY B 1 267 ? 20.500 -32.984 -3.753 1.00 19.99 267 GLY B CA 1
ATOM 3994 C C . GLY B 1 267 ? 20.460 -33.799 -2.481 1.00 27.04 267 GLY B C 1
ATOM 3995 O O . GLY B 1 267 ? 20.497 -35.029 -2.518 1.00 28.36 267 GLY B O 1
ATOM 3996 N N . TYR B 1 268 ? 20.394 -33.109 -1.348 1.00 24.18 268 TYR B N 1
ATOM 3997 C CA . TYR B 1 268 ? 20.362 -33.779 -0.063 1.00 24.60 268 TYR B CA 1
ATOM 3998 C C . TYR B 1 268 ? 18.927 -34.036 0.364 1.00 24.32 268 TYR B C 1
ATOM 3999 O O . TYR B 1 268 ? 17.982 -33.484 -0.207 1.00 25.78 268 TYR B O 1
ATOM 4008 N N . LEU B 1 269 ? 18.787 -34.881 1.374 1.00 26.19 269 LEU B N 1
ATOM 4009 C CA . LEU B 1 269 ? 17.547 -35.038 2.112 1.00 25.49 269 LEU B CA 1
ATOM 4010 C C . LEU B 1 269 ? 17.904 -34.880 3.583 1.00 24.82 269 LEU B C 1
ATOM 4011 O O . LEU B 1 269 ? 18.521 -35.758 4.176 1.00 32.26 269 LEU B O 1
ATOM 4016 N N . LYS B 1 270 ? 17.526 -33.751 4.167 1.00 24.56 270 LYS B N 1
ATOM 4017 C CA . LYS B 1 270 ? 17.941 -33.427 5.521 1.00 28.72 270 LYS B CA 1
ATOM 4018 C C . LYS B 1 270 ? 16.842 -33.683 6.542 1.00 30.68 270 LYS B C 1
ATOM 4019 O O . LYS B 1 270 ? 15.762 -34.182 6.203 1.00 25.22 270 LYS B O 1
ATOM 4025 N N . LYS B 1 271 ? 17.145 -33.339 7.793 1.00 26.25 271 LYS B N 1
ATOM 4026 C CA . LYS B 1 271 ? 16.211 -33.467 8.901 1.00 25.71 271 LYS B CA 1
ATOM 4027 C C . LYS B 1 271 ? 16.298 -32.197 9.723 1.00 26.87 271 LYS B C 1
ATOM 4028 O O . LYS B 1 271 ? 17.388 -31.634 9.905 1.00 22.11 271 LYS B O 1
ATOM 4034 N N . ALA B 1 272 ? 15.158 -31.746 10.228 1.00 20.72 272 ALA B N 1
ATOM 4035 C CA . ALA B 1 272 ? 15.132 -30.531 11.027 1.00 24.44 272 ALA B CA 1
ATOM 4036 C C . ALA B 1 272 ? 14.489 -30.793 12.391 1.00 26.49 272 ALA B C 1
ATOM 4037 O O . ALA B 1 272 ? 13.737 -31.758 12.562 1.00 26.36 272 ALA B O 1
ATOM 4039 N N . ALA B 1 273 ? 14.803 -29.925 13.347 1.00 21.90 273 ALA B N 1
ATOM 4040 C CA . ALA B 1 273 ? 14.306 -30.030 14.711 1.00 30.38 273 ALA B CA 1
ATOM 4041 C C . ALA B 1 273 ? 14.111 -28.642 15.297 1.00 25.81 273 ALA B C 1
ATOM 4042 O O . ALA B 1 273 ? 14.892 -27.725 15.032 1.00 27.52 273 ALA B O 1
ATOM 4044 N N . TRP B 1 274 ? 13.064 -28.489 16.094 1.00 26.20 274 TRP B N 1
ATOM 4045 C CA . TRP B 1 274 ? 12.899 -27.282 16.883 1.00 26.49 274 TRP B CA 1
ATOM 4046 C C . TRP B 1 274 ? 14.115 -27.148 17.786 1.00 26.50 274 TRP B C 1
ATOM 4047 O O . TRP B 1 274 ? 14.638 -28.155 18.276 1.00 26.77 274 TRP B O 1
ATOM 4058 N N . GLU B 1 275 ? 14.579 -25.920 18.000 1.00 25.38 275 GLU 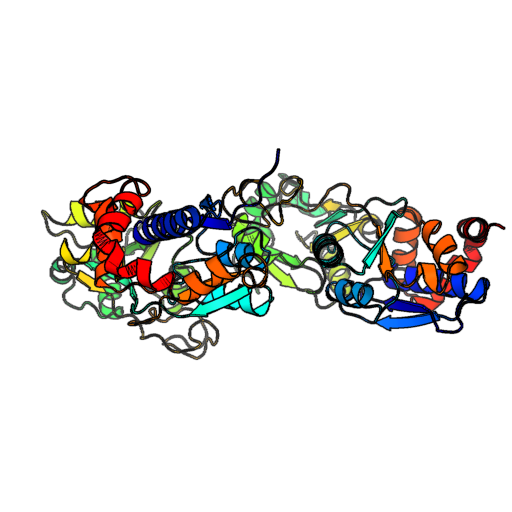B N 1
ATOM 4059 C CA . GLU B 1 275 ? 15.773 -25.706 18.818 1.00 26.56 275 GLU B CA 1
ATOM 4060 C C . GLU B 1 275 ? 15.577 -26.179 20.254 1.00 30.72 275 GLU B C 1
ATOM 4061 O O . GLU B 1 275 ? 16.548 -26.505 20.945 1.00 32.85 275 GLU B O 1
ATOM 4067 N N . GLY B 1 276 ? 14.327 -26.207 20.708 1.00 26.28 276 GLY B N 1
ATOM 4068 C CA . GLY B 1 276 ? 14.041 -26.635 22.064 1.00 28.35 276 GLY B CA 1
ATOM 4069 C C . GLY B 1 276 ? 13.930 -28.144 22.227 1.00 29.94 276 GLY B C 1
ATOM 4070 O O . GLY B 1 276 ? 13.691 -28.629 23.322 1.00 27.39 276 GLY B O 1
ATOM 4071 N N . MET B 1 277 ? 14.097 -28.896 21.144 1.00 26.02 277 MET B N 1
ATOM 4072 C CA . MET B 1 277 ? 13.880 -30.334 21.214 1.00 27.12 277 MET B CA 1
ATOM 4073 C C . MET B 1 277 ? 14.941 -31.036 22.050 1.00 24.61 277 MET B C 1
ATOM 4074 O O . MET B 1 277 ? 14.627 -31.845 22.916 1.00 25.38 277 MET B O 1
ATOM 4079 N N . GLU B 1 278 ? 16.197 -30.722 21.775 1.00 28.25 278 GLU B N 1
ATOM 4080 C CA . GLU B 1 278 ? 17.308 -31.409 22.408 1.00 29.69 278 GLU B CA 1
ATOM 4081 C C . GLU B 1 278 ? 17.140 -31.518 23.933 1.00 31.80 278 GLU B C 1
ATOM 4082 O O . GLU B 1 278 ? 17.221 -32.613 24.489 1.00 34.45 278 GLU B O 1
ATOM 4088 N N . ALA B 1 279 ? 16.886 -30.400 24.603 1.00 27.51 279 ALA B N 1
ATOM 4089 C CA . ALA B 1 279 ? 16.821 -30.406 26.066 1.00 29.54 279 ALA B CA 1
ATOM 4090 C C . ALA B 1 279 ? 15.528 -30.999 26.612 1.00 34.77 279 ALA B C 1
ATOM 4091 O O . ALA B 1 279 ? 15.505 -31.542 27.719 1.00 35.34 279 ALA B O 1
ATOM 4093 N N . LYS B 1 280 ? 14.447 -30.881 25.853 1.00 28.40 280 LYS B N 1
ATOM 4094 C CA . LYS B 1 280 ? 13.155 -31.366 26.324 1.00 30.09 280 LYS B CA 1
ATOM 4095 C C . LYS B 1 280 ? 13.041 -32.891 26.199 1.00 30.17 280 LYS B C 1
ATOM 4096 O O . LYS B 1 280 ? 12.609 -33.581 27.130 1.00 36.24 280 LYS B O 1
ATOM 4102 N N . TRP B 1 281 ? 13.439 -33.412 25.046 1.00 33.91 281 TRP B N 1
ATOM 4103 C CA . TRP B 1 281 ? 13.401 -34.845 24.791 1.00 28.91 281 TRP B CA 1
ATOM 4104 C C . TRP B 1 281 ? 14.745 -35.286 24.245 1.00 30.44 281 TRP B C 1
ATOM 4105 O O . TRP B 1 281 ? 14.829 -35.646 23.083 1.00 29.37 281 TRP B O 1
ATOM 4116 N N . PRO B 1 282 ? 15.803 -35.262 25.074 1.00 33.95 282 PRO B N 1
ATOM 4117 C CA . PRO B 1 282 ? 17.158 -35.586 24.599 1.00 27.10 282 PRO B CA 1
ATOM 4118 C C . PRO B 1 282 ? 17.259 -36.945 23.890 1.00 33.15 282 PRO B C 1
ATOM 4119 O O . PRO B 1 282 ? 18.158 -37.153 23.070 1.00 32.24 282 PRO B O 1
ATOM 4123 N N . ASP B 1 283 ? 16.352 -37.862 24.213 1.00 31.32 283 ASP B N 1
ATOM 4124 C CA . ASP B 1 283 ? 16.424 -39.219 23.688 1.00 29.92 283 ASP B CA 1
ATOM 4125 C C . ASP B 1 283 ? 15.824 -39.312 22.293 1.00 33.21 283 ASP B C 1
ATOM 4126 O O . ASP B 1 283 ? 16.423 -39.890 21.384 1.00 33.18 283 ASP B O 1
ATOM 4131 N N . ALA B 1 284 ? 14.641 -38.727 22.132 1.00 38.00 284 ALA B N 1
ATOM 4132 C CA . ALA B 1 284 ? 14.007 -38.591 20.828 1.00 29.70 284 ALA B CA 1
ATOM 4133 C C . ALA B 1 284 ? 14.943 -37.833 19.894 1.00 27.69 284 ALA B C 1
ATOM 4134 O O . ALA B 1 284 ? 15.122 -38.214 18.738 1.00 26.60 284 ALA B O 1
ATOM 4136 N N . TYR B 1 285 ? 15.548 -36.770 20.413 1.00 25.20 285 TYR B N 1
ATOM 4137 C CA . TYR B 1 285 ? 16.464 -35.935 19.639 1.00 28.64 285 TYR B CA 1
ATOM 4138 C C . TYR B 1 285 ? 17.710 -36.697 19.176 1.00 29.79 285 TYR B C 1
ATOM 4139 O O . TYR B 1 285 ? 18.066 -36.672 17.999 1.00 24.69 285 TYR B O 1
ATOM 4148 N N . ALA B 1 286 ? 18.382 -37.353 20.117 1.00 30.44 286 ALA B N 1
ATOM 4149 C CA . ALA B 1 286 ? 19.551 -38.152 19.798 1.00 30.16 286 ALA B CA 1
ATOM 4150 C C . ALA B 1 286 ? 19.200 -39.173 18.713 1.00 31.08 286 ALA B C 1
ATOM 4151 O O . ALA B 1 286 ? 19.970 -39.403 17.778 1.00 31.86 286 ALA B O 1
ATOM 4153 N N . VAL B 1 287 ? 18.025 -39.775 18.839 1.00 26.20 287 VAL B N 1
ATOM 4154 C CA . VAL B 1 287 ? 17.555 -40.718 17.840 1.00 29.91 287 VAL B CA 1
ATOM 4155 C C . VAL B 1 287 ? 17.389 -40.018 16.496 1.00 31.61 287 VAL B C 1
ATOM 4156 O O . VAL B 1 287 ? 17.859 -40.510 15.459 1.00 30.05 287 VAL B O 1
ATOM 4160 N N . LEU B 1 288 ? 16.738 -38.857 16.526 1.00 26.37 288 LEU B N 1
ATOM 4161 C CA . LEU B 1 288 ? 16.539 -38.054 15.326 1.00 25.05 288 LEU B CA 1
ATOM 4162 C C . LEU B 1 288 ? 17.853 -37.793 14.613 1.00 25.91 288 LEU B C 1
ATOM 4163 O O . LEU B 1 288 ? 17.913 -37.844 13.392 1.00 29.97 288 LEU B O 1
ATOM 4168 N N . THR B 1 289 ? 18.906 -37.500 15.372 1.00 27.42 289 THR B N 1
ATOM 4169 C CA . THR B 1 289 ? 20.200 -37.247 14.760 1.00 27.97 289 THR B CA 1
ATOM 4170 C C . THR B 1 289 ? 20.737 -38.496 14.068 1.00 29.80 289 THR B C 1
ATOM 4171 O O . THR B 1 289 ? 21.507 -38.397 13.123 1.00 30.87 289 THR B O 1
ATOM 4175 N N . ARG B 1 290 ? 20.333 -39.672 14.539 1.00 33.00 290 ARG B N 1
ATOM 4176 C CA . ARG B 1 290 ? 20.862 -40.914 13.988 1.00 29.25 290 ARG B CA 1
ATOM 4177 C C . ARG B 1 290 ? 20.059 -41.436 12.807 1.00 30.15 290 ARG B C 1
ATOM 4178 O O . ARG B 1 290 ? 20.608 -42.080 11.912 1.00 31.65 290 ARG B O 1
ATOM 4186 N N . ILE B 1 291 ? 18.760 -41.172 12.810 1.00 32.73 291 ILE B N 1
ATOM 4187 C CA . ILE B 1 291 ? 17.889 -41.621 11.722 1.00 28.25 291 ILE B CA 1
ATOM 4188 C C . ILE B 1 291 ? 18.448 -41.243 10.354 1.00 29.00 291 ILE B C 1
ATOM 4189 O O . ILE B 1 291 ? 18.741 -40.079 10.090 1.00 31.10 291 ILE B O 1
ATOM 4194 N N . SER B 1 292 ? 18.605 -42.238 9.492 1.00 31.98 292 SER B N 1
ATOM 4195 C CA . SER B 1 292 ? 19.086 -42.026 8.135 1.00 29.31 292 SER B CA 1
ATOM 4196 C C . SER B 1 292 ? 18.540 -43.112 7.225 1.00 35.82 292 SER B C 1
ATOM 4197 O O . SER B 1 292 ? 18.734 -44.297 7.500 1.00 32.90 292 SER B O 1
ATOM 4200 N N . PHE B 1 293 ? 17.864 -42.704 6.147 1.00 31.73 293 PHE B N 1
ATOM 4201 C CA . PHE B 1 293 ? 17.266 -43.649 5.201 1.00 31.40 293 PHE B CA 1
ATOM 4202 C C . PHE B 1 293 ? 17.885 -43.554 3.813 1.00 29.28 293 PHE B C 1
ATOM 4203 O O . PHE B 1 293 ? 18.159 -42.460 3.316 1.00 29.45 293 PHE B O 1
ATOM 4211 N N . THR B 1 294 ? 18.070 -44.712 3.188 1.00 27.69 294 THR B N 1
ATOM 4212 C CA . THR B 1 294 ? 18.707 -44.814 1.872 1.00 30.43 294 THR B CA 1
ATOM 4213 C C . THR B 1 294 ? 17.681 -44.652 0.759 1.00 31.83 294 THR B C 1
ATOM 4214 O O . THR B 1 294 ? 16.476 -44.771 1.000 1.00 31.37 294 THR B O 1
ATOM 4218 N N . ASN B 1 295 ? 18.147 -44.380 -0.457 1.00 23.53 295 ASN B N 1
ATOM 4219 C CA . ASN B 1 295 ? 17.223 -44.274 -1.578 1.00 27.59 295 ASN B CA 1
ATOM 4220 C C . ASN B 1 295 ? 16.325 -45.505 -1.633 1.00 27.04 295 ASN B C 1
ATOM 4221 O O . ASN B 1 295 ? 15.103 -45.385 -1.576 1.00 28.82 295 ASN B O 1
ATOM 4226 N N . PRO B 1 296 ? 16.933 -46.701 -1.692 1.00 30.79 296 PRO B N 1
ATOM 4227 C CA . PRO B 1 296 ? 16.185 -47.964 -1.712 1.00 30.90 296 PRO B CA 1
ATOM 4228 C C . PRO B 1 296 ? 15.027 -47.997 -0.703 1.00 28.98 296 PRO B C 1
ATOM 4229 O O . PRO B 1 296 ? 13.911 -48.370 -1.061 1.00 22.53 296 PRO B O 1
ATOM 4233 N N . GLN B 1 297 ? 15.295 -47.601 0.539 1.00 27.08 297 GLN B N 1
ATOM 4234 C CA . GLN B 1 297 ? 14.298 -47.673 1.610 1.00 28.27 297 GLN B CA 1
ATOM 4235 C C . GLN B 1 297 ? 13.175 -46.663 1.419 1.00 24.94 297 GLN B C 1
ATOM 4236 O O . GLN B 1 297 ? 11.997 -46.990 1.555 1.00 28.32 297 GLN B O 1
ATOM 4242 N N . ILE B 1 298 ? 13.549 -45.437 1.083 1.00 28.07 298 ILE B N 1
ATOM 4243 C CA . ILE B 1 298 ? 12.582 -44.374 0.834 1.00 28.78 298 ILE B CA 1
ATOM 4244 C C . ILE B 1 298 ? 11.670 -44.734 -0.351 1.00 27.15 298 ILE B C 1
ATOM 4245 O O . ILE B 1 298 ? 10.439 -44.571 -0.290 1.00 19.27 298 ILE B O 1
ATOM 4250 N N . ALA B 1 299 ? 12.288 -45.256 -1.407 1.00 28.30 299 ALA B N 1
ATOM 4251 C CA . ALA B 1 299 ? 11.564 -45.790 -2.567 1.00 26.16 299 ALA B CA 1
ATOM 4252 C C . ALA B 1 299 ? 10.557 -46.861 -2.160 1.00 23.33 299 ALA B C 1
ATOM 4253 O O . ALA B 1 299 ? 9.402 -46.841 -2.587 1.00 23.04 299 ALA B O 1
ATOM 4255 N N . GLU B 1 300 ? 10.999 -47.798 -1.327 1.00 25.98 300 GLU B N 1
ATOM 4256 C CA . GLU B 1 300 ? 10.118 -48.852 -0.841 1.00 24.44 300 GLU B CA 1
ATOM 4257 C C . GLU B 1 300 ? 8.964 -48.313 0.013 1.00 23.15 300 GLU B C 1
ATOM 4258 O O . GLU B 1 300 ? 7.820 -48.729 -0.150 1.00 24.07 300 GLU B O 1
ATOM 4264 N N . MET B 1 301 ? 9.264 -47.404 0.937 1.00 26.27 301 MET B N 1
ATOM 4265 C CA . MET B 1 301 ? 8.212 -46.782 1.751 1.00 23.35 301 MET B CA 1
ATOM 4266 C C . MET B 1 301 ? 7.109 -46.176 0.887 1.00 26.17 301 MET B C 1
ATOM 4267 O O . MET B 1 301 ? 5.926 -46.278 1.212 1.00 26.78 301 MET B O 1
ATOM 4272 N N . ALA B 1 302 ? 7.511 -45.538 -0.213 1.00 27.72 302 ALA B N 1
ATOM 4273 C CA . ALA B 1 302 ? 6.580 -44.923 -1.158 1.00 23.44 302 ALA B CA 1
ATOM 4274 C C . ALA B 1 302 ? 5.739 -45.998 -1.836 1.00 20.63 302 ALA B C 1
ATOM 4275 O O . ALA B 1 302 ? 4.523 -45.880 -1.962 1.00 22.27 302 ALA B O 1
ATOM 4277 N N . LYS B 1 303 ? 6.415 -47.053 -2.263 1.00 21.20 303 LYS B N 1
ATOM 4278 C CA . LYS B 1 303 ? 5.787 -48.180 -2.920 1.00 20.99 303 LYS B CA 1
ATOM 4279 C C . LYS B 1 303 ? 4.708 -48.815 -2.051 1.00 26.13 303 LYS B C 1
ATOM 4280 O O . LYS B 1 303 ? 3.669 -49.267 -2.542 1.00 24.96 303 LYS B O 1
ATOM 4286 N N . LEU B 1 304 ? 4.971 -48.861 -0.754 1.00 25.15 304 LEU B N 1
ATOM 4287 C CA . LEU B 1 304 ? 4.060 -49.479 0.192 1.00 28.53 304 LEU B CA 1
ATOM 4288 C C . LEU B 1 304 ? 2.670 -48.875 0.079 1.00 28.28 304 LEU B C 1
ATOM 4289 O O . LEU B 1 304 ? 1.661 -49.572 0.217 1.00 31.80 304 LEU B O 1
ATOM 4294 N N . VAL B 1 305 ? 2.627 -47.580 -0.200 1.00 27.34 305 VAL B N 1
ATOM 4295 C CA . VAL B 1 305 ? 1.362 -46.866 -0.323 1.00 28.29 305 VAL B CA 1
ATOM 4296 C C . VAL B 1 305 ? 0.816 -46.888 -1.748 1.00 25.49 305 VAL B C 1
ATOM 4297 O O . VAL B 1 305 ? -0.350 -47.200 -1.975 1.00 28.35 305 VAL B O 1
ATOM 4301 N N . ASP B 1 306 ? 1.666 -46.539 -2.703 1.00 25.89 306 ASP B N 1
ATOM 4302 C CA . ASP B 1 306 ? 1.211 -46.243 -4.055 1.00 24.53 306 ASP B CA 1
ATOM 4303 C C . ASP B 1 306 ? 1.106 -47.489 -4.930 1.00 31.35 306 ASP B C 1
ATOM 4304 O O . ASP B 1 306 ? 0.397 -47.488 -5.933 1.00 35.86 306 ASP B O 1
ATOM 4309 N N . VAL B 1 307 ? 1.816 -48.548 -4.554 1.00 32.35 307 VAL B N 1
ATOM 4310 C CA . VAL B 1 307 ? 1.702 -49.817 -5.259 1.00 27.24 307 VAL B CA 1
ATOM 4311 C C . VAL B 1 307 ? 0.964 -50.844 -4.405 1.00 25.18 307 VAL B C 1
ATOM 4312 O O . VAL B 1 307 ? 0.012 -51.443 -4.858 1.00 27.62 307 VAL B O 1
ATOM 4316 N N . ASP B 1 308 ? 1.408 -51.051 -3.169 1.00 29.27 308 ASP B N 1
ATOM 4317 C CA . ASP B 1 308 ? 0.803 -52.080 -2.321 1.00 27.66 308 ASP B CA 1
ATOM 4318 C C . ASP B 1 308 ? -0.515 -51.622 -1.696 1.00 28.98 308 ASP B C 1
ATOM 4319 O O . ASP B 1 308 ? -1.254 -52.428 -1.135 1.00 31.83 308 ASP B O 1
ATOM 4324 N N . GLU B 1 309 ? -0.790 -50.324 -1.796 1.00 30.76 309 GLU B N 1
ATOM 4325 C CA . GLU B 1 309 ? -2.081 -49.748 -1.399 1.00 33.70 309 GLU B CA 1
ATOM 4326 C C . GLU B 1 309 ? -2.372 -49.796 0.099 1.00 33.11 309 GLU B C 1
ATOM 4327 O O . GLU B 1 309 ? -3.527 -49.905 0.509 1.00 30.57 309 GLU B O 1
ATOM 4333 N N . MET B 1 310 ? -1.329 -49.692 0.911 1.00 31.12 310 MET B N 1
ATOM 4334 C CA . MET B 1 310 ? -1.499 -49.709 2.363 1.00 44.21 310 MET B CA 1
ATOM 4335 C C . MET B 1 310 ? -1.749 -48.323 2.939 1.00 37.19 310 MET B C 1
ATOM 4336 O O . MET B 1 310 ? -1.338 -47.322 2.359 1.00 39.66 310 MET B O 1
ATOM 4341 N N . GLU B 1 311 ? -2.441 -48.279 4.074 1.00 40.62 311 GLU B N 1
ATOM 4342 C CA . GLU B 1 311 ? -2.545 -47.066 4.878 1.00 40.85 311 GLU B CA 1
ATOM 4343 C C . GLU B 1 311 ? -1.158 -46.756 5.423 1.00 41.12 311 GLU B C 1
ATOM 4344 O O . GLU B 1 311 ? -0.454 -47.659 5.882 1.00 41.37 311 GLU B O 1
ATOM 4350 N N . PRO B 1 312 ? -0.752 -45.482 5.374 1.00 41.74 312 PRO B N 1
ATOM 4351 C CA . PRO B 1 312 ? 0.573 -45.102 5.881 1.00 36.60 312 PRO B CA 1
ATOM 4352 C C . PRO B 1 312 ? 0.855 -45.589 7.307 1.00 35.45 312 PRO B C 1
ATOM 4353 O O . PRO B 1 312 ? 2.014 -45.877 7.620 1.00 32.91 312 PRO B O 1
ATOM 4357 N N . ASP B 1 313 ? -0.174 -45.677 8.151 1.00 35.18 313 ASP B N 1
ATOM 4358 C CA . ASP B 1 313 ? 0.004 -46.172 9.519 1.00 38.93 313 ASP B CA 1
ATOM 4359 C C . ASP B 1 313 ? 0.317 -47.661 9.524 1.00 35.50 313 ASP B C 1
ATOM 4360 O O . ASP B 1 313 ? 1.267 -48.102 10.162 1.00 32.43 313 ASP B O 1
ATOM 4365 N N A GLU B 1 314 ? -0.508 -48.427 8.814 0.61 39.83 314 GLU B N 1
ATOM 4366 N N B GLU B 1 314 ? -0.476 -48.434 8.792 0.39 40.11 314 GLU B N 1
ATOM 4367 C CA A GLU B 1 314 ? -0.301 -49.860 8.658 0.61 40.82 314 GLU B CA 1
ATOM 4368 C CA B GLU B 1 314 ? -0.256 -49.872 8.720 0.39 40.88 314 GLU B CA 1
ATOM 4369 C C A GLU B 1 314 ? 1.084 -50.105 8.072 0.61 40.24 314 GLU B C 1
ATOM 4370 C C B GLU B 1 314 ? 1.047 -50.191 7.987 0.39 40.19 314 GLU B C 1
ATOM 4371 O O A GLU B 1 314 ? 1.833 -50.961 8.549 0.61 40.02 314 GLU B O 1
ATOM 4372 O O B GLU B 1 314 ? 1.704 -51.190 8.281 0.39 40.22 314 GLU B O 1
ATOM 4383 N N . ALA B 1 315 ? 1.417 -49.334 7.039 1.00 38.24 315 ALA B N 1
ATOM 4384 C CA . ALA B 1 315 ? 2.693 -49.459 6.342 1.00 31.47 315 ALA B CA 1
ATOM 4385 C C . ALA B 1 315 ? 3.900 -49.309 7.280 1.00 39.23 315 ALA B C 1
ATOM 4386 O O . ALA B 1 315 ? 4.802 -50.159 7.299 1.00 32.60 315 ALA B O 1
ATOM 4388 N N . ALA B 1 316 ? 3.915 -48.224 8.052 1.00 37.31 316 ALA B N 1
ATOM 4389 C CA . ALA B 1 316 ? 5.022 -47.943 8.958 1.00 32.00 316 ALA B CA 1
ATOM 4390 C C . ALA B 1 316 ? 5.133 -49.028 10.024 1.00 36.07 316 ALA B C 1
ATOM 4391 O O . ALA B 1 316 ? 6.226 -49.512 10.324 1.00 32.81 316 ALA B O 1
ATOM 4393 N N . GLU B 1 317 ? 3.995 -49.412 10.592 1.00 32.44 317 GLU B N 1
ATOM 4394 C CA . GLU B 1 317 ? 3.976 -50.467 11.593 1.00 42.51 317 GLU B CA 1
ATOM 4395 C C . GLU B 1 317 ? 4.677 -51.723 11.085 1.00 38.53 317 GLU B C 1
ATOM 4396 O O . GLU B 1 317 ? 5.617 -52.225 11.710 1.00 39.03 317 GLU B O 1
ATOM 4402 N N . ALA B 1 318 ? 4.213 -52.218 9.944 1.00 37.00 318 ALA B N 1
ATOM 4403 C CA . ALA B 1 318 ? 4.786 -53.401 9.326 1.00 38.28 318 ALA B CA 1
ATOM 4404 C C . ALA B 1 318 ? 6.256 -53.179 9.042 1.00 32.38 318 ALA B C 1
ATOM 4405 O O . ALA B 1 318 ? 7.087 -54.031 9.331 1.00 33.47 318 ALA B O 1
ATOM 4407 N N . TRP B 1 319 ? 6.573 -52.028 8.459 1.00 34.04 319 TRP B N 1
ATOM 4408 C CA . TRP B 1 319 ? 7.951 -51.739 8.091 1.00 33.67 319 TRP B CA 1
ATOM 4409 C C . TRP B 1 319 ? 8.871 -51.854 9.297 1.00 35.93 319 TRP B C 1
ATOM 4410 O O . TRP B 1 319 ? 9.989 -52.370 9.192 1.00 33.85 319 TRP B O 1
ATOM 4421 N N . LEU B 1 320 ? 8.388 -51.377 10.443 1.00 36.50 320 LEU B N 1
ATOM 4422 C CA . LEU B 1 320 ? 9.175 -51.363 11.675 1.00 36.34 320 LEU B CA 1
ATOM 4423 C C . LEU B 1 320 ? 9.589 -52.756 12.145 1.00 37.74 320 LEU B C 1
ATOM 4424 O O . LEU B 1 320 ? 10.737 -52.970 12.540 1.00 40.47 320 LEU B O 1
ATOM 4429 N N . GLU B 1 321 ? 8.651 -53.695 12.115 1.00 34.73 321 GLU B N 1
ATOM 4430 C CA . GLU B 1 321 ? 8.950 -55.064 12.510 1.00 39.55 321 GLU B CA 1
ATOM 4431 C C . GLU B 1 321 ? 9.933 -55.740 11.555 1.00 44.31 321 GLU B C 1
ATOM 4432 O O . GLU B 1 321 ? 10.757 -56.557 11.971 1.00 44.75 321 GLU B O 1
ATOM 4438 N N . ALA B 1 322 ? 9.851 -55.391 10.276 1.00 34.02 322 ALA B N 1
ATOM 4439 C CA . ALA B 1 322 ? 10.656 -56.051 9.255 1.00 33.63 322 ALA B CA 1
ATOM 4440 C C . ALA B 1 322 ? 12.075 -55.488 9.156 1.00 29.76 322 ALA B C 1
ATOM 4441 O O . ALA B 1 322 ? 12.945 -56.086 8.522 1.00 31.70 322 ALA B O 1
ATOM 4443 N N . ASN B 1 323 ? 12.307 -54.327 9.756 1.00 33.63 323 ASN B N 1
ATOM 4444 C CA . ASN B 1 323 ? 13.613 -53.683 9.636 1.00 32.88 323 ASN B CA 1
ATOM 4445 C C . ASN B 1 323 ? 14.159 -53.191 10.975 1.00 34.04 323 ASN B C 1
ATOM 4446 O O . ASN B 1 323 ? 14.830 -52.165 11.047 1.00 32.63 323 ASN B O 1
ATOM 4451 N N . GLU B 1 324 ? 13.873 -53.939 12.035 1.00 38.62 324 GLU B N 1
ATOM 4452 C CA . GLU B 1 324 ? 14.373 -53.617 13.369 1.00 32.30 324 GLU B CA 1
ATOM 4453 C C . GLU B 1 324 ? 15.898 -53.564 13.414 1.00 33.99 324 GLU B C 1
ATOM 4454 O O . GLU B 1 324 ? 16.479 -52.828 14.208 1.00 36.20 324 GLU B O 1
ATOM 4460 N N . ASP B 1 325 ? 16.546 -54.337 12.555 1.00 29.19 325 ASP B N 1
ATOM 4461 C CA . ASP B 1 325 ? 17.997 -54.275 12.431 1.00 36.20 325 ASP B CA 1
ATOM 4462 C C . ASP B 1 325 ? 18.482 -52.913 11.918 1.00 39.34 325 ASP B C 1
ATOM 4463 O O . ASP B 1 325 ? 19.650 -52.546 12.107 1.00 38.71 325 ASP B O 1
ATOM 4468 N N . VAL B 1 326 ? 17.587 -52.175 11.261 1.00 36.60 326 VAL B N 1
ATOM 4469 C CA . VAL B 1 326 ? 17.907 -50.846 10.736 1.00 36.77 326 VAL B CA 1
ATOM 4470 C C . VAL B 1 326 ? 17.798 -49.801 11.832 1.00 33.22 326 VAL B C 1
ATOM 4471 O O . VAL B 1 326 ? 18.676 -48.954 11.991 1.00 36.09 326 VAL B O 1
ATOM 4475 N N . TRP B 1 327 ? 16.712 -49.864 12.590 1.00 31.45 327 TRP B N 1
ATOM 4476 C CA . TRP B 1 327 ? 16.384 -48.778 13.504 1.00 35.64 327 TRP B CA 1
ATOM 4477 C C . TRP B 1 327 ? 16.738 -48.981 14.982 1.00 35.41 327 TRP B C 1
ATOM 4478 O O . TRP B 1 327 ? 17.171 -48.030 15.642 1.00 37.95 327 TRP B O 1
ATOM 4489 N N . ARG B 1 328 ? 16.564 -50.197 15.504 1.00 36.27 328 ARG B N 1
ATOM 4490 C CA . ARG B 1 328 ? 16.929 -50.484 16.904 1.00 41.58 328 ARG B CA 1
ATOM 4491 C C . ARG B 1 328 ? 18.278 -49.880 17.291 1.00 42.59 328 ARG B C 1
ATOM 4492 O O . ARG B 1 328 ? 18.414 -49.330 18.384 1.00 41.27 328 ARG B O 1
ATOM 4500 N N . PRO B 1 329 ? 19.279 -49.986 16.397 1.00 39.92 329 PRO B N 1
ATOM 4501 C CA . PRO B 1 329 ? 20.619 -49.453 16.678 1.00 41.81 329 PRO B CA 1
ATOM 4502 C C . PRO B 1 329 ? 20.632 -47.947 16.946 1.00 46.19 329 PRO B C 1
ATOM 4503 O O . PRO B 1 329 ? 21.502 -47.473 17.675 1.00 45.40 329 PRO B O 1
ATOM 4507 N N . TRP B 1 330 ? 19.691 -47.206 16.363 1.00 44.18 330 TRP B N 1
ATOM 4508 C CA . TRP B 1 330 ? 19.604 -45.765 16.609 1.00 43.65 330 TRP B CA 1
ATOM 4509 C C . TRP B 1 330 ? 19.179 -45.442 18.037 1.00 40.57 330 TRP B C 1
ATOM 4510 O O . TRP B 1 330 ? 19.342 -44.314 18.497 1.00 43.74 330 TRP B O 1
ATOM 4521 N N . LEU B 1 331 ? 18.628 -46.431 18.724 1.00 37.79 331 LEU B N 1
ATOM 4522 C CA . LEU B 1 331 ? 18.286 -46.289 20.123 1.00 43.09 331 LEU B CA 1
ATOM 4523 C C . LEU B 1 331 ? 19.503 -46.673 20.952 1.00 48.54 331 LEU B C 1
ATOM 4524 O O . LEU B 1 331 ? 19.388 -47.035 22.113 1.00 53.31 331 LEU B O 1
ATOM 4529 N N . ASP B 1 332 ? 20.673 -46.605 20.331 1.00 53.94 332 ASP B N 1
ATOM 4530 C CA . ASP B 1 332 ? 21.908 -47.081 20.940 1.00 51.10 332 ASP B CA 1
ATOM 4531 C C . ASP B 1 332 ? 21.964 -48.601 20.908 1.00 52.89 332 ASP B C 1
ATOM 4532 O O . ASP B 1 332 ? 22.722 -49.182 20.138 1.00 52.02 332 ASP B O 1
#

Sequence (581 aa):
DSSDPIVIPIHNWSSQIVMSNVVGQIFEEMGVAVEFVTTDSQAVYESVRLGDVTLELEVWEGAFGASFRAALEKGGIVDVGDHDAVTREDWWYPMWTKDACPGLPDWKALNDCAAVFATAETGDDKGRYLDGPVDWLKHGKERVEALGMNFEVINAGSAAALWAEIGAAEADKRPVVVFNWTPNFAEAVWPGEFVEFPEWVDGCDKDPAVGPNPDALYDCGNPATGYLKKAAWEGMEAKWPDAYAVLTRISFTNPQIAEMAKLVDVDEMEPDEAAEAWLEANEDVWRPWLDGDSSDPIVIPIHNWSSQIVMSNVVGQIFEEMGVAVEFVTTDSQAVYESVRLGDVTLELEVWEGAFGASFRAALEKGGIVDVGDHDAVTREDWWYPMWTKDACPGLPDWKALNDCAAVFATAETGDKGRYLDGPVDWLKHGKERVEALGMNFEVINAGSAAALWAEIGAAEADKRPVVVFNWTPNFAEAVWPGEFVEFPEWVDGCDKDPAVGPNPDALYDCGNPATGYLKKAAWEGMEAKWPDAYAVLTRISFTNPQIAEMAKLVDVDEMEPDEEAAEAWLEANEDVWRPWLD

InterPro domains:
  IPR007210 ABC-type glycine betaine transport system, substrate-binding domain [PF04069] (46-321)

Secondary structure (DSSP, 8-state):
--SSPEEEEE-SSHHHHHHHHHHHHHHHHTT--EEEEE--TTTHHHHHHHTSS-EEEEEEHHHHHHHHHHHHHHSSEEEEEE-S--BEEEEEEETTHHHH-TTTTBHHHHHHTGGGG--TTTTTSEEEEE--TTSS--HHHHHHHHT-SEEEEE-SSHHHHHHHHHHHTTTT---EEEEEESSSHHHHS-EEE-B-SPP-TTTTT-TTSSS-TTSS--SPPPTTB-EEEEEETTHHHH-HHHHHHHHH----HHHHHHHHHHHHTS---HHHHHHHHHHHTHHHHGGGGT-/-----EEEEE-SSHHHHHHHHHHHHHHHHTT--EEEEE--TTTHHHHHHTTSS-EEEEEEHHHHHHHHHHHHTTSSEEEEEE-S--BEEEEEEETTHHHH-TTTTBHHHHHHTHHHH--TTTTTSEEEEE--TTT-TTHHHHHHHTT-SEEEEE-SSHHHHHHHHHHTTTTT---EEEEEESSSHHHHS-EEE-B-SPP-TTTTT-TTSSS-TT-SS-SPPPTTB-EEEEEETTHHHHSHHHHHHHHH----HHHHHHHHHHHHTS---HHHHHHHHHHHTHHHHGGGG-